Protein AF-0000000076750033 (afdb_homodimer)

Sequence (552 aa):
MTEQTPTTQAAKARHFLELHRAERPLLFPNPWDVGSAVLFTSLGFKALATTSSGHAATLGRLDGEVTRDEALAHAAALSAATELPVAADFENGFADAPDAVADAVTAALVTGLAGLSVEDATGRDDAPIYDLGLAGERIAAAANAAHAGPVRLVLTARAENYLYGRTDLADTIARLQAYQEAGADVLYAPGLTTAEDIRAVVTSVDRPVNVLARPSGPTVAELAELGVSRVSVGGSFAFAALKAAVDAATEFRDQGTFGFLAAARDGSAAAKKAFGMTEQTPTTQAAKARHFLELHRAERPLLFPNPWDVGSAVLFTSLGFKALATTSSGHAATLGRLDGEVTRDEALAHAAALSAATELPVAADFENGFADAPDAVADAVTAALVTGLAGLSVEDATGRDDAPIYDLGLAGERIAAAANAAHAGPVRLVLTARAENYLYGRTDLADTIARLQAYQEAGADVLYAPGLTTAEDIRAVVTSVDRPVNVLARPSGPTVAELAELGVSRVSVGGSFAFAALKAAVDAATEFRDQGTFGFLAAARDGSAAAKKAFG

Organism: NCBI:txid927661

Nearest PDB structures (foldseek):
  4lsb-assembly1_B  TM=9.676E-01  e=4.234E-32  Burkholderia cenocepacia J2315
  4lsb-assembly1_A  TM=9.721E-01  e=1.943E-31  Burkholderia cenocepacia J2315
  2ze3-assembly1_A-2  TM=9.345E-01  e=7.604E-25  Deinococcus ficus
  4iqd-assembly1_A  TM=8.911E-01  e=1.332E-19  Bacillus anthracis
  4iqe-assembly1_B  TM=8.942E-01  e=1.684E-19  Bacillus anthracis

Secondary structure (DSSP, 8-state):
-------SHHHHHHHHHHHTTSSSPEEE---SSHHHHHHHHHTT-S-EE--HHHHHHHTT--TT-S-HHHHHHHHHHHHHT-SS-EEEE-TTTT-SSHHHHHHHHHHHTTTT-SEEEEE-B-S-TTS-B--HHHHHHHHHHHHHHHHSSSS-PEEEEE--GGGGT---HHHHHHHHHHHHHTT-SEEE-TT---HHHHHHHHHH-SS-EEEE--TTSPPHHHHHHTT--EEE-TTHHHHHHHHHHHHHHHIIIII---TTHHHHHHHHHHHHHHH-/-------SHHHHHHHHHHHTTSSSPEEE---SSHHHHHHHHHTT-S-EE--HHHHHHHTT--TT-S-HHHHHHHHHHHHHT-SS-EEEE-TTTT-SSHHHHHHHHHHHTTTT-SEEEEE-B-S-TTS-B--HHHHHHHHHHHHHHHHSSSS-PEEEEE--GGGGT---HHHHHHHHHHHHHTT-SEEE-TT---HHHHHHHHHH-SS-EEEE--TTSPPHHHHHHTT--EEE-TTHHHHHHHHHHHHHHHIIIII---TTHHHHHHHHHHHHHHH-

InterPro domains:
  IPR015813 Pyruvate/Phosphoenolpyruvate kinase-like domain superfamily [SSF51621] (12-260)
  IPR039556 ICL/PEPM domain [cd00377] (16-236)
  IPR040442 Pyruvate kinase-like domain superfamily [G3DSA:3.20.20.60] (1-234)

Structure (mmCIF, N/CA/C/O backbone):
data_AF-0000000076750033-model_v1
#
loop_
_entity.id
_entity.type
_entity.pdbx_description
1 polymer 'PEP phosphonomutase-like enzyme'
#
loop_
_atom_site.group_PDB
_atom_site.id
_atom_site.type_symbol
_atom_site.label_atom_id
_atom_site.label_alt_id
_atom_site.label_comp_id
_atom_site.label_asym_id
_atom_site.label_entity_id
_atom_site.label_seq_id
_atom_site.pdbx_PDB_ins_code
_atom_site.Cartn_x
_atom_site.Cartn_y
_atom_site.Cartn_z
_atom_site.occupancy
_atom_site.B_iso_or_equiv
_atom_site.auth_seq_id
_atom_site.auth_comp_id
_atom_site.auth_asym_id
_atom_site.auth_atom_id
_atom_site.pdbx_PDB_model_num
ATOM 1 N N . MET A 1 1 ? -28.859 16.312 16.484 1 29.08 1 MET A N 1
ATOM 2 C CA . MET A 1 1 ? -28.828 16.828 15.109 1 29.08 1 MET A CA 1
ATOM 3 C C . MET A 1 1 ? -27.859 16.016 14.258 1 29.08 1 MET A C 1
ATOM 5 O O . MET A 1 1 ? -26.672 15.938 14.562 1 29.08 1 MET A O 1
ATOM 9 N N . THR A 1 2 ? -28.219 15.039 13.445 1 37.88 2 THR A N 1
ATOM 10 C CA . THR A 1 2 ? -27.453 14.109 12.633 1 37.88 2 THR A CA 1
ATOM 11 C C . THR A 1 2 ? -26.5 14.859 11.695 1 37.88 2 THR A C 1
ATOM 13 O O . THR A 1 2 ? -26.953 15.602 10.82 1 37.88 2 THR A O 1
ATOM 16 N N . GLU A 1 3 ? -25.375 15.422 12.172 1 40.44 3 GLU A N 1
ATOM 17 C CA . GLU A 1 3 ? -24.469 16.266 11.383 1 40.44 3 GLU A CA 1
ATOM 18 C C . GLU A 1 3 ? -24.312 15.719 9.961 1 40.44 3 GLU A C 1
ATOM 20 O O . GLU A 1 3 ? -23.938 14.57 9.773 1 40.44 3 GLU A O 1
ATOM 25 N N . GLN A 1 4 ? -25.016 16.141 8.961 1 50.5 4 GLN A N 1
ATOM 26 C CA . GLN A 1 4 ? -25.031 15.742 7.562 1 50.5 4 GLN A CA 1
ATOM 27 C C . GLN A 1 4 ? -23.641 15.859 6.945 1 50.5 4 GLN A C 1
ATOM 29 O O . GLN A 1 4 ? -22.953 16.875 7.113 1 50.5 4 GLN A O 1
ATOM 34 N N . THR A 1 5 ? -22.938 14.727 6.57 1 64.94 5 THR A N 1
ATOM 35 C CA . THR A 1 5 ? -21.641 14.664 5.906 1 64.94 5 THR A CA 1
ATOM 36 C C . THR A 1 5 ? -21.578 15.664 4.758 1 64.94 5 THR A C 1
ATOM 38 O O . THR A 1 5 ? -22.422 15.648 3.863 1 64.94 5 THR A O 1
ATOM 41 N N . PRO A 1 6 ? -20.734 16.719 4.855 1 69.94 6 PRO A N 1
ATOM 42 C CA . PRO A 1 6 ? -20.609 17.719 3.787 1 69.94 6 PRO A CA 1
ATOM 43 C C . PRO A 1 6 ? -20.469 17.078 2.406 1 69.94 6 PRO A C 1
ATOM 45 O O . PRO A 1 6 ? -19.734 16.094 2.248 1 69.94 6 PRO A O 1
ATOM 48 N N . THR A 1 7 ? -21.203 17.594 1.519 1 77.38 7 THR A N 1
ATOM 49 C CA . THR A 1 7 ? -21.25 16.953 0.203 1 77.38 7 THR A CA 1
ATOM 50 C C . THR A 1 7 ? -20.359 17.719 -0.788 1 77.38 7 THR A C 1
ATOM 52 O O . THR A 1 7 ? -19.828 17.125 -1.733 1 77.38 7 THR A O 1
ATOM 55 N N . THR A 1 8 ? -20.203 19.062 -0.527 1 91.44 8 THR A N 1
ATOM 56 C CA . THR A 1 8 ? -19.391 19.812 -1.468 1 91.44 8 THR A CA 1
ATOM 57 C C . THR A 1 8 ? -17.984 20.016 -0.921 1 91.44 8 THR A C 1
ATOM 59 O O . THR A 1 8 ? -17.766 19.922 0.288 1 91.44 8 THR A O 1
ATOM 62 N N . GLN A 1 9 ? -17.062 20.297 -1.783 1 95.81 9 GLN A N 1
ATOM 63 C CA . GLN A 1 9 ? -15.695 20.562 -1.381 1 95.81 9 GLN A CA 1
ATOM 64 C C . GLN A 1 9 ? -15.617 21.75 -0.435 1 95.81 9 GLN A C 1
ATOM 66 O O . GLN A 1 9 ? -14.883 21.734 0.551 1 95.81 9 GLN A O 1
ATOM 71 N N . ALA A 1 10 ? -16.344 22.812 -0.685 1 95.94 10 ALA A N 1
ATOM 72 C CA . ALA A 1 10 ? -16.359 24.016 0.159 1 95.94 10 ALA A CA 1
ATOM 73 C C . ALA A 1 10 ? -16.859 23.672 1.562 1 95.94 10 ALA A C 1
ATOM 75 O O . ALA A 1 10 ? -16.297 24.141 2.555 1 95.94 10 ALA A O 1
ATOM 76 N N . ALA A 1 11 ? -17.891 22.922 1.585 1 96 11 ALA A N 1
ATOM 77 C CA . ALA A 1 11 ? -18.438 22.516 2.879 1 96 11 ALA A CA 1
ATOM 78 C C . ALA A 1 11 ? -17.438 21.641 3.641 1 96 11 ALA A C 1
ATOM 80 O O . ALA A 1 11 ? -17.312 21.766 4.863 1 96 11 ALA A O 1
ATOM 81 N N . LYS A 1 12 ? -16.734 20.75 2.936 1 96.75 12 LYS A N 1
ATOM 82 C CA . LYS A 1 12 ? -15.719 19.922 3.562 1 96.75 12 LYS A CA 1
ATOM 83 C C . LYS A 1 12 ? -14.586 20.766 4.141 1 96.75 12 LYS A C 1
ATOM 85 O O . LYS A 1 12 ? -14.102 20.484 5.242 1 96.75 12 LYS A O 1
ATOM 90 N N . ALA A 1 13 ? -14.164 21.766 3.432 1 97.62 13 ALA A N 1
ATOM 91 C CA . ALA A 1 13 ? -13.094 22.641 3.902 1 97.62 13 ALA A CA 1
ATOM 92 C C . ALA A 1 13 ? -13.508 23.375 5.168 1 97.62 13 ALA A C 1
ATOM 94 O O . ALA A 1 13 ? -12.734 23.469 6.125 1 97.62 13 ALA A O 1
ATOM 95 N N . ARG A 1 14 ? -14.703 23.922 5.168 1 96.31 14 ARG A N 1
ATOM 96 C CA . ARG A 1 14 ? -15.211 24.609 6.344 1 96.31 14 ARG A CA 1
ATOM 97 C C . ARG A 1 14 ? -15.305 23.672 7.543 1 96.31 14 ARG A C 1
ATOM 99 O O . ARG A 1 14 ? -14.883 24.016 8.648 1 96.31 14 ARG A O 1
ATOM 106 N N . HIS A 1 15 ? -15.891 22.562 7.258 1 97 15 HIS A N 1
ATOM 107 C CA . HIS A 1 15 ? -16.016 21.547 8.305 1 97 15 HIS A CA 1
ATOM 108 C C . HIS A 1 15 ? -14.641 21.141 8.836 1 97 15 HIS A C 1
ATOM 110 O O . HIS A 1 15 ? -14.469 20.969 10.047 1 97 15 HIS A O 1
ATOM 116 N N . PHE A 1 16 ? -13.742 21.016 7.977 1 98.12 16 PHE A N 1
ATOM 117 C CA . PHE A 1 16 ? -12.383 20.641 8.336 1 98.12 16 PHE A CA 1
ATOM 118 C C . PHE A 1 16 ? -11.781 21.656 9.305 1 98.12 16 PHE A C 1
ATOM 120 O O . PHE A 1 16 ? -11.195 21.281 10.32 1 98.12 16 PHE A O 1
ATOM 127 N N . LEU A 1 17 ? -11.859 22.859 8.984 1 97.5 17 LEU A N 1
ATOM 128 C CA . LEU A 1 17 ? -11.336 23.891 9.867 1 97.5 17 LEU A CA 1
ATOM 129 C C . LEU A 1 17 ? -12.031 23.859 11.227 1 97.5 17 LEU A C 1
ATOM 131 O O . LEU A 1 17 ? -11.383 24 12.266 1 97.5 17 LEU A O 1
ATOM 135 N N . GLU A 1 18 ? -13.32 23.609 11.242 1 96.81 18 GLU A N 1
ATOM 136 C CA . GLU A 1 18 ? -14.094 23.531 12.477 1 96.81 18 GLU A CA 1
ATOM 137 C C . GLU A 1 18 ? -13.617 22.375 13.359 1 96.81 18 GLU A C 1
ATOM 139 O O . GLU A 1 18 ? -13.633 22.484 14.586 1 96.81 18 GLU A O 1
ATOM 144 N N . LEU A 1 19 ? -13.195 21.312 12.711 1 97.25 19 LEU A N 1
ATOM 145 C CA . LEU A 1 19 ? -12.727 20.141 13.445 1 97.25 19 LEU A CA 1
ATOM 146 C C . LEU A 1 19 ? -11.492 20.469 14.281 1 97.25 19 LEU A C 1
ATOM 148 O O . LEU A 1 19 ? -11.211 19.812 15.281 1 97.25 19 LEU A O 1
ATOM 152 N N . HIS A 1 20 ? -10.68 21.5 13.922 1 97.44 20 HIS A N 1
ATOM 153 C CA . HIS A 1 20 ? -9.477 21.891 14.656 1 97.44 20 HIS A CA 1
ATOM 154 C C . HIS A 1 20 ? -9.828 22.672 15.922 1 97.44 20 HIS A C 1
ATOM 156 O O . HIS A 1 20 ? -8.953 22.938 16.75 1 97.44 20 HIS A O 1
ATOM 162 N N . ARG A 1 21 ? -11.07 23.016 16.094 1 92.56 21 ARG A N 1
ATOM 163 C CA . ARG A 1 21 ? -11.492 23.844 17.234 1 92.56 21 ARG A CA 1
ATOM 164 C C . ARG A 1 21 ? -12.188 22.984 18.281 1 92.56 21 ARG A C 1
ATOM 166 O O . ARG A 1 21 ? -12.68 23.516 19.281 1 92.56 21 ARG A O 1
ATOM 173 N N . ALA A 1 22 ? -12.195 21.781 18.109 1 87.12 22 ALA A N 1
ATOM 174 C CA . ALA A 1 22 ? -12.789 20.875 19.094 1 87.12 22 ALA A CA 1
ATOM 175 C C . ALA A 1 22 ? -11.953 20.812 20.359 1 87.12 22 ALA A C 1
ATOM 177 O O . ALA A 1 22 ? -10.82 21.281 20.391 1 87.12 22 ALA A O 1
ATOM 178 N N . GLU A 1 23 ? -12.562 20.281 21.391 1 86.12 23 GLU A N 1
ATOM 179 C CA . GLU A 1 23 ? -11.906 20.172 22.688 1 86.12 23 GLU A CA 1
ATOM 180 C C . GLU A 1 23 ? -10.773 19.141 22.641 1 86.12 23 GLU A C 1
ATOM 182 O O . GLU A 1 23 ? -9.75 19.312 23.297 1 86.12 23 GLU A O 1
ATOM 187 N N . ARG A 1 24 ? -10.984 18.094 21.906 1 93 24 ARG A N 1
ATOM 188 C CA . ARG A 1 24 ? -9.945 17.094 21.719 1 93 24 ARG A CA 1
ATOM 189 C C . ARG A 1 24 ? -9.234 17.266 20.375 1 93 24 ARG A C 1
ATOM 191 O O . ARG A 1 24 ? -9.852 17.656 19.391 1 93 24 ARG A O 1
ATOM 198 N N . PRO A 1 25 ? -7.945 16.969 20.422 1 97.62 25 PRO A N 1
ATOM 199 C CA . PRO A 1 25 ? -7.207 17.125 19.172 1 97.62 25 PRO A CA 1
ATOM 200 C C . PRO A 1 25 ? -7.77 16.266 18.047 1 97.62 25 PRO A C 1
ATOM 202 O O . PRO A 1 25 ? -8.219 15.141 18.281 1 97.62 25 PRO A O 1
ATOM 205 N N . LEU A 1 26 ? -7.824 16.812 16.875 1 98 26 LEU A N 1
ATOM 206 C CA . LEU A 1 26 ? -8.109 16.047 15.664 1 98 26 LEU A CA 1
ATOM 207 C C . LEU A 1 26 ? -6.992 15.039 15.391 1 98 26 LEU A C 1
ATOM 209 O O . LEU A 1 26 ? -5.824 15.414 15.266 1 98 26 LEU A O 1
ATOM 213 N N . LEU A 1 27 ? -7.27 13.727 15.367 1 98.06 27 LEU A N 1
ATOM 214 C CA . LEU A 1 27 ? -6.301 12.672 15.062 1 98.06 27 LEU A CA 1
ATOM 215 C C . LEU A 1 27 ? -6.227 12.422 13.562 1 98.06 27 LEU A C 1
ATOM 217 O O . LEU A 1 27 ? -7.238 12.102 12.93 1 98.06 27 LEU A O 1
ATOM 221 N N . PHE A 1 28 ? -4.992 12.445 13.055 1 96.5 28 PHE A N 1
ATOM 222 C CA . PHE A 1 28 ? -4.832 12.492 11.609 1 96.5 28 PHE A CA 1
ATOM 223 C C . PHE A 1 28 ? -4.129 11.242 11.102 1 96.5 28 PHE A C 1
ATOM 225 O O . PHE A 1 28 ? -2.896 11.164 11.109 1 96.5 28 PHE A O 1
ATOM 232 N N . PRO A 1 29 ? -4.938 10.25 10.609 1 98 29 PRO A N 1
ATOM 233 C CA . PRO A 1 29 ? -4.289 9.164 9.875 1 98 29 PRO A CA 1
ATOM 234 C C . PRO A 1 29 ? -3.822 9.586 8.484 1 98 29 PRO A C 1
ATOM 236 O O . PRO A 1 29 ? -4.406 10.492 7.883 1 98 29 PRO A O 1
ATOM 239 N N . ASN A 1 30 ? -2.809 9.023 7.984 1 98.69 30 ASN A N 1
ATOM 240 C CA . ASN A 1 30 ? -2.213 9.398 6.707 1 98.69 30 ASN A CA 1
ATOM 241 C C . ASN A 1 30 ? -2.273 8.242 5.707 1 98.69 30 ASN A C 1
ATOM 243 O O . ASN A 1 30 ? -1.344 7.438 5.625 1 98.69 30 ASN A O 1
ATOM 247 N N . PRO A 1 31 ? -3.352 8.203 4.953 1 98.81 31 PRO A N 1
ATOM 248 C CA . PRO A 1 31 ? -3.434 7.156 3.936 1 98.81 31 PRO A CA 1
ATOM 249 C C . PRO A 1 31 ? -2.379 7.312 2.84 1 98.81 31 PRO A C 1
ATOM 251 O O . PRO A 1 31 ? -2.061 8.438 2.441 1 98.81 31 PRO A O 1
ATOM 254 N N . TRP A 1 32 ? -1.896 6.199 2.365 1 98.81 32 TRP A N 1
ATOM 255 C CA . TRP A 1 32 ? -0.864 6.207 1.333 1 98.81 32 TRP A CA 1
ATOM 256 C C . TRP A 1 32 ? -1.42 5.711 0.002 1 98.81 32 TRP A C 1
ATOM 258 O O . TRP A 1 32 ? -0.728 5.746 -1.018 1 98.81 32 TRP A O 1
ATOM 268 N N . ASP A 1 33 ? -2.611 5.238 -0.049 1 98.75 33 ASP A N 1
ATOM 269 C CA . ASP A 1 33 ? -3.342 4.848 -1.252 1 98.75 33 ASP A CA 1
ATOM 270 C C . ASP 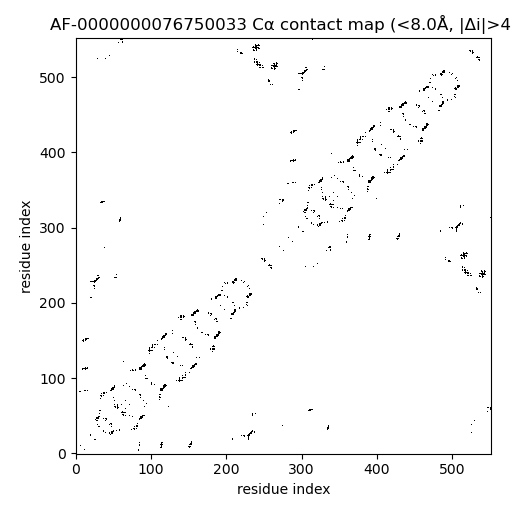A 1 33 ? -4.848 4.828 -0.999 1 98.75 33 ASP A C 1
ATOM 272 O O . ASP A 1 33 ? -5.301 5.125 0.108 1 98.75 33 ASP A O 1
ATOM 276 N N . VAL A 1 34 ? -5.684 4.547 -2.037 1 98.81 34 VAL A N 1
ATOM 277 C CA . VAL A 1 34 ? -7.137 4.578 -1.953 1 98.81 34 VAL A CA 1
ATOM 278 C C . VAL A 1 34 ? -7.621 3.566 -0.918 1 98.81 34 VAL A C 1
ATOM 280 O O . VAL A 1 34 ? -8.508 3.865 -0.112 1 98.81 34 VAL A O 1
ATOM 283 N N . GLY A 1 35 ? -7.008 2.385 -0.884 1 98.81 35 GLY A N 1
ATOM 284 C CA . GLY A 1 35 ? -7.398 1.359 0.07 1 98.81 35 GLY A CA 1
ATOM 285 C C . GLY A 1 35 ? -7.23 1.792 1.515 1 98.81 35 GLY A C 1
ATOM 286 O O . GLY A 1 35 ? -8.125 1.584 2.338 1 98.81 35 GLY A O 1
ATOM 287 N N . SER A 1 36 ? -6.09 2.361 1.842 1 98.88 36 SER A N 1
ATOM 288 C CA . SER A 1 36 ? -5.863 2.811 3.211 1 98.88 36 SER A CA 1
ATOM 289 C C . SER A 1 36 ? -6.777 3.979 3.568 1 98.88 36 SER A C 1
ATOM 291 O O . SER A 1 36 ? -7.168 4.137 4.727 1 98.88 36 SER A O 1
ATOM 293 N N . ALA A 1 37 ? -7.168 4.855 2.572 1 98.81 37 ALA A N 1
ATOM 294 C CA . ALA A 1 37 ? -8.133 5.922 2.828 1 98.81 37 ALA A CA 1
ATOM 295 C C . ALA A 1 37 ? -9.492 5.344 3.236 1 98.81 37 ALA A C 1
ATOM 297 O O . ALA A 1 37 ? -10.086 5.785 4.223 1 98.81 37 ALA A O 1
ATOM 298 N N . VAL A 1 38 ? -9.898 4.363 2.475 1 98.81 38 VAL A N 1
ATOM 299 C CA . VAL A 1 38 ? -11.172 3.713 2.768 1 98.81 38 VAL A CA 1
ATOM 300 C C . VAL A 1 38 ? -11.102 3.02 4.125 1 98.81 38 VAL A C 1
ATOM 302 O O . VAL A 1 38 ? -12.031 3.119 4.93 1 98.81 38 VAL A O 1
ATOM 305 N N . LEU A 1 39 ? -10.016 2.359 4.383 1 98.75 39 LEU A N 1
ATOM 306 C CA . LEU A 1 39 ? -9.812 1.651 5.645 1 98.75 39 LEU A CA 1
ATOM 307 C C . LEU A 1 39 ? -9.883 2.611 6.824 1 98.75 39 LEU A C 1
ATOM 309 O O . LEU A 1 39 ? -10.633 2.371 7.781 1 98.75 39 LEU A O 1
ATOM 313 N N . PHE A 1 40 ? -9.172 3.754 6.801 1 98.75 40 PHE A N 1
ATOM 314 C CA . PHE A 1 40 ? -9.133 4.688 7.918 1 98.75 40 PHE A CA 1
ATOM 315 C C . PHE A 1 40 ? -10.484 5.387 8.086 1 98.75 40 PHE A C 1
ATOM 317 O O . PHE A 1 40 ? -10.891 5.699 9.203 1 98.75 40 PHE A O 1
ATOM 324 N N . THR A 1 41 ? -11.164 5.633 6.93 1 98.56 41 THR A N 1
ATOM 325 C CA . THR A 1 41 ? -12.531 6.133 7.008 1 98.56 41 THR A CA 1
ATOM 326 C C . THR A 1 41 ? -13.422 5.16 7.777 1 98.56 41 THR A C 1
ATOM 328 O O . THR A 1 41 ? -14.148 5.562 8.688 1 98.56 41 THR A O 1
ATOM 331 N N . SER A 1 42 ? -13.281 3.879 7.477 1 98.25 42 SER A N 1
ATOM 332 C CA . SER A 1 42 ? -14.117 2.846 8.086 1 98.25 42 SER A CA 1
ATOM 333 C C . SER A 1 42 ? -13.805 2.686 9.57 1 98.25 42 SER A C 1
ATOM 335 O O . SER A 1 42 ? -14.641 2.195 10.328 1 98.25 42 SER A O 1
ATOM 337 N N . LEU A 1 43 ? -12.648 3.084 9.977 1 98.25 43 LEU A N 1
ATOM 338 C CA . LEU A 1 43 ? -12.227 2.943 11.367 1 98.25 43 LEU A CA 1
ATOM 339 C C . LEU A 1 43 ? -12.719 4.117 12.211 1 98.25 43 LEU A C 1
ATOM 341 O O . LEU A 1 43 ? -12.477 4.168 13.414 1 98.25 43 LEU A O 1
ATOM 345 N N . GLY A 1 44 ? -13.312 5.168 11.594 1 97.88 44 GLY A N 1
ATOM 346 C CA . GLY A 1 44 ? -14.039 6.18 12.344 1 97.88 44 GLY A CA 1
ATOM 347 C C . GLY A 1 44 ? -13.273 7.48 12.5 1 97.88 44 GLY A C 1
ATOM 348 O O . GLY A 1 44 ? -13.656 8.344 13.281 1 97.88 44 GLY A O 1
ATOM 349 N N . PHE A 1 45 ? -12.195 7.633 11.805 1 98.25 45 PHE A N 1
ATOM 350 C CA . PHE A 1 45 ? -11.508 8.914 11.82 1 98.25 45 PHE A CA 1
ATOM 351 C C . PHE A 1 45 ? -12.367 10.008 11.203 1 98.25 45 PHE A C 1
ATOM 353 O O . PHE A 1 45 ? -13.289 9.719 10.43 1 98.25 45 PHE A O 1
ATOM 360 N N . LYS A 1 46 ? -12.07 11.297 11.516 1 97.75 46 LYS A N 1
ATOM 361 C CA . LYS A 1 46 ? -12.961 12.383 11.117 1 97.75 46 LYS A CA 1
ATOM 362 C C . LYS A 1 46 ? -12.375 13.18 9.961 1 97.75 46 LYS A C 1
ATOM 364 O O . LYS A 1 46 ? -13.07 13.977 9.328 1 97.75 46 LYS A O 1
ATOM 369 N N . ALA A 1 47 ? -11.117 12.953 9.656 1 98.31 47 ALA A N 1
ATOM 370 C CA . ALA A 1 47 ? -10.375 13.562 8.562 1 98.31 47 ALA A CA 1
ATOM 371 C C . ALA A 1 47 ? -9.141 12.742 8.211 1 98.31 47 ALA A C 1
ATOM 373 O O . ALA A 1 47 ? -8.719 11.883 8.984 1 98.31 47 ALA A O 1
ATOM 374 N N . LEU A 1 48 ? -8.633 12.914 7.016 1 98.56 48 LEU A N 1
ATOM 375 C CA . LEU A 1 48 ? -7.426 12.234 6.547 1 98.56 48 LEU A CA 1
ATOM 376 C C . LEU A 1 48 ? -6.398 13.242 6.035 1 98.56 48 LEU A C 1
ATOM 378 O O . LEU A 1 48 ? -6.754 14.367 5.684 1 98.56 48 LEU A O 1
ATOM 382 N N . ALA A 1 49 ? -5.191 12.828 6.016 1 98.31 49 ALA A N 1
ATOM 383 C CA . ALA A 1 49 ? -4.137 13.594 5.359 1 98.31 49 ALA A CA 1
ATOM 384 C C . ALA A 1 49 ? -3.238 12.695 4.523 1 98.31 49 ALA A C 1
ATOM 386 O O . ALA A 1 49 ? -2.891 11.586 4.949 1 98.31 49 ALA A O 1
ATOM 387 N N . THR A 1 50 ? -2.896 13.156 3.357 1 98.56 50 THR A N 1
ATOM 388 C CA . THR A 1 50 ? -1.94 12.383 2.578 1 98.56 50 THR A CA 1
ATOM 389 C C . THR A 1 50 ? -0.588 12.32 3.283 1 98.56 50 THR A C 1
ATOM 391 O O . THR A 1 50 ? -0.316 13.117 4.184 1 98.56 50 THR A O 1
ATOM 394 N N . THR A 1 51 ? 0.189 11.375 3.006 1 98.5 51 THR A N 1
ATOM 395 C CA . THR A 1 51 ? 1.585 11.25 3.412 1 98.5 51 THR A CA 1
ATOM 396 C C . THR A 1 51 ? 2.504 11.234 2.195 1 98.5 51 THR A C 1
ATOM 398 O O . THR A 1 51 ? 2.395 10.359 1.336 1 98.5 51 THR A O 1
ATOM 401 N N . SER A 1 52 ? 3.395 12.25 2.131 1 97.94 52 SER A N 1
ATOM 402 C CA . SER A 1 52 ? 4.34 12.289 1.018 1 97.94 52 SER A CA 1
ATOM 403 C C . SER A 1 52 ? 5.258 11.07 1.033 1 97.94 52 SER A C 1
ATOM 405 O O . SER A 1 52 ? 5.469 10.43 0 1 97.94 52 SER A O 1
ATOM 407 N N . SER A 1 53 ? 5.777 10.711 2.209 1 98.12 53 SER A N 1
ATOM 408 C CA . SER A 1 53 ? 6.703 9.586 2.316 1 98.12 53 SER A CA 1
ATOM 409 C C . SER A 1 53 ? 5.996 8.266 2.057 1 98.12 53 SER A C 1
ATOM 411 O O . SER A 1 53 ? 6.539 7.387 1.382 1 98.12 53 SER A O 1
ATOM 413 N N . GLY A 1 54 ? 4.801 8.07 2.613 1 98.62 54 GLY A N 1
ATOM 414 C CA . GLY A 1 54 ? 4.039 6.852 2.377 1 98.62 54 GLY A CA 1
ATOM 415 C C . GLY A 1 54 ? 3.676 6.648 0.918 1 98.62 54 GLY A C 1
ATOM 416 O O . GLY A 1 54 ? 3.771 5.535 0.398 1 98.62 54 GLY A O 1
ATOM 417 N N . HIS A 1 55 ? 3.23 7.766 0.289 1 98.75 55 HIS A N 1
ATOM 418 C CA . HIS A 1 55 ? 2.916 7.688 -1.134 1 98.75 55 HIS A CA 1
ATOM 419 C C . HIS A 1 55 ? 4.16 7.367 -1.956 1 98.75 55 HIS A C 1
ATOM 421 O O . HIS A 1 55 ? 4.117 6.504 -2.836 1 98.75 55 HIS A O 1
ATOM 427 N N . ALA A 1 56 ? 5.277 8.055 -1.646 1 98.69 56 ALA A N 1
ATOM 428 C CA . ALA A 1 56 ? 6.531 7.758 -2.334 1 98.69 56 ALA A CA 1
ATOM 429 C C . ALA A 1 56 ? 6.891 6.277 -2.211 1 98.69 56 ALA A C 1
ATOM 431 O O . ALA A 1 56 ? 7.328 5.656 -3.182 1 98.69 56 ALA A O 1
ATOM 432 N N . ALA A 1 57 ? 6.656 5.742 -1.026 1 98.81 57 ALA A N 1
ATOM 433 C CA . ALA A 1 57 ? 7.012 4.352 -0.767 1 98.81 57 ALA A CA 1
ATOM 434 C C . ALA A 1 57 ? 6.207 3.404 -1.649 1 98.81 57 ALA A C 1
ATOM 436 O O . ALA A 1 57 ? 6.715 2.371 -2.09 1 98.81 57 ALA A O 1
ATOM 437 N N . THR A 1 58 ? 4.926 3.734 -1.981 1 98.75 58 THR A N 1
ATOM 438 C CA . THR A 1 58 ? 4.121 2.881 -2.85 1 98.75 58 THR A CA 1
ATOM 439 C C . THR A 1 58 ? 4.707 2.842 -4.262 1 98.75 58 THR A C 1
ATOM 441 O O . THR A 1 58 ? 4.422 1.92 -5.027 1 98.75 58 THR A O 1
ATOM 444 N N . LEU A 1 59 ? 5.508 3.828 -4.578 1 98.56 59 LEU A N 1
ATOM 445 C CA . LEU A 1 59 ? 6.105 3.963 -5.902 1 98.56 59 LEU A CA 1
ATOM 446 C C . LEU A 1 59 ? 7.543 3.463 -5.906 1 98.56 59 LEU A C 1
ATOM 448 O O . LEU A 1 59 ? 8.242 3.564 -6.922 1 98.56 59 LEU A O 1
ATOM 452 N N . GLY A 1 60 ? 8 3.012 -4.77 1 98.5 60 GLY A N 1
ATOM 453 C CA . GLY A 1 60 ? 9.375 2.551 -4.664 1 98.5 60 GLY A CA 1
ATOM 454 C C . GLY A 1 60 ? 10.383 3.684 -4.652 1 98.5 60 GLY A C 1
ATOM 455 O O . GLY A 1 60 ? 11.5 3.535 -5.156 1 98.5 60 GLY A O 1
ATOM 456 N N . ARG A 1 61 ? 9.977 4.812 -4.164 1 98.38 61 ARG A N 1
ATOM 457 C CA . ARG A 1 61 ? 10.812 6.008 -4.152 1 98.38 61 ARG A CA 1
ATOM 458 C C . ARG A 1 61 ? 10.953 6.562 -2.738 1 98.38 61 ARG A C 1
ATOM 460 O O . ARG A 1 61 ? 10.211 6.172 -1.835 1 98.38 61 ARG A O 1
ATOM 467 N N . LEU A 1 62 ? 11.945 7.402 -2.557 1 97.44 62 LEU A N 1
ATOM 468 C CA . LEU A 1 62 ? 12.164 8.078 -1.281 1 97.44 62 LEU A CA 1
ATOM 469 C C . LEU A 1 62 ? 11.289 9.32 -1.169 1 97.44 62 LEU A C 1
ATOM 471 O O . LEU A 1 62 ? 10.828 9.859 -2.18 1 97.44 62 LEU A O 1
ATOM 475 N N . ASP A 1 63 ? 11.008 9.727 0.079 1 96.38 63 ASP A N 1
ATOM 476 C CA . ASP A 1 63 ? 10.289 10.969 0.324 1 96.38 63 ASP A CA 1
ATOM 477 C C . ASP A 1 63 ? 10.914 12.133 -0.437 1 96.38 63 ASP A C 1
ATOM 479 O O . ASP A 1 63 ? 12.141 12.227 -0.533 1 96.38 63 ASP A O 1
ATOM 483 N N . GLY A 1 64 ? 10.117 12.961 -0.977 1 95.56 64 GLY A N 1
ATOM 484 C CA . GLY A 1 64 ? 10.609 14.109 -1.723 1 95.56 64 GLY A CA 1
ATOM 485 C C . GLY A 1 64 ? 10.766 13.836 -3.207 1 95.56 64 GLY A C 1
ATOM 486 O O . GLY A 1 64 ? 11.047 14.75 -3.986 1 95.56 64 GLY A O 1
ATOM 487 N N . GLU A 1 65 ? 10.523 12.578 -3.637 1 96.69 65 GLU A N 1
ATOM 488 C CA . GLU A 1 65 ? 10.773 12.211 -5.027 1 96.69 65 GLU A CA 1
ATOM 489 C C . GLU A 1 65 ? 9.477 12.141 -5.824 1 96.69 65 GLU A C 1
ATOM 491 O O . GLU A 1 65 ? 9.484 11.797 -7.008 1 96.69 65 GLU A O 1
ATOM 496 N N . VAL A 1 66 ? 8.359 12.422 -5.195 1 97.5 66 VAL A N 1
ATOM 497 C CA . VAL A 1 66 ? 7.078 12.469 -5.887 1 97.5 66 VAL A CA 1
ATOM 498 C C . VAL A 1 66 ? 6.891 13.836 -6.539 1 97.5 66 VAL A C 1
ATOM 500 O O . VAL A 1 66 ? 7.137 14.875 -5.91 1 97.5 66 VAL A O 1
ATOM 503 N N . THR A 1 67 ? 6.461 13.898 -7.797 1 97.81 67 THR A N 1
ATOM 504 C CA . THR A 1 67 ? 6.277 15.156 -8.523 1 97.81 67 THR A CA 1
ATOM 505 C C . THR A 1 67 ? 4.977 15.836 -8.102 1 97.81 67 THR A C 1
ATOM 507 O O . THR A 1 67 ? 4.098 15.195 -7.52 1 97.81 67 THR A O 1
ATOM 510 N N . ARG A 1 68 ? 4.938 17.109 -8.383 1 98 68 ARG A N 1
ATOM 511 C CA . ARG A 1 68 ? 3.725 17.875 -8.125 1 98 68 ARG A CA 1
ATOM 512 C C . ARG A 1 68 ? 2.508 17.203 -8.742 1 98 68 ARG A C 1
ATOM 514 O O . ARG A 1 68 ? 1.482 17.031 -8.086 1 98 68 ARG A O 1
ATOM 521 N N . ASP A 1 69 ? 2.613 16.797 -10.055 1 98.25 69 ASP A N 1
ATOM 522 C CA . ASP A 1 69 ? 1.488 16.203 -10.758 1 98.25 69 ASP A CA 1
ATOM 523 C C . ASP A 1 69 ? 1.079 14.875 -10.117 1 98.25 69 ASP A C 1
ATOM 525 O O . ASP A 1 69 ? -0.111 14.578 -10 1 98.25 69 ASP A O 1
ATOM 529 N N . GLU A 1 70 ? 2.057 14.086 -9.711 1 98.25 70 GLU A N 1
ATOM 530 C CA . GLU A 1 70 ? 1.775 12.836 -9.023 1 98.25 70 GLU A CA 1
ATOM 531 C C . GLU A 1 70 ? 1.063 13.078 -7.695 1 98.25 70 GLU A C 1
ATOM 533 O O . GLU A 1 70 ? 0.119 12.359 -7.352 1 98.25 70 GLU A O 1
ATOM 538 N N . ALA A 1 71 ? 1.552 14.047 -6.98 1 98.62 71 ALA A N 1
ATOM 539 C CA . ALA A 1 71 ? 0.941 14.383 -5.695 1 98.62 71 ALA A CA 1
ATOM 540 C C . ALA A 1 71 ? -0.501 14.844 -5.879 1 98.62 71 ALA A C 1
ATOM 542 O O . ALA A 1 71 ? -1.383 14.477 -5.102 1 98.62 71 ALA A O 1
ATOM 543 N N . LEU A 1 72 ? -0.75 15.664 -6.914 1 98.62 72 LEU A N 1
ATOM 544 C CA . LEU A 1 72 ? -2.09 16.172 -7.188 1 98.62 72 LEU A CA 1
ATOM 545 C C . LEU A 1 72 ? -3.023 15.039 -7.605 1 98.62 72 LEU A C 1
ATOM 547 O O . LEU A 1 72 ? -4.168 14.977 -7.156 1 98.62 72 LEU A O 1
ATOM 551 N N . ALA A 1 73 ? -2.557 14.148 -8.445 1 98.62 73 ALA A N 1
ATOM 552 C CA . ALA A 1 73 ? -3.355 13 -8.867 1 98.62 73 ALA A CA 1
ATOM 553 C C . ALA A 1 73 ? -3.691 12.102 -7.68 1 98.62 73 ALA A C 1
ATOM 555 O O . ALA A 1 73 ? -4.82 11.617 -7.555 1 98.62 73 ALA A O 1
ATOM 556 N N . HIS A 1 74 ? -2.715 11.906 -6.844 1 98.69 74 HIS A N 1
ATOM 557 C CA . HIS A 1 74 ? -2.885 11.125 -5.625 1 98.69 74 HIS A CA 1
ATOM 558 C C . HIS A 1 74 ? -3.926 11.75 -4.707 1 98.69 74 HIS A C 1
ATOM 560 O O . HIS A 1 74 ? -4.816 11.062 -4.203 1 98.69 74 HIS A O 1
ATOM 566 N N . ALA A 1 75 ? -3.83 13.008 -4.496 1 98.56 75 ALA A N 1
ATOM 567 C CA . ALA A 1 75 ? -4.77 13.75 -3.658 1 98.56 75 ALA A CA 1
ATOM 568 C C . ALA A 1 75 ? -6.191 13.641 -4.195 1 98.56 75 ALA A C 1
ATOM 570 O O . ALA A 1 75 ? -7.137 13.43 -3.43 1 98.56 75 ALA A O 1
ATOM 571 N N . ALA A 1 76 ? -6.328 13.789 -5.523 1 98.62 76 ALA A N 1
ATOM 572 C CA . ALA A 1 76 ? -7.645 13.68 -6.145 1 98.62 76 ALA A CA 1
ATOM 573 C C . ALA A 1 76 ? -8.25 12.297 -5.93 1 98.62 76 ALA A C 1
ATOM 575 O O . ALA A 1 76 ? -9.43 12.172 -5.602 1 98.62 76 ALA A O 1
ATOM 576 N N . ALA A 1 77 ? -7.43 11.297 -6.078 1 98.62 77 ALA A N 1
ATOM 577 C CA . ALA A 1 77 ? -7.887 9.922 -5.91 1 98.62 77 ALA A CA 1
ATOM 578 C C . ALA A 1 77 ? -8.352 9.664 -4.48 1 98.62 77 ALA A C 1
ATOM 580 O O . ALA A 1 77 ? -9.398 9.047 -4.258 1 98.62 77 ALA A O 1
ATOM 581 N N . LEU A 1 78 ? -7.578 10.117 -3.516 1 98.69 78 LEU A N 1
ATOM 582 C CA . LEU A 1 78 ? -7.938 9.914 -2.117 1 98.69 78 LEU A CA 1
ATOM 583 C C . LEU A 1 78 ? -9.203 10.688 -1.766 1 98.69 78 LEU A C 1
ATOM 585 O O . LEU A 1 78 ? -10.078 10.164 -1.07 1 98.69 78 LEU A O 1
ATOM 589 N N . SER A 1 79 ? -9.281 11.93 -2.232 1 98.44 79 SER A N 1
ATOM 590 C CA . SER A 1 79 ? -10.453 12.758 -1.936 1 98.44 79 SER A CA 1
ATOM 591 C C . SER A 1 79 ? -11.727 12.133 -2.494 1 98.44 79 SER A C 1
ATOM 593 O O . SER A 1 79 ? -12.789 12.234 -1.882 1 98.44 79 SER A O 1
ATOM 595 N N . ALA A 1 80 ? -11.617 11.477 -3.604 1 97.94 80 ALA A N 1
ATOM 596 C CA . ALA A 1 80 ? -12.773 10.852 -4.242 1 97.94 80 ALA A CA 1
ATOM 597 C C . ALA A 1 80 ? -13.18 9.578 -3.51 1 97.94 80 ALA A C 1
ATOM 599 O O . ALA A 1 80 ? -14.305 9.094 -3.662 1 97.94 80 ALA A O 1
ATOM 600 N N . ALA A 1 81 ? -12.312 9.039 -2.672 1 97.75 81 ALA A N 1
ATOM 601 C CA . ALA A 1 81 ? -12.5 7.715 -2.086 1 97.75 81 ALA A CA 1
ATOM 602 C C . ALA A 1 81 ? -13.164 7.809 -0.715 1 97.75 81 ALA A C 1
ATOM 604 O O . ALA A 1 81 ? -13.453 6.789 -0.086 1 97.75 81 ALA A O 1
ATOM 605 N N . THR A 1 82 ? -13.422 8.984 -0.224 1 97.69 82 THR A N 1
ATOM 606 C CA . THR A 1 82 ? -13.961 9.156 1.119 1 97.69 82 THR A CA 1
ATOM 607 C C . THR A 1 82 ? -14.859 10.391 1.188 1 97.69 82 THR A C 1
ATOM 609 O O . THR A 1 82 ? -14.688 11.336 0.418 1 97.69 82 THR A O 1
ATOM 612 N N . GLU A 1 83 ? -15.742 10.406 2.082 1 96.94 83 GLU A N 1
ATOM 613 C CA . GLU A 1 83 ? -16.594 11.562 2.344 1 96.94 83 GLU A CA 1
ATOM 614 C C . GLU A 1 83 ? -15.945 12.508 3.344 1 96.94 83 GLU A C 1
ATOM 616 O O . GLU A 1 83 ? -16.406 13.641 3.529 1 96.94 83 GLU A O 1
ATOM 621 N N . LEU A 1 84 ? -14.883 12.109 3.943 1 98.19 84 LEU A N 1
ATOM 622 C CA . LEU A 1 84 ? -14.195 12.906 4.953 1 98.19 84 LEU A CA 1
ATOM 623 C C . LEU A 1 84 ? -13.367 14.008 4.301 1 98.19 84 LEU A C 1
ATOM 625 O O . LEU A 1 84 ? -12.945 13.875 3.15 1 98.19 84 LEU A O 1
ATOM 629 N N . PRO A 1 85 ? -13.133 15.102 5.031 1 98.44 85 PRO A N 1
ATOM 630 C CA . PRO A 1 85 ? -12.125 16.047 4.555 1 98.44 85 PRO A CA 1
ATOM 631 C C . PRO A 1 85 ? -10.734 15.422 4.438 1 98.44 85 PRO A C 1
ATOM 633 O O . PRO A 1 85 ? -10.336 14.641 5.305 1 98.44 85 PRO A O 1
ATOM 636 N N . VAL A 1 86 ? -10.055 15.711 3.326 1 98.75 86 VAL A N 1
ATOM 637 C CA . VAL A 1 86 ? -8.68 15.258 3.102 1 98.75 86 VAL A CA 1
ATOM 638 C C . VAL A 1 86 ? -7.758 16.469 2.957 1 98.75 86 VAL A C 1
ATOM 640 O O . VAL A 1 86 ? -8.062 17.406 2.221 1 98.75 86 VAL A O 1
ATOM 643 N N . ALA A 1 87 ? -6.699 16.484 3.725 1 98.75 87 ALA A N 1
ATOM 644 C CA . ALA A 1 87 ? -5.641 17.469 3.561 1 98.75 87 ALA A CA 1
ATOM 645 C C . ALA A 1 87 ? -4.402 16.859 2.91 1 98.75 87 ALA A C 1
ATOM 647 O O . ALA A 1 87 ? -4.062 15.711 3.186 1 98.75 87 ALA A O 1
ATOM 648 N N . ALA A 1 88 ? -3.717 17.609 2.107 1 98.69 88 ALA A N 1
ATOM 649 C CA . ALA A 1 88 ? -2.545 17.062 1.428 1 98.69 88 ALA A CA 1
ATOM 650 C C . ALA A 1 88 ? -1.256 17.609 2.041 1 98.69 88 ALA A C 1
ATOM 652 O O . ALA A 1 88 ? -1.191 18.781 2.436 1 98.69 88 ALA A O 1
ATOM 653 N N . ASP A 1 89 ? -0.293 16.812 2.109 1 98.44 89 ASP A N 1
ATOM 654 C CA . ASP A 1 89 ? 1.082 17.234 2.35 1 98.44 89 ASP A CA 1
ATOM 655 C C . ASP A 1 89 ? 1.737 17.719 1.06 1 98.44 89 ASP A C 1
ATOM 657 O O . ASP A 1 89 ? 2.062 16.922 0.18 1 98.44 89 ASP A O 1
ATOM 661 N N . PHE A 1 90 ? 2.031 18.969 0.964 1 98.06 90 PHE A N 1
ATOM 662 C CA . PHE A 1 90 ? 2.598 19.562 -0.242 1 98.06 90 PHE A CA 1
ATOM 663 C C . PHE A 1 90 ? 4.098 19.781 -0.083 1 98.06 90 PHE A C 1
ATOM 665 O O . PHE A 1 90 ? 4.707 20.531 -0.859 1 98.06 90 PHE A O 1
ATOM 672 N N . GLU A 1 91 ? 4.641 19.234 0.947 1 97.81 91 GLU A N 1
ATOM 673 C CA . GLU A 1 91 ? 6.066 19.438 1.198 1 97.81 91 GLU A CA 1
ATOM 674 C C . GLU A 1 91 ? 6.449 20.906 1.071 1 97.81 91 GLU A C 1
ATOM 676 O O . GLU A 1 91 ? 5.859 21.766 1.733 1 97.81 91 GLU A O 1
ATOM 681 N N . ASN A 1 92 ? 7.371 21.281 0.3 1 97.81 92 ASN A N 1
ATOM 682 C CA . ASN A 1 92 ? 7.758 22.688 0.196 1 97.81 92 ASN A CA 1
ATOM 683 C C . ASN A 1 92 ? 6.934 23.422 -0.855 1 97.81 92 ASN A C 1
ATOM 685 O O . ASN A 1 92 ? 7.348 24.469 -1.358 1 97.81 92 ASN A O 1
ATOM 689 N N . GLY A 1 93 ? 5.781 22.812 -1.236 1 98.06 93 GLY A N 1
ATOM 690 C CA . GLY A 1 93 ? 4.949 23.406 -2.27 1 98.06 93 GLY A CA 1
ATOM 691 C C . GLY A 1 93 ? 5.457 23.141 -3.674 1 98.06 93 GLY A C 1
ATOM 692 O O . GLY A 1 93 ? 5.02 23.781 -4.633 1 98.06 93 GLY A O 1
ATOM 693 N N . PHE A 1 94 ? 6.48 22.297 -3.82 1 97.75 94 PHE A N 1
ATOM 694 C CA . PHE A 1 94 ? 7.059 21.812 -5.066 1 97.75 94 PHE A CA 1
ATOM 695 C C . PHE A 1 94 ? 7.758 22.938 -5.816 1 97.75 94 PHE A C 1
ATOM 697 O O . PHE A 1 94 ? 7.883 22.906 -7.043 1 97.75 94 PHE A O 1
ATOM 704 N N . ALA A 1 95 ? 8.078 24.062 -5.074 1 97.75 95 ALA A N 1
ATOM 705 C CA . ALA A 1 95 ? 8.773 25.188 -5.699 1 97.75 95 ALA A CA 1
ATOM 706 C C . ALA A 1 95 ? 9.43 26.078 -4.648 1 97.75 95 ALA A C 1
ATOM 708 O O . ALA A 1 95 ? 9.031 26.062 -3.482 1 97.75 95 ALA A O 1
ATOM 709 N N . ASP A 1 96 ? 10.43 26.891 -5.109 1 97.81 96 ASP A N 1
ATOM 710 C CA . ASP A 1 96 ? 11.031 27.891 -4.25 1 97.81 96 ASP A CA 1
ATOM 711 C C . ASP A 1 96 ? 10.281 29.219 -4.34 1 97.81 96 ASP A C 1
ATOM 713 O O . ASP A 1 96 ? 10.023 29.859 -3.318 1 97.81 96 ASP A O 1
ATOM 717 N N . ALA A 1 97 ? 9.883 29.578 -5.516 1 98.56 97 ALA A N 1
ATOM 718 C CA . ALA A 1 97 ? 9.297 30.891 -5.762 1 98.56 97 ALA A CA 1
ATOM 719 C C . ALA A 1 97 ? 7.863 30.953 -5.25 1 98.56 97 ALA A C 1
ATOM 721 O O . ALA A 1 97 ? 7.059 30.062 -5.527 1 98.56 97 ALA A O 1
ATOM 722 N N . PRO A 1 98 ? 7.527 32.031 -4.555 1 98.75 98 PRO A N 1
ATOM 723 C CA . PRO A 1 98 ? 6.172 32.156 -4.012 1 98.75 98 PRO A CA 1
ATOM 724 C C . PRO A 1 98 ? 5.09 32 -5.074 1 98.75 98 PRO A C 1
ATOM 726 O O . PRO A 1 98 ? 4.098 31.297 -4.848 1 98.75 98 PRO A O 1
ATOM 729 N N . ASP A 1 99 ? 5.277 32.5 -6.266 1 98.56 99 ASP A N 1
ATOM 730 C CA . ASP A 1 99 ? 4.27 32.438 -7.316 1 98.56 99 ASP A CA 1
ATOM 731 C C . ASP A 1 99 ? 4.055 30.984 -7.758 1 98.56 99 ASP A C 1
ATOM 733 O O . ASP A 1 99 ? 2.93 30.594 -8.078 1 98.56 99 ASP A O 1
ATOM 737 N N . ALA A 1 100 ? 5.105 30.25 -7.812 1 98.5 100 ALA A N 1
ATOM 738 C CA . ALA A 1 100 ? 5.008 28.844 -8.203 1 98.5 100 ALA A CA 1
ATOM 739 C C . ALA A 1 100 ? 4.328 28.016 -7.113 1 98.5 100 ALA A C 1
ATOM 741 O O . ALA A 1 100 ? 3.611 27.062 -7.41 1 98.5 100 ALA A O 1
ATOM 742 N N . VAL A 1 101 ? 4.582 28.359 -5.891 1 98.69 101 VAL A N 1
ATOM 743 C CA . VAL A 1 101 ? 3.854 27.734 -4.789 1 98.69 101 VAL A CA 1
ATOM 744 C C . VAL A 1 101 ? 2.361 28.016 -4.93 1 98.69 101 VAL A C 1
ATOM 746 O O . VAL A 1 101 ? 1.532 27.109 -4.793 1 98.69 101 VAL A O 1
ATOM 749 N N . ALA A 1 102 ? 2.037 29.266 -5.223 1 98.69 102 ALA A N 1
ATOM 750 C CA . ALA A 1 102 ? 0.644 29.656 -5.434 1 98.69 102 ALA A CA 1
ATOM 751 C C . ALA A 1 102 ? 0.02 28.844 -6.566 1 98.69 102 ALA A C 1
ATOM 753 O O . ALA A 1 102 ? -1.139 28.422 -6.477 1 98.69 102 ALA A O 1
ATOM 754 N N . ASP A 1 103 ? 0.775 28.609 -7.633 1 98.31 103 ASP A N 1
ATOM 755 C CA . ASP A 1 103 ? 0.298 27.812 -8.758 1 98.31 103 ASP A CA 1
ATOM 756 C C . ASP A 1 103 ? -0.039 26.391 -8.328 1 98.31 103 ASP A C 1
ATOM 758 O O . ASP A 1 103 ? -1.056 25.828 -8.742 1 98.31 103 ASP A O 1
ATOM 762 N N . ALA A 1 104 ? 0.85 25.812 -7.516 1 98.19 104 ALA A N 1
ATOM 763 C CA . ALA A 1 104 ? 0.61 24.469 -7.004 1 98.19 104 ALA A CA 1
ATOM 764 C C . ALA A 1 104 ? -0.66 24.422 -6.16 1 98.19 104 ALA A C 1
ATOM 766 O O . ALA A 1 104 ? -1.468 23.5 -6.297 1 98.19 104 ALA A O 1
ATOM 767 N N . VAL A 1 105 ? -0.86 25.406 -5.336 1 98.5 105 VAL A N 1
ATOM 768 C CA . VAL A 1 105 ? -2.031 25.453 -4.465 1 98.5 105 VAL A CA 1
ATOM 769 C C . VAL A 1 105 ? -3.291 25.656 -5.309 1 98.5 105 VAL A C 1
ATOM 771 O O . VAL A 1 105 ? -4.324 25.031 -5.047 1 98.5 105 VAL A O 1
ATOM 774 N N . THR A 1 106 ? -3.199 26.484 -6.293 1 98 106 THR A N 1
ATOM 775 C CA . THR A 1 106 ? -4.328 26.688 -7.195 1 98 106 THR A CA 1
ATOM 776 C C . THR A 1 106 ? -4.73 25.375 -7.867 1 98 106 THR A C 1
ATOM 778 O O . THR A 1 106 ? -5.918 25.078 -7.98 1 98 106 THR A O 1
ATOM 781 N N . ALA A 1 107 ? -3.705 24.625 -8.258 1 97.31 107 ALA A N 1
ATOM 782 C CA . ALA A 1 107 ? -3.965 23.344 -8.898 1 97.31 107 ALA A CA 1
ATOM 783 C C . ALA A 1 107 ? -4.656 22.375 -7.941 1 97.31 107 ALA A C 1
ATOM 785 O O . ALA A 1 107 ? -5.336 21.438 -8.375 1 97.31 107 ALA A O 1
ATOM 786 N N . ALA A 1 108 ? -4.492 22.516 -6.664 1 97.12 108 ALA A N 1
ATOM 787 C CA . ALA A 1 108 ? -5.078 21.656 -5.648 1 97.12 108 ALA A CA 1
ATOM 788 C C . ALA A 1 108 ? -6.57 21.906 -5.496 1 97.12 108 ALA A C 1
ATOM 790 O O . ALA A 1 108 ? -7.305 21.078 -4.965 1 97.12 108 ALA A O 1
ATOM 791 N N . LEU A 1 109 ? -7.062 23.062 -5.93 1 96.25 109 LEU A N 1
ATOM 792 C CA . LEU A 1 109 ? -8.438 23.484 -5.715 1 96.25 109 LEU A CA 1
ATOM 793 C C . LEU A 1 109 ? -9.414 22.578 -6.453 1 96.25 109 LEU A C 1
ATOM 795 O O . LEU A 1 109 ? -10.602 22.531 -6.121 1 96.25 109 LEU A O 1
ATOM 799 N N . VAL A 1 110 ? -8.945 21.828 -7.445 1 94.62 110 VAL A N 1
ATOM 800 C CA . VAL A 1 110 ? -9.852 21.016 -8.242 1 94.62 110 VAL A CA 1
ATOM 801 C C . VAL A 1 110 ? -9.695 19.531 -7.867 1 94.62 110 VAL A C 1
ATOM 803 O O . VAL A 1 110 ? -10.211 18.656 -8.555 1 94.62 110 VAL A O 1
ATOM 806 N N . THR A 1 111 ? -8.977 19.219 -6.801 1 96.88 111 THR A N 1
ATOM 807 C CA . THR A 1 111 ? -8.672 17.828 -6.441 1 96.88 111 THR A CA 1
ATOM 808 C C . THR A 1 111 ? -9.695 17.297 -5.434 1 96.88 111 THR A C 1
ATOM 810 O O . THR A 1 111 ? -9.695 16.109 -5.121 1 96.88 111 THR A O 1
ATOM 813 N N . GLY A 1 112 ? -10.523 18.141 -4.836 1 97.56 112 GLY A N 1
ATOM 814 C CA . GLY A 1 112 ? -11.461 17.719 -3.799 1 97.56 112 GLY A CA 1
ATOM 815 C C . GLY A 1 112 ? -10.891 17.859 -2.398 1 97.56 112 GLY A C 1
ATOM 816 O O . GLY A 1 112 ? -11.57 17.547 -1.417 1 97.56 112 GLY A O 1
ATOM 817 N N . LEU A 1 113 ? -9.734 18.406 -2.258 1 98.31 113 LEU A N 1
ATOM 818 C CA . LEU A 1 113 ? -9.07 18.578 -0.972 1 98.31 113 LEU A CA 1
ATOM 819 C C . LEU A 1 113 ? -9.805 19.594 -0.105 1 98.31 113 LEU A C 1
ATOM 821 O O . LEU A 1 113 ? -10.391 20.547 -0.622 1 98.31 113 LEU A O 1
ATOM 825 N N . ALA A 1 114 ? -9.68 19.359 1.192 1 98.44 114 ALA A N 1
ATOM 826 C CA . ALA A 1 114 ? -10.211 20.312 2.164 1 98.44 114 ALA A CA 1
ATOM 827 C C . ALA A 1 114 ? -9.109 21.234 2.699 1 98.44 114 ALA A C 1
ATOM 829 O O . ALA A 1 114 ? -9.391 22.266 3.295 1 98.44 114 ALA A O 1
ATOM 830 N N . GLY A 1 115 ? -7.926 20.859 2.49 1 98.56 115 GLY A N 1
ATOM 831 C CA . GLY A 1 115 ? -6.777 21.609 2.957 1 98.56 115 GLY A CA 1
ATOM 832 C C . GLY A 1 115 ? -5.453 21.047 2.479 1 98.56 115 GLY A C 1
ATOM 833 O O . GLY A 1 115 ? -5.422 20.062 1.749 1 98.56 115 GLY A O 1
ATOM 834 N N . LEU A 1 116 ? -4.363 21.703 2.811 1 98.75 116 LEU A N 1
ATOM 835 C CA . LEU A 1 116 ? -3.012 21.266 2.494 1 98.75 116 LEU A CA 1
ATOM 836 C C . LEU A 1 116 ? -1.989 21.938 3.402 1 98.75 116 LEU A C 1
ATOM 838 O O . LEU A 1 116 ? -2.314 22.891 4.109 1 98.75 116 LEU A O 1
ATOM 842 N N . SER A 1 117 ? -0.824 21.375 3.422 1 98.75 117 SER A N 1
ATOM 843 C CA . SER A 1 117 ? 0.265 21.969 4.195 1 98.75 117 SER A CA 1
ATOM 844 C C . SER A 1 117 ? 1.431 22.359 3.299 1 98.75 117 SER A C 1
ATOM 846 O O . SER A 1 117 ? 1.669 21.734 2.266 1 98.75 117 SER A O 1
ATOM 848 N N . VAL A 1 118 ? 2.109 23.422 3.668 1 98.81 118 VAL A N 1
ATOM 849 C CA . VAL A 1 118 ? 3.326 23.891 3.01 1 98.81 118 VAL A CA 1
ATOM 850 C C . VAL A 1 118 ? 4.434 24.078 4.043 1 98.81 118 VAL A C 1
ATOM 852 O O . VAL A 1 118 ? 4.242 24.734 5.066 1 98.81 118 VAL A O 1
ATOM 855 N N . GLU A 1 119 ? 5.508 23.469 3.822 1 98.62 119 GLU A N 1
ATOM 856 C CA . GLU A 1 119 ? 6.598 23.547 4.793 1 98.62 119 GLU A CA 1
ATOM 857 C C . GLU A 1 119 ? 7.633 24.594 4.379 1 98.62 119 GLU A C 1
ATOM 859 O O . GLU A 1 119 ? 7.641 25.047 3.234 1 98.62 119 GLU A O 1
ATOM 864 N N . ASP A 1 120 ? 8.5 24.953 5.297 1 98.75 120 ASP A N 1
ATOM 865 C CA . ASP A 1 120 ? 9.539 25.938 5.02 1 98.75 120 ASP A CA 1
ATOM 866 C C . ASP A 1 120 ? 10.906 25.281 4.906 1 98.75 120 ASP A C 1
ATOM 868 O O . ASP A 1 120 ? 11.938 25.922 5.133 1 98.75 120 ASP A O 1
ATOM 872 N N . ALA A 1 121 ? 10.914 23.953 4.633 1 98.19 121 ALA A N 1
ATOM 873 C CA . ALA A 1 121 ? 12.148 23.25 4.297 1 98.19 121 ALA A CA 1
ATOM 874 C C . ALA A 1 121 ? 12.43 23.328 2.799 1 98.19 121 ALA A C 1
ATOM 876 O O . ALA A 1 121 ? 11.516 23.203 1.981 1 98.19 121 ALA A O 1
ATOM 877 N N . THR A 1 122 ? 13.703 23.406 2.365 1 97 122 THR A N 1
ATOM 878 C CA . THR A 1 122 ? 14.078 23.656 0.98 1 97 122 THR A CA 1
ATOM 879 C C . THR A 1 122 ? 14.273 22.359 0.217 1 97 122 THR A C 1
ATOM 881 O O . THR A 1 122 ? 14.234 22.328 -1.015 1 97 122 THR A O 1
ATOM 884 N N . GLY A 1 123 ? 14.617 21.266 0.94 1 93.38 123 GLY A N 1
ATOM 885 C CA . GLY A 1 123 ? 15.023 20.031 0.314 1 93.38 123 GLY A CA 1
ATOM 886 C C . GLY A 1 123 ? 16.516 19.969 0.028 1 93.38 123 GLY A C 1
ATOM 887 O O . GLY A 1 123 ? 17.016 18.953 -0.472 1 93.38 123 GLY A O 1
ATOM 888 N N . ARG A 1 124 ? 17.312 21.109 0.351 1 94.69 124 ARG A N 1
ATOM 889 C CA . ARG A 1 124 ? 18.75 21.156 0.157 1 94.69 124 ARG A CA 1
ATOM 890 C C . ARG A 1 124 ? 19.5 21 1.482 1 94.69 124 ARG A C 1
ATOM 892 O O . ARG A 1 124 ? 19.219 21.719 2.447 1 94.69 124 ARG A O 1
ATOM 899 N N . ASP A 1 125 ? 20.391 20.125 1.524 1 91.38 125 ASP A N 1
ATOM 900 C CA . ASP A 1 125 ? 21.109 19.797 2.754 1 91.38 125 ASP A CA 1
ATOM 901 C C . ASP A 1 125 ? 21.906 20.984 3.27 1 91.38 125 ASP A C 1
ATOM 903 O O . ASP A 1 125 ? 22 21.203 4.48 1 91.38 125 ASP A O 1
ATOM 907 N N . ASP A 1 126 ? 22.469 21.719 2.361 1 93.44 126 ASP A N 1
ATOM 908 C CA . ASP A 1 126 ? 23.375 22.797 2.744 1 93.44 126 ASP A CA 1
ATOM 909 C C . ASP A 1 126 ? 22.594 24.031 3.193 1 93.44 126 ASP A C 1
ATOM 911 O O . ASP A 1 126 ? 23.141 24.922 3.838 1 93.44 126 ASP A O 1
ATOM 915 N N . ALA A 1 127 ? 21.328 24.125 2.926 1 94.88 127 ALA A N 1
ATOM 916 C CA . ALA A 1 127 ? 20.406 25.188 3.332 1 94.88 127 ALA A CA 1
ATOM 917 C C . ALA A 1 127 ? 19 24.625 3.539 1 94.88 127 ALA A C 1
ATOM 919 O O . ALA A 1 127 ? 18.078 24.953 2.779 1 94.88 127 ALA A O 1
ATOM 920 N N . PRO A 1 128 ? 18.859 23.984 4.562 1 96.75 128 PRO A N 1
ATOM 921 C CA . PRO A 1 128 ? 17.688 23.109 4.68 1 96.75 128 PRO A CA 1
ATOM 922 C C . PRO A 1 128 ? 16.406 23.891 4.984 1 96.75 128 PRO A C 1
ATOM 924 O O . PRO A 1 128 ? 15.305 23.375 4.809 1 96.75 128 PRO A O 1
ATOM 927 N N . ILE A 1 129 ? 16.5 25.188 5.453 1 98.25 129 ILE A N 1
ATOM 928 C CA . ILE A 1 129 ? 15.328 25.984 5.824 1 98.25 129 ILE A CA 1
ATOM 929 C C . ILE A 1 129 ? 15.367 27.312 5.094 1 98.25 129 ILE A C 1
ATOM 931 O O . ILE A 1 129 ? 16.406 27.984 5.055 1 98.25 129 ILE A O 1
ATOM 935 N N . TYR A 1 130 ? 14.289 27.734 4.496 1 98.5 130 TYR A N 1
ATOM 936 C CA . TYR A 1 130 ? 14.227 29.047 3.844 1 98.5 130 TYR A CA 1
ATOM 937 C C . TYR A 1 130 ? 14.484 30.172 4.84 1 98.5 130 TYR A C 1
ATOM 939 O O . TYR A 1 130 ? 14.133 30.047 6.016 1 98.5 130 TYR A O 1
ATOM 947 N N . ASP A 1 131 ? 15 31.234 4.305 1 97.38 131 ASP A N 1
ATOM 948 C CA . ASP A 1 131 ? 15.016 32.469 5.078 1 97.38 131 ASP A CA 1
ATOM 949 C C . ASP A 1 131 ? 13.602 32.875 5.488 1 97.38 131 ASP A C 1
ATOM 951 O O . ASP A 1 131 ? 12.656 32.719 4.715 1 97.38 131 ASP A O 1
ATOM 955 N N . LEU A 1 132 ? 13.5 33.5 6.727 1 98.25 132 LEU A N 1
ATOM 956 C CA . LEU A 1 132 ? 12.195 33.812 7.297 1 98.25 132 LEU A CA 1
ATOM 957 C C . LEU A 1 132 ? 11.391 34.688 6.352 1 98.25 132 LEU A C 1
ATOM 959 O O . LEU A 1 132 ? 10.188 34.469 6.176 1 98.25 132 LEU A O 1
ATOM 963 N N . GLY A 1 133 ? 12.047 35.688 5.797 1 98.38 133 GLY A N 1
ATOM 964 C CA . GLY A 1 133 ? 11.352 36.562 4.859 1 98.38 133 GLY A CA 1
ATOM 965 C C . GLY A 1 133 ? 10.75 35.812 3.684 1 98.38 133 GLY A C 1
ATOM 966 O O . GLY A 1 133 ? 9.555 35.938 3.414 1 98.38 133 GLY A O 1
ATOM 967 N N . LEU A 1 134 ? 11.562 35.031 2.986 1 98.56 134 LEU A N 1
ATOM 968 C CA . LEU A 1 134 ? 11.102 34.25 1.839 1 98.56 134 LEU A CA 1
ATOM 969 C C . LEU A 1 134 ? 10.047 33.219 2.258 1 98.56 134 LEU A C 1
ATOM 971 O O . LEU A 1 134 ? 9.055 33.031 1.554 1 98.56 134 LEU A O 1
ATOM 975 N N . ALA A 1 135 ? 10.305 32.594 3.377 1 98.75 135 ALA A N 1
ATOM 976 C CA . ALA A 1 135 ? 9.32 31.625 3.889 1 98.75 135 ALA A CA 1
ATOM 977 C C . ALA A 1 135 ? 7.957 32.281 4.078 1 98.75 135 ALA A C 1
ATOM 979 O O . ALA A 1 135 ? 6.93 31.719 3.699 1 98.75 135 ALA A O 1
ATOM 980 N N . GLY A 1 136 ? 7.953 33.438 4.688 1 98.81 136 GLY A N 1
ATOM 981 C CA . GLY A 1 136 ? 6.723 34.188 4.863 1 98.81 136 GLY A CA 1
ATOM 982 C C . GLY A 1 136 ? 6.035 34.531 3.553 1 98.81 136 GLY A C 1
ATOM 983 O O . GLY A 1 136 ? 4.812 34.438 3.439 1 98.81 136 GLY A O 1
ATOM 984 N N . GLU A 1 137 ? 6.805 34.969 2.566 1 98.88 137 GLU A N 1
ATOM 985 C CA . GLU A 1 137 ? 6.266 35.281 1.246 1 98.88 137 GLU A CA 1
ATOM 986 C C . GLU A 1 137 ? 5.641 34.062 0.597 1 98.88 137 GLU A C 1
ATOM 988 O O . GLU A 1 137 ? 4.594 34.156 -0.049 1 98.88 137 GLU A O 1
ATOM 993 N N . ARG A 1 138 ? 6.305 32.938 0.746 1 98.88 138 ARG A N 1
ATOM 994 C CA . ARG A 1 138 ? 5.801 31.672 0.205 1 98.88 138 ARG A CA 1
ATOM 995 C C . ARG A 1 138 ? 4.473 31.297 0.851 1 98.88 138 ARG A C 1
ATOM 997 O O . ARG A 1 138 ? 3.523 30.922 0.158 1 98.88 138 ARG A O 1
ATOM 1004 N N . ILE A 1 139 ? 4.379 31.406 2.154 1 98.94 139 ILE A N 1
ATOM 1005 C CA . ILE A 1 139 ? 3.152 31.094 2.877 1 98.94 139 ILE A CA 1
ATOM 1006 C C . ILE A 1 139 ? 2.051 32.062 2.492 1 98.94 139 ILE A C 1
ATOM 1008 O O . ILE A 1 139 ? 0.894 31.688 2.318 1 98.94 139 ILE A O 1
ATOM 1012 N N . ALA A 1 140 ? 2.414 33.375 2.381 1 98.94 140 ALA A N 1
ATOM 1013 C CA . ALA A 1 140 ? 1.432 34.375 1.968 1 98.94 140 ALA A CA 1
ATOM 1014 C C . ALA A 1 140 ? 0.865 34.031 0.588 1 98.94 140 ALA A C 1
ATOM 1016 O O . ALA A 1 140 ? -0.344 34.125 0.367 1 98.94 140 ALA A O 1
ATOM 1017 N N . ALA A 1 141 ? 1.747 33.656 -0.354 1 98.88 141 ALA A N 1
ATOM 1018 C CA . ALA A 1 141 ? 1.313 33.281 -1.694 1 98.88 141 ALA A CA 1
ATOM 1019 C C . ALA A 1 141 ? 0.388 32.062 -1.643 1 98.88 141 ALA A C 1
ATOM 1021 O O . ALA A 1 141 ? -0.64 32.031 -2.322 1 98.88 141 ALA A O 1
ATOM 1022 N N . ALA A 1 142 ? 0.757 31.094 -0.854 1 98.88 142 ALA A N 1
ATOM 1023 C CA . ALA A 1 142 ? -0.067 29.891 -0.675 1 98.88 142 ALA A CA 1
ATOM 1024 C C . ALA A 1 142 ? -1.432 30.25 -0.092 1 98.88 142 ALA A C 1
ATOM 1026 O O . ALA A 1 142 ? -2.463 29.766 -0.565 1 98.88 142 ALA A O 1
ATOM 1027 N N . ALA A 1 143 ? -1.449 31.109 0.906 1 98.88 143 ALA A N 1
ATOM 1028 C CA . ALA A 1 143 ? -2.686 31.5 1.574 1 98.88 143 ALA A CA 1
ATOM 1029 C C . ALA A 1 143 ? -3.617 32.25 0.612 1 98.88 143 ALA A C 1
ATOM 1031 O O . ALA A 1 143 ? -4.812 31.953 0.556 1 98.88 143 ALA A O 1
ATOM 1032 N N . ASN A 1 144 ? -3.029 33.156 -0.092 1 98.69 144 ASN A N 1
ATOM 1033 C CA . ASN A 1 144 ? -3.828 33.906 -1.064 1 98.69 144 ASN A CA 1
ATOM 1034 C C . ASN A 1 144 ? -4.469 32.969 -2.088 1 98.69 144 ASN A C 1
ATOM 1036 O O . ASN A 1 144 ? -5.645 33.125 -2.426 1 98.69 144 ASN A O 1
ATOM 1040 N N . ALA A 1 145 ? -3.705 32 -2.572 1 98.56 145 ALA A N 1
ATOM 1041 C CA . ALA A 1 145 ? -4.223 31.047 -3.545 1 98.56 145 ALA A CA 1
ATOM 1042 C C . ALA A 1 145 ? -5.285 30.156 -2.918 1 98.56 145 ALA A C 1
ATOM 1044 O O . ALA A 1 145 ? -6.336 29.922 -3.518 1 98.56 145 ALA A O 1
ATOM 1045 N N . ALA A 1 146 ? -5.066 29.688 -1.711 1 98.5 146 ALA A N 1
ATOM 1046 C CA . ALA A 1 146 ? -5.949 28.75 -1.018 1 98.5 146 ALA A CA 1
ATOM 1047 C C . ALA A 1 146 ? -7.289 29.406 -0.689 1 98.5 146 ALA A C 1
ATOM 1049 O O . ALA A 1 146 ? -8.32 28.734 -0.635 1 98.5 146 ALA A O 1
ATOM 1050 N N . HIS A 1 147 ? -7.246 30.766 -0.547 1 97.94 147 HIS A N 1
ATOM 1051 C CA . HIS A 1 147 ? -8.414 31.484 -0.042 1 97.94 147 HIS A CA 1
ATOM 1052 C C . HIS A 1 147 ? -9.109 32.25 -1.153 1 97.94 147 HIS A C 1
ATOM 1054 O O . HIS A 1 147 ? -10.094 32.969 -0.907 1 97.94 147 HIS A O 1
ATOM 1060 N N . ALA A 1 148 ? -8.633 32.219 -2.344 1 93.44 148 ALA A N 1
ATOM 1061 C CA . ALA A 1 148 ? -9.055 33.094 -3.426 1 93.44 148 ALA A CA 1
ATOM 1062 C C . ALA A 1 148 ? -10.422 32.688 -3.975 1 93.44 148 ALA A C 1
ATOM 1064 O O . ALA A 1 148 ? -11.18 33.531 -4.473 1 93.44 148 ALA A O 1
ATOM 1065 N N . GLY A 1 149 ? -10.758 31.406 -3.922 1 86.44 149 GLY A N 1
ATOM 1066 C CA . GLY A 1 149 ? -11.969 30.922 -4.582 1 86.44 149 GLY A CA 1
ATOM 1067 C C . GLY A 1 149 ? -13.078 30.578 -3.615 1 86.44 149 GLY A C 1
ATOM 1068 O O . GLY A 1 149 ? -13.031 30.953 -2.439 1 86.44 149 GLY A O 1
ATOM 1069 N N . PRO A 1 150 ? -14.164 30.156 -4.191 1 89 150 PRO A N 1
ATOM 1070 C CA . PRO A 1 150 ? -15.305 29.734 -3.377 1 89 150 PRO A CA 1
ATOM 1071 C C . PRO A 1 150 ? -14.953 28.594 -2.42 1 89 150 PRO A C 1
ATOM 1073 O O . PRO A 1 150 ? -15.562 28.469 -1.356 1 89 150 PRO A O 1
ATOM 1076 N N . VAL A 1 151 ? -14.086 27.828 -2.91 1 92.88 151 VAL A N 1
ATOM 1077 C CA . VAL A 1 151 ? -13.531 26.828 -2.02 1 92.88 151 VAL A CA 1
ATOM 1078 C C . VAL A 1 151 ? -12.32 27.391 -1.276 1 92.88 151 VAL A C 1
ATOM 1080 O O . VAL A 1 151 ? -11.312 27.734 -1.896 1 92.88 151 VAL A O 1
ATOM 1083 N N . ARG A 1 152 ? -12.438 27.625 -0.047 1 96.81 152 ARG A N 1
ATOM 1084 C CA . ARG A 1 152 ? -11.336 28.078 0.791 1 96.81 152 ARG A CA 1
ATOM 1085 C C . ARG A 1 152 ? -10.633 26.906 1.464 1 96.81 152 ARG A C 1
ATOM 1087 O O . ARG A 1 152 ? -11.133 26.359 2.457 1 96.81 152 ARG A O 1
ATOM 1094 N N . LEU A 1 153 ? -9.539 26.531 0.908 1 98.44 153 LEU A N 1
ATOM 1095 C CA . LEU A 1 153 ? -8.781 25.422 1.484 1 98.44 153 LEU A CA 1
ATOM 1096 C C . LEU A 1 153 ? -8.133 25.828 2.801 1 98.44 153 LEU A C 1
ATOM 1098 O O . LEU A 1 153 ? -7.637 26.953 2.928 1 98.44 153 LEU A O 1
ATOM 1102 N N . VAL A 1 154 ? -8.141 24.938 3.742 1 98.69 154 VAL A N 1
ATOM 1103 C CA . VAL A 1 154 ? -7.43 25.172 4.996 1 98.69 154 VAL A CA 1
ATOM 1104 C C . VAL A 1 154 ? -5.926 25.031 4.773 1 98.69 154 VAL A C 1
ATOM 1106 O O . VAL A 1 154 ? -5.445 23.969 4.363 1 98.69 154 VAL A O 1
ATOM 1109 N N . LEU A 1 155 ? -5.188 26.078 5.031 1 98.88 155 LEU A N 1
ATOM 1110 C CA . LEU A 1 155 ? -3.744 26.062 4.836 1 98.88 155 LEU A CA 1
ATOM 1111 C C . LEU A 1 155 ? -3.021 25.859 6.164 1 98.88 155 LEU A C 1
ATOM 1113 O O . LEU A 1 155 ? -3.195 26.641 7.102 1 98.88 155 LEU A O 1
ATOM 1117 N N . THR A 1 156 ? -2.264 24.812 6.234 1 98.88 156 THR A N 1
ATOM 1118 C CA . THR A 1 156 ? -1.349 24.578 7.344 1 98.88 156 THR A CA 1
ATOM 1119 C C . THR A 1 156 ? 0.075 24.969 6.965 1 98.88 156 THR A C 1
ATOM 1121 O O . THR A 1 156 ? 0.612 24.5 5.961 1 98.88 156 THR A O 1
ATOM 1124 N N . ALA A 1 157 ? 0.649 25.844 7.707 1 98.94 157 ALA A N 1
ATOM 1125 C CA . ALA A 1 157 ? 2.037 26.25 7.48 1 98.94 157 ALA A CA 1
ATOM 1126 C C . ALA A 1 157 ? 2.973 25.562 8.477 1 98.94 157 ALA A C 1
ATOM 1128 O O . ALA A 1 157 ? 2.693 25.531 9.672 1 98.94 157 ALA A O 1
ATOM 1129 N N . ARG A 1 158 ? 4.051 25.031 7.977 1 98.88 158 ARG A N 1
ATOM 1130 C CA . ARG A 1 158 ? 4.957 24.234 8.805 1 98.88 158 ARG A CA 1
ATOM 1131 C C . ARG A 1 158 ? 6.301 24.938 8.977 1 98.88 158 ARG A C 1
ATOM 1133 O O . ARG A 1 158 ? 6.914 25.359 7.996 1 98.88 158 ARG A O 1
ATOM 1140 N N . ALA A 1 159 ? 6.688 25.078 10.211 1 98.75 159 ALA A N 1
ATOM 1141 C CA . ALA A 1 159 ? 8.055 25.453 10.555 1 98.75 159 ALA A CA 1
ATOM 1142 C C . ALA A 1 159 ? 8.906 24.234 10.859 1 98.75 159 ALA A C 1
ATOM 1144 O O . ALA A 1 159 ? 8.773 23.625 11.93 1 98.75 159 ALA A O 1
ATOM 1145 N N . GLU A 1 160 ? 9.883 23.922 10.016 1 98.31 160 GLU A N 1
ATOM 1146 C CA . GLU A 1 160 ? 10.531 22.609 9.984 1 98.31 160 GLU A CA 1
ATOM 1147 C C . GLU A 1 160 ? 11.805 22.609 10.828 1 98.31 160 GLU A C 1
ATOM 1149 O O . GLU A 1 160 ? 12.547 21.625 10.828 1 98.31 160 GLU A O 1
ATOM 1154 N N . ASN A 1 161 ? 12.07 23.656 11.602 1 97.69 161 ASN A N 1
ATOM 1155 C CA . ASN A 1 161 ? 13.32 23.859 12.328 1 97.69 161 ASN A CA 1
ATOM 1156 C C . ASN A 1 161 ? 13.758 22.578 13.047 1 97.69 161 ASN A C 1
ATOM 1158 O O . ASN A 1 161 ? 14.852 22.062 12.805 1 97.69 161 ASN A O 1
ATOM 1162 N N . TYR A 1 162 ? 12.93 22.016 13.844 1 96.31 162 TYR A N 1
ATOM 1163 C CA . TYR A 1 162 ? 13.328 20.938 14.734 1 96.31 162 TYR A CA 1
ATOM 1164 C C . TYR A 1 162 ? 13.641 19.672 13.961 1 96.31 162 TYR A C 1
ATOM 1166 O O . TYR A 1 162 ? 14.5 18.875 14.359 1 96.31 162 TYR A O 1
ATOM 1174 N N . LEU A 1 163 ? 12.992 19.422 12.805 1 95.5 163 LEU A N 1
ATOM 1175 C CA . LEU A 1 163 ? 13.25 18.234 11.992 1 95.5 163 LEU A CA 1
ATOM 1176 C C . LEU A 1 163 ? 14.609 18.328 11.312 1 95.5 163 LEU A C 1
ATOM 1178 O O . LEU A 1 163 ? 15.164 17.312 10.875 1 95.5 163 LEU A O 1
ATOM 1182 N N . TYR A 1 164 ? 15.094 19.531 11.25 1 96 164 TYR A N 1
ATOM 1183 C CA . TYR A 1 164 ? 16.375 19.734 10.586 1 96 164 TYR A CA 1
ATOM 1184 C C . TYR A 1 164 ? 17.453 20.172 11.578 1 96 164 TYR A C 1
ATOM 1186 O O . TYR A 1 164 ? 18.391 20.891 11.211 1 96 164 TYR A O 1
ATOM 1194 N N . GLY A 1 165 ? 17.266 19.891 12.82 1 93.56 165 GLY A N 1
ATOM 1195 C CA . GLY A 1 165 ? 18.281 20.016 13.836 1 93.56 165 GLY A CA 1
ATOM 1196 C C . GLY A 1 165 ? 18.438 21.438 14.359 1 93.56 165 GLY A C 1
ATOM 1197 O O . GLY A 1 165 ? 19.391 21.75 15.062 1 93.56 165 GLY A O 1
ATOM 1198 N N . ARG A 1 166 ? 17.578 22.312 13.992 1 94.44 166 ARG A N 1
ATOM 1199 C CA . ARG A 1 166 ? 17.562 23.688 14.516 1 94.44 166 ARG A CA 1
ATOM 1200 C C . ARG A 1 166 ? 16.609 23.797 15.703 1 94.44 166 ARG A C 1
ATOM 1202 O O . ARG A 1 166 ? 15.477 24.266 15.555 1 94.44 166 ARG A O 1
ATOM 1209 N N . THR A 1 167 ? 17.188 23.516 16.875 1 94.81 167 THR A N 1
ATOM 1210 C CA . THR A 1 167 ? 16.375 23.5 18.094 1 94.81 167 THR A CA 1
ATOM 1211 C C . THR A 1 167 ? 16.312 24.891 18.719 1 94.81 167 THR A C 1
ATOM 1213 O O . THR A 1 167 ? 16.703 25.062 19.891 1 94.81 167 THR A O 1
ATOM 1216 N N . ASP A 1 168 ? 15.906 25.875 17.984 1 96.56 168 ASP A N 1
ATOM 1217 C CA . ASP A 1 168 ? 15.719 27.25 18.391 1 96.56 168 ASP A CA 1
ATOM 1218 C C . ASP A 1 168 ? 14.234 27.594 18.531 1 96.56 168 ASP A C 1
ATOM 1220 O O . ASP A 1 168 ? 13.578 27.953 17.547 1 96.56 168 ASP A O 1
ATOM 1224 N N . LEU A 1 169 ? 13.727 27.516 19.797 1 98.06 169 LEU A N 1
ATOM 1225 C CA . LEU A 1 169 ? 12.305 27.703 20.062 1 98.06 169 LEU A CA 1
ATOM 1226 C C . LEU A 1 169 ? 11.859 29.109 19.703 1 98.06 169 LEU A C 1
ATOM 1228 O O . LEU A 1 169 ? 10.781 29.312 19.141 1 98.06 169 LEU A O 1
ATOM 1232 N N . ALA A 1 170 ? 12.695 30.062 20.016 1 98.19 170 ALA A N 1
ATOM 1233 C CA . ALA A 1 170 ? 12.344 31.453 19.734 1 98.19 170 ALA A CA 1
ATOM 1234 C C . ALA A 1 170 ? 12.172 31.672 18.234 1 98.19 170 ALA A C 1
ATOM 1236 O O . ALA A 1 170 ? 11.219 32.312 17.797 1 98.19 170 ALA A O 1
ATOM 1237 N N . ASP A 1 171 ? 13.102 31.141 17.469 1 98.25 171 ASP A N 1
ATOM 1238 C CA . ASP A 1 171 ? 13 31.266 16.016 1 98.25 171 ASP A CA 1
ATOM 1239 C C . ASP A 1 171 ? 11.773 30.531 15.492 1 98.25 171 ASP A C 1
ATOM 1241 O O . ASP A 1 171 ? 11.094 31.016 14.594 1 98.25 171 ASP A O 1
ATOM 1245 N N . THR A 1 172 ? 11.539 29.344 15.984 1 98.56 172 THR A N 1
ATOM 1246 C CA . THR A 1 172 ? 10.375 28.562 15.57 1 98.56 172 THR A CA 1
ATOM 1247 C C . THR A 1 172 ? 9.086 29.344 15.828 1 98.56 172 THR A C 1
ATOM 1249 O O . THR A 1 172 ? 8.219 29.422 14.961 1 98.56 172 THR A O 1
ATOM 1252 N N . ILE A 1 173 ? 8.945 29.938 17.016 1 98.81 173 ILE A N 1
ATOM 1253 C CA . ILE A 1 173 ? 7.766 30.719 17.375 1 98.81 173 ILE A CA 1
ATOM 1254 C C . ILE A 1 173 ? 7.645 31.922 16.453 1 98.81 173 ILE A C 1
ATOM 1256 O O . ILE A 1 173 ? 6.559 32.219 15.961 1 98.81 173 ILE A O 1
ATOM 1260 N N . ALA A 1 174 ? 8.781 32.625 16.203 1 98.75 174 ALA A N 1
ATOM 1261 C CA . ALA A 1 174 ? 8.766 33.781 15.305 1 98.75 174 ALA A CA 1
ATOM 1262 C C . ALA A 1 174 ? 8.273 33.406 13.914 1 98.75 174 ALA A C 1
ATOM 1264 O O . ALA A 1 174 ? 7.5 34.125 13.297 1 98.75 174 ALA A O 1
ATOM 1265 N N . ARG A 1 175 ? 8.688 32.312 13.414 1 98.88 175 ARG A N 1
ATOM 1266 C CA . ARG A 1 175 ? 8.258 31.812 12.109 1 98.88 175 ARG A CA 1
ATOM 1267 C C . ARG A 1 175 ? 6.766 31.516 12.102 1 98.88 175 ARG A C 1
ATOM 1269 O O . ARG A 1 175 ? 6.047 31.953 11.203 1 98.88 175 ARG A O 1
ATOM 1276 N N . LEU A 1 176 ? 6.316 30.797 13.094 1 98.88 176 LEU A N 1
ATOM 1277 C CA . LEU A 1 176 ? 4.902 30.453 13.164 1 98.88 176 LEU A CA 1
ATOM 1278 C C . LEU A 1 176 ? 4.039 31.703 13.242 1 98.88 176 LEU A C 1
ATOM 1280 O O . LEU A 1 176 ? 2.969 31.766 12.633 1 98.88 176 LEU A O 1
ATOM 1284 N N . GLN A 1 177 ? 4.477 32.719 13.992 1 98.94 177 GLN A N 1
ATOM 1285 C CA . GLN A 1 177 ? 3.756 33.969 14.07 1 98.94 177 GLN A CA 1
ATOM 1286 C C . GLN A 1 177 ? 3.736 34.688 12.711 1 98.94 177 GLN A C 1
ATOM 1288 O O . GLN A 1 177 ? 2.709 35.219 12.305 1 98.94 177 GLN A O 1
ATOM 1293 N N . ALA A 1 178 ? 4.883 34.656 12.023 1 98.88 178 ALA A N 1
ATOM 1294 C CA . ALA A 1 178 ? 4.945 35.219 10.68 1 98.88 178 ALA A CA 1
ATOM 1295 C C . ALA A 1 178 ? 3.998 34.5 9.727 1 98.88 178 ALA A C 1
ATOM 1297 O O . ALA A 1 178 ? 3.346 35.125 8.891 1 98.88 178 ALA A O 1
ATOM 1298 N N . TYR A 1 179 ? 3.91 33.188 9.828 1 98.88 179 TYR A N 1
ATOM 1299 C CA . TYR A 1 179 ? 3.051 32.375 8.961 1 98.88 179 TYR A CA 1
ATOM 1300 C C . TYR A 1 179 ? 1.58 32.656 9.258 1 98.88 179 TYR A C 1
ATOM 1302 O O . TYR A 1 179 ? 0.753 32.688 8.344 1 98.88 179 TYR A O 1
ATOM 1310 N N . GLN A 1 180 ? 1.307 32.812 10.562 1 98.62 180 GLN A N 1
ATOM 1311 C CA . GLN A 1 180 ? -0.039 33.219 10.953 1 98.62 180 GLN A CA 1
ATOM 1312 C C . GLN A 1 180 ? -0.426 34.531 10.312 1 98.62 180 GLN A C 1
ATOM 1314 O O . GLN A 1 180 ? -1.512 34.656 9.75 1 98.62 180 GLN A O 1
ATOM 1319 N N . GLU A 1 181 ? 0.42 35.5 10.375 1 98.69 181 GLU A N 1
ATOM 1320 C CA . GLU A 1 181 ? 0.181 36.812 9.805 1 98.69 181 GLU A CA 1
ATOM 1321 C C . GLU A 1 181 ? 0.069 36.75 8.281 1 98.69 181 GLU A C 1
ATOM 1323 O O . GLU A 1 181 ? -0.683 37.5 7.676 1 98.69 181 GLU A O 1
ATOM 1328 N N . ALA A 1 182 ? 0.779 35.781 7.742 1 98.81 182 ALA A N 1
ATOM 1329 C CA . ALA A 1 182 ? 0.789 35.594 6.293 1 98.81 182 ALA A CA 1
ATOM 1330 C C . ALA A 1 182 ? -0.501 34.938 5.812 1 98.81 182 ALA A C 1
ATOM 1332 O O . ALA A 1 182 ? -0.751 34.844 4.609 1 98.81 182 ALA A O 1
ATOM 1333 N N . GLY A 1 183 ? -1.299 34.406 6.723 1 98.69 183 GLY A N 1
ATOM 1334 C CA . GLY A 1 183 ? -2.619 33.938 6.332 1 98.69 183 GLY A CA 1
ATOM 1335 C C . GLY A 1 183 ? -2.832 32.469 6.598 1 98.69 183 GLY A C 1
ATOM 1336 O O . GLY A 1 183 ? -3.887 31.922 6.273 1 98.69 183 GLY A O 1
ATOM 1337 N N . ALA A 1 184 ? -1.871 31.75 7.199 1 98.88 184 ALA A N 1
ATOM 1338 C CA . ALA A 1 184 ? -2.051 30.344 7.516 1 98.88 184 ALA A CA 1
ATOM 1339 C C . ALA A 1 184 ? -3.203 30.141 8.5 1 98.88 184 ALA A C 1
ATOM 1341 O O . ALA A 1 184 ? -3.371 30.922 9.438 1 98.88 184 ALA A O 1
ATOM 1342 N N . ASP A 1 185 ? -3.99 29.047 8.312 1 98.81 185 ASP A N 1
ATOM 1343 C CA . ASP A 1 185 ? -5.133 28.75 9.164 1 98.81 185 ASP A CA 1
ATOM 1344 C C . ASP A 1 185 ? -4.719 27.859 10.344 1 98.81 185 ASP A C 1
ATOM 1346 O O . ASP A 1 185 ? -5.34 27.922 11.406 1 98.81 185 ASP A O 1
ATOM 1350 N N . VAL A 1 186 ? -3.828 26.984 10.164 1 98.81 186 VAL A N 1
ATOM 1351 C CA . VAL A 1 186 ? -3.27 26.062 11.133 1 98.81 186 VAL A CA 1
ATOM 1352 C C . VAL A 1 186 ? -1.745 26.141 11.117 1 98.81 186 VAL A C 1
ATOM 1354 O O . VAL A 1 186 ? -1.144 26.391 10.07 1 98.81 186 VAL A O 1
ATOM 1357 N N . LEU A 1 187 ? -1.139 25.984 12.273 1 98.94 187 LEU A N 1
ATOM 1358 C CA . LEU A 1 187 ? 0.312 26.078 12.398 1 98.94 187 LEU A CA 1
ATOM 1359 C C . LEU A 1 187 ? 0.9 24.766 12.898 1 98.94 187 LEU A C 1
ATOM 1361 O O . LEU A 1 187 ? 0.281 24.062 13.711 1 98.94 187 LEU A O 1
ATOM 1365 N N . TYR A 1 188 ? 2.082 24.438 12.367 1 98.75 188 TYR A N 1
ATOM 1366 C CA . TYR A 1 188 ? 2.689 23.125 12.594 1 98.75 188 TYR A CA 1
ATOM 1367 C C . TYR A 1 188 ? 4.199 23.25 12.75 1 98.75 188 TYR A C 1
ATOM 1369 O O . TYR A 1 188 ? 4.887 23.719 11.844 1 98.75 188 TYR A O 1
ATOM 1377 N N . ALA A 1 189 ? 4.734 22.875 13.859 1 97.88 189 ALA A N 1
ATOM 1378 C CA . ALA A 1 189 ? 6.172 22.734 14.078 1 97.88 189 ALA A CA 1
ATOM 1379 C C . ALA A 1 189 ? 6.547 21.297 14.398 1 97.88 189 ALA A C 1
ATOM 1381 O O . ALA A 1 189 ? 6.703 20.922 15.57 1 97.88 189 ALA A O 1
ATOM 1382 N N . PRO A 1 190 ? 6.734 20.469 13.367 1 97.06 190 PRO A N 1
ATOM 1383 C CA . PRO A 1 190 ? 7.059 19.078 13.656 1 97.06 190 PRO A CA 1
ATOM 1384 C C . PRO A 1 190 ? 8.414 18.906 14.344 1 97.06 190 PRO A C 1
ATOM 1386 O O . PRO A 1 190 ? 9.352 19.656 14.047 1 97.06 190 PRO A O 1
ATOM 1389 N N . GLY A 1 191 ? 8.477 18.016 15.289 1 95 191 GLY A N 1
ATOM 1390 C CA . GLY A 1 191 ? 9.734 17.703 15.961 1 95 191 GLY A CA 1
ATOM 1391 C C . GLY A 1 191 ? 9.766 18.156 17.406 1 95 191 GLY A C 1
ATOM 1392 O O . GLY A 1 191 ? 10.68 17.797 18.156 1 95 191 GLY A O 1
ATOM 1393 N N . LEU A 1 192 ? 8.766 18.969 17.812 1 94.31 192 LEU A N 1
ATOM 1394 C CA . LEU A 1 192 ? 8.656 19.312 19.219 1 94.31 192 LEU A CA 1
ATOM 1395 C C . LEU A 1 192 ? 8.422 18.062 20.062 1 94.31 192 LEU A C 1
ATOM 1397 O O . LEU A 1 192 ? 7.609 17.219 19.719 1 94.31 192 LEU A O 1
ATOM 1401 N N . THR A 1 193 ? 9.141 17.922 21.234 1 88.5 193 THR A N 1
ATOM 1402 C CA . THR A 1 193 ? 8.969 16.688 22 1 88.5 193 THR A CA 1
ATOM 1403 C C . THR A 1 193 ? 8.633 16.984 23.453 1 88.5 193 THR A C 1
ATOM 1405 O O . THR A 1 193 ? 8.109 16.141 24.172 1 88.5 193 THR A O 1
ATOM 1408 N N . THR A 1 194 ? 8.891 18.234 23.906 1 94.62 194 THR A N 1
ATOM 1409 C CA . THR A 1 194 ? 8.641 18.5 25.328 1 94.62 194 THR A CA 1
ATOM 1410 C C . THR A 1 194 ? 7.324 19.234 25.516 1 94.62 194 THR A C 1
ATOM 1412 O O . THR A 1 194 ? 6.957 20.094 24.703 1 94.62 194 THR A O 1
ATOM 1415 N N . ALA A 1 195 ? 6.711 18.938 26.641 1 97.06 195 ALA A N 1
ATOM 1416 C CA . ALA A 1 195 ? 5.469 19.625 26.984 1 97.06 195 ALA A CA 1
ATOM 1417 C C . ALA A 1 195 ? 5.688 21.141 27.094 1 97.06 195 ALA A C 1
ATOM 1419 O O . ALA A 1 195 ? 4.824 21.922 26.703 1 97.06 195 ALA A O 1
ATOM 1420 N N . GLU A 1 196 ? 6.793 21.516 27.594 1 97.19 196 GLU A N 1
ATOM 1421 C CA . GLU A 1 196 ? 7.113 22.922 27.781 1 97.19 196 GLU A CA 1
ATOM 1422 C C . GLU A 1 196 ? 7.195 23.656 26.453 1 97.19 196 GLU A C 1
ATOM 1424 O O . GLU A 1 196 ? 6.598 24.719 26.281 1 97.19 196 GLU A O 1
ATOM 1429 N N . ASP A 1 197 ? 7.938 23.062 25.531 1 97.5 197 ASP A N 1
ATOM 1430 C CA . ASP A 1 197 ? 8.07 23.688 24.203 1 97.5 197 ASP A CA 1
ATOM 1431 C C . ASP A 1 197 ? 6.723 23.734 23.484 1 97.5 197 ASP A C 1
ATOM 1433 O O . ASP A 1 197 ? 6.395 24.75 22.859 1 97.5 197 ASP A O 1
ATOM 1437 N N . ILE A 1 198 ? 5.945 22.672 23.578 1 98.25 198 ILE A N 1
ATOM 1438 C CA . ILE A 1 198 ? 4.645 22.609 22.906 1 98.25 198 ILE A CA 1
ATOM 1439 C C . ILE A 1 198 ? 3.715 23.672 23.5 1 98.25 198 ILE A C 1
ATOM 1441 O O . ILE A 1 198 ? 3.049 24.391 22.766 1 98.25 198 ILE A O 1
ATOM 1445 N N . ARG A 1 199 ? 3.707 23.797 24.828 1 98.25 199 ARG A N 1
ATOM 1446 C CA . ARG A 1 199 ? 2.893 24.812 25.484 1 98.25 199 ARG A CA 1
ATOM 1447 C C . ARG A 1 199 ? 3.301 26.203 25.047 1 98.25 199 ARG A C 1
ATOM 1449 O O . ARG A 1 199 ? 2.445 27.062 24.797 1 98.25 199 ARG A O 1
ATOM 1456 N N . ALA A 1 200 ? 4.609 26.422 25 1 98.62 200 ALA A N 1
ATOM 1457 C CA . ALA A 1 200 ? 5.113 27.734 24.562 1 98.62 200 ALA A CA 1
ATOM 1458 C C . ALA A 1 200 ? 4.613 28.078 23.172 1 98.62 200 ALA A C 1
ATOM 1460 O O . ALA A 1 200 ? 4.195 29.219 22.922 1 98.62 200 ALA A O 1
ATOM 1461 N N . VAL A 1 201 ? 4.652 27.109 22.266 1 98.69 201 VAL A N 1
ATOM 1462 C CA . VAL A 1 201 ? 4.191 27.344 20.891 1 98.69 201 VAL A CA 1
ATOM 1463 C C . VAL A 1 201 ? 2.689 27.625 20.891 1 98.69 201 VAL A C 1
ATOM 1465 O O . VAL A 1 201 ? 2.23 28.609 20.328 1 98.69 201 VAL A O 1
ATOM 1468 N N . VAL A 1 202 ? 1.902 26.812 21.594 1 98.44 202 VAL A N 1
ATOM 1469 C CA . VAL A 1 202 ? 0.446 26.906 21.609 1 98.44 202 VAL A CA 1
ATOM 1470 C C . VAL A 1 202 ? 0.02 28.266 22.156 1 98.44 202 VAL A C 1
ATOM 1472 O O . VAL A 1 202 ? -0.929 28.875 21.656 1 98.44 202 VAL A O 1
ATOM 1475 N N . THR A 1 203 ? 0.743 28.812 23.062 1 98.38 203 THR A N 1
ATOM 1476 C CA . THR A 1 203 ? 0.337 30.047 23.734 1 98.38 203 THR A CA 1
ATOM 1477 C C . THR A 1 203 ? 0.873 31.25 22.984 1 98.38 203 THR A C 1
ATOM 1479 O O . THR A 1 203 ? 0.493 32.406 23.281 1 98.38 203 THR A O 1
ATOM 1482 N N . SER A 1 204 ? 1.751 31.047 22.062 1 98.69 204 SER A N 1
ATOM 1483 C CA . SER A 1 204 ? 2.41 32.156 21.375 1 98.69 204 SER A CA 1
ATOM 1484 C C . SER A 1 204 ? 1.676 32.531 20.094 1 98.69 204 SER A C 1
ATOM 1486 O O . SER A 1 204 ? 2.029 33.5 19.438 1 98.69 204 SER A O 1
ATOM 1488 N N . VAL A 1 205 ? 0.654 31.75 19.703 1 98.62 205 VAL A N 1
ATOM 1489 C CA . VAL A 1 205 ? -0.067 31.984 18.453 1 98.62 205 VAL A CA 1
ATOM 1490 C C . VAL A 1 205 ? -1.572 31.938 18.703 1 98.62 205 VAL A C 1
ATOM 1492 O O . VAL A 1 205 ? -2.016 31.516 19.781 1 98.62 205 VAL A O 1
ATOM 1495 N N . ASP A 1 206 ? -2.383 32.438 17.734 1 97.81 206 ASP A N 1
ATOM 1496 C CA . ASP A 1 206 ? -3.834 32.5 17.891 1 97.81 206 ASP A CA 1
ATOM 1497 C C . ASP A 1 206 ? -4.527 31.469 17 1 97.81 206 ASP A C 1
ATOM 1499 O O . ASP A 1 206 ? -5.758 31.391 16.969 1 97.81 206 ASP A O 1
ATOM 1503 N N . ARG A 1 207 ? -3.736 30.672 16.266 1 98.31 207 ARG A N 1
ATOM 1504 C CA . ARG A 1 207 ? -4.25 29.641 15.359 1 98.31 207 ARG A CA 1
ATOM 1505 C C . ARG A 1 207 ? -4.102 28.25 15.969 1 98.31 207 ARG A C 1
ATOM 1507 O O . ARG A 1 207 ? -3.26 28.047 16.844 1 98.31 207 ARG A O 1
ATOM 1514 N N . PRO A 1 208 ? -5.008 27.281 15.531 1 98.56 208 PRO A N 1
ATOM 1515 C CA . PRO A 1 208 ? -4.793 25.906 15.953 1 98.56 208 PRO A CA 1
ATOM 1516 C C . PRO A 1 208 ? -3.371 25.422 15.68 1 98.56 208 PRO A C 1
ATOM 1518 O O . PRO A 1 208 ? -2.781 25.766 14.656 1 98.56 208 PRO A O 1
ATOM 1521 N N . VAL A 1 209 ? -2.832 24.578 16.609 1 98.69 209 VAL A N 1
ATOM 1522 C CA . VAL A 1 209 ? -1.47 24.062 16.484 1 98.69 209 VAL A CA 1
ATOM 1523 C C . VAL A 1 209 ? -1.499 22.547 16.297 1 98.69 209 VAL A C 1
ATOM 1525 O O . VAL A 1 209 ? -2.178 21.844 17.031 1 98.69 209 VAL A O 1
ATOM 1528 N N . ASN A 1 210 ? -0.818 22.094 15.234 1 98.5 210 ASN A N 1
ATOM 1529 C CA . ASN A 1 210 ? -0.576 20.688 14.953 1 98.5 210 ASN A CA 1
ATOM 1530 C C . ASN A 1 210 ? 0.739 20.219 15.57 1 98.5 210 ASN A C 1
ATOM 1532 O O . ASN A 1 210 ? 1.745 20.922 15.516 1 98.5 210 ASN A O 1
ATOM 1536 N N . VAL A 1 211 ? 0.738 19.047 16.172 1 97.69 211 VAL A N 1
ATOM 1537 C CA . VAL A 1 211 ? 1.945 18.422 16.703 1 97.69 211 VAL A CA 1
ATOM 1538 C C . VAL A 1 211 ? 2.125 17.031 16.078 1 97.69 211 VAL A C 1
ATOM 1540 O O . VAL A 1 211 ? 1.15 16.312 15.867 1 97.69 211 VAL A O 1
ATOM 1543 N N . LEU A 1 212 ? 3.357 16.719 15.727 1 97.81 212 LEU A N 1
ATOM 1544 C CA . LEU A 1 212 ? 3.713 15.391 15.234 1 97.81 212 LEU A CA 1
ATOM 1545 C C . LEU A 1 212 ? 3.941 14.43 16.391 1 97.81 212 LEU A C 1
ATOM 1547 O O . LEU A 1 212 ? 4.703 14.727 17.312 1 97.81 212 LEU A O 1
ATOM 1551 N N . ALA A 1 213 ? 3.291 13.281 16.312 1 96.88 213 ALA A N 1
ATOM 1552 C CA . ALA A 1 213 ? 3.529 12.234 17.312 1 96.88 213 ALA A CA 1
ATOM 1553 C C . ALA A 1 213 ? 4.992 11.797 17.297 1 96.88 213 ALA A C 1
ATOM 1555 O O . ALA A 1 213 ? 5.594 11.625 16.234 1 96.88 213 ALA A O 1
ATOM 1556 N N . ARG A 1 214 ? 5.488 11.617 18.453 1 94.81 214 ARG A N 1
ATOM 1557 C CA . ARG A 1 214 ? 6.859 11.156 18.641 1 94.81 214 ARG A CA 1
ATOM 1558 C C . ARG A 1 214 ? 6.93 10.07 19.703 1 94.81 214 ARG A C 1
ATOM 1560 O O . ARG A 1 214 ? 6.129 10.055 20.641 1 94.81 214 ARG A O 1
ATOM 1567 N N . PRO A 1 215 ? 7.871 9.062 19.531 1 90.12 215 PRO A N 1
ATOM 1568 C CA . PRO A 1 215 ? 7.98 7.969 20.516 1 90.12 215 PRO A CA 1
ATOM 1569 C C . PRO A 1 215 ? 8.094 8.469 21.953 1 90.12 215 PRO A C 1
ATOM 1571 O O . PRO A 1 215 ? 7.465 7.91 22.844 1 90.12 215 PRO A O 1
ATOM 1574 N N . SER A 1 216 ? 8.812 9.477 22.312 1 86.5 216 SER A N 1
ATOM 1575 C CA . SER A 1 216 ? 9.016 9.961 23.672 1 86.5 216 SER A CA 1
ATOM 1576 C C . SER A 1 216 ? 8.258 11.258 23.922 1 86.5 216 SER A C 1
ATOM 1578 O O . SER A 1 216 ? 8.5 11.953 24.906 1 86.5 216 SER A O 1
ATOM 1580 N N . GLY A 1 217 ? 7.273 11.477 23.141 1 92.19 217 GLY A N 1
ATOM 1581 C CA . GLY A 1 217 ? 6.492 12.695 23.297 1 92.19 217 GLY A CA 1
ATOM 1582 C C . GLY A 1 217 ? 5.227 12.484 24.109 1 92.19 217 GLY A C 1
ATOM 1583 O O . GLY A 1 217 ? 4.922 11.359 24.516 1 92.19 217 GLY A O 1
ATOM 1584 N N . PRO A 1 218 ? 4.551 13.57 24.391 1 96.81 218 PRO A N 1
ATOM 1585 C CA . PRO A 1 218 ? 3.293 13.492 25.141 1 96.81 218 PRO A CA 1
ATOM 1586 C C . PRO A 1 218 ? 2.219 12.695 24.391 1 96.81 218 PRO A C 1
ATOM 1588 O O . PRO A 1 218 ? 2.168 12.719 23.172 1 96.81 218 PRO A O 1
ATOM 1591 N N . THR A 1 219 ? 1.374 11.969 25.156 1 97.19 219 THR A N 1
ATOM 1592 C CA . THR A 1 219 ? 0.226 11.25 24.609 1 97.19 219 THR A CA 1
ATOM 1593 C C . THR A 1 219 ? -0.815 12.227 24.062 1 97.19 219 THR A C 1
ATOM 1595 O O . THR A 1 219 ? -0.7 13.438 24.266 1 97.19 219 THR A O 1
ATOM 1598 N N . VAL A 1 220 ? -1.834 11.695 23.391 1 97.81 220 VAL A N 1
ATOM 1599 C CA . VAL A 1 220 ? -2.91 12.531 22.859 1 97.81 220 VAL A CA 1
ATOM 1600 C C . VAL A 1 220 ? -3.6 13.273 23.984 1 97.81 220 VAL A C 1
ATOM 1602 O O . VAL A 1 220 ? -3.904 14.461 23.875 1 97.81 220 VAL A O 1
ATOM 1605 N N . ALA A 1 221 ? -3.855 12.586 25.125 1 97.38 221 ALA A N 1
ATOM 1606 C CA . ALA A 1 221 ? -4.496 13.219 26.266 1 97.38 221 ALA A CA 1
ATOM 1607 C C . ALA A 1 221 ? -3.652 14.367 26.812 1 97.38 221 ALA A C 1
ATOM 1609 O O . ALA A 1 221 ? -4.176 15.438 27.125 1 97.38 221 ALA A O 1
ATOM 1610 N N . GLU A 1 222 ? -2.383 14.141 26.906 1 97.56 222 GLU A N 1
ATOM 1611 C CA . GLU A 1 222 ? -1.476 15.188 27.375 1 97.56 222 GLU A CA 1
ATOM 1612 C C . GLU A 1 222 ? -1.428 16.359 26.391 1 97.56 222 GLU A C 1
ATOM 1614 O O . GLU A 1 222 ? -1.396 17.516 26.812 1 97.56 222 GLU A O 1
ATOM 1619 N N . LEU A 1 223 ? -1.403 16.031 25.125 1 97.94 223 LEU A N 1
ATOM 1620 C CA . LEU A 1 223 ? 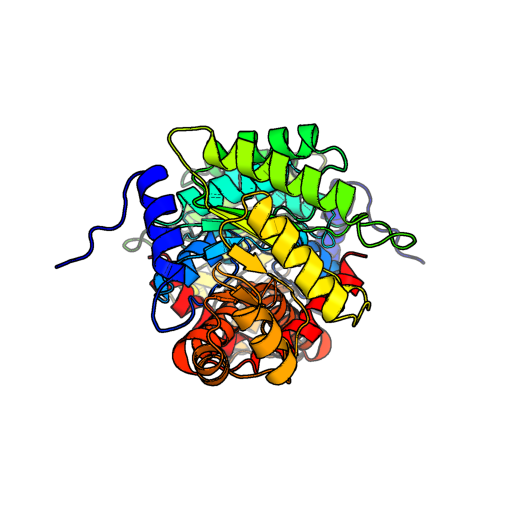-1.396 17.078 24.094 1 97.94 223 LEU A CA 1
ATOM 1621 C C . LEU A 1 223 ? -2.67 17.906 24.172 1 97.94 223 LEU A C 1
ATOM 1623 O O . LEU A 1 223 ? -2.627 19.125 23.984 1 97.94 223 LEU A O 1
ATOM 1627 N N . ALA A 1 224 ? -3.775 17.266 24.438 1 97.69 224 ALA A N 1
ATOM 1628 C CA . ALA A 1 224 ? -5.039 17.969 24.609 1 97.69 224 ALA A CA 1
ATOM 1629 C C . ALA A 1 224 ? -4.953 18.969 25.766 1 97.69 224 ALA A C 1
ATOM 1631 O O . ALA A 1 224 ? -5.402 20.109 25.641 1 97.69 224 ALA A O 1
ATOM 1632 N N . GLU A 1 225 ? -4.324 18.578 26.812 1 97.5 225 GLU A N 1
ATOM 1633 C CA . GLU A 1 225 ? -4.168 19.453 27.984 1 97.5 225 GLU A CA 1
ATOM 1634 C C . GLU A 1 225 ? -3.293 20.656 27.656 1 97.5 225 GLU A C 1
ATOM 1636 O O . GLU A 1 225 ? -3.465 21.734 28.25 1 97.5 225 GLU A O 1
ATOM 1641 N N . LEU A 1 226 ? -2.408 20.438 26.75 1 97.81 226 LEU A N 1
ATOM 1642 C CA . LEU A 1 226 ? -1.487 21.5 26.359 1 97.81 226 LEU A CA 1
ATOM 1643 C C . LEU A 1 226 ? -2.139 22.453 25.359 1 97.81 226 LEU A C 1
ATOM 1645 O O . LEU A 1 226 ? -1.557 23.469 25 1 97.81 226 LEU A O 1
ATOM 1649 N N . GLY A 1 227 ? -3.312 22.078 24.859 1 97.69 227 GLY A N 1
ATOM 1650 C CA . GLY A 1 227 ? -4.047 22.953 23.953 1 97.69 227 GLY A CA 1
ATOM 1651 C C . GLY A 1 227 ? -3.793 22.625 22.5 1 97.69 227 GLY A C 1
ATOM 1652 O O . GLY A 1 227 ? -4.145 23.422 21.609 1 97.69 227 GLY A O 1
ATOM 1653 N N . VAL A 1 228 ? -3.188 21.5 22.203 1 98.31 228 VAL A N 1
ATOM 1654 C CA . VAL A 1 228 ? -2.926 21.078 20.844 1 98.31 228 VAL A CA 1
ATOM 1655 C C . VAL A 1 228 ? -4.242 20.75 20.141 1 98.31 228 VAL A C 1
ATOM 1657 O O . VAL A 1 228 ? -5.133 20.141 20.719 1 98.31 228 VAL A O 1
ATOM 1660 N N . SER A 1 229 ? -4.344 21.141 18.859 1 98.44 229 SER A N 1
ATOM 1661 C CA . SER A 1 229 ? -5.602 21.016 18.125 1 98.44 229 SER A CA 1
ATOM 1662 C C . SER A 1 229 ? -5.578 19.797 17.203 1 98.44 229 SER A C 1
ATOM 1664 O O . SER A 1 229 ? -6.629 19.297 16.812 1 98.44 229 SER A O 1
ATOM 1666 N N . ARG A 1 230 ? -4.445 19.328 16.812 1 98.12 230 ARG A N 1
ATOM 1667 C CA . ARG A 1 230 ? -4.277 18.281 15.82 1 98.12 230 ARG A CA 1
ATOM 1668 C C . ARG A 1 230 ? -3.012 17.469 16.094 1 98.12 230 ARG A C 1
ATOM 1670 O O . ARG A 1 230 ? -1.979 18.031 16.469 1 98.12 230 ARG A O 1
ATOM 1677 N N . VAL A 1 231 ? -3.084 16.188 16 1 98.25 231 VAL A N 1
ATOM 1678 C CA . VAL A 1 231 ? -1.941 15.289 16.141 1 98.25 231 VAL A CA 1
ATOM 1679 C C . VAL A 1 231 ? -1.731 14.516 14.844 1 98.25 231 VAL A C 1
ATOM 1681 O O . VAL A 1 231 ? -2.619 13.789 14.398 1 98.25 231 VAL A O 1
ATOM 1684 N N . SER A 1 232 ? -0.627 14.695 14.227 1 97.94 232 SER A N 1
ATOM 1685 C CA . SER A 1 232 ? -0.26 14.008 12.992 1 97.94 232 SER A CA 1
ATOM 1686 C C . SER A 1 232 ? 0.7 12.859 13.266 1 97.94 232 SER A C 1
ATOM 1688 O O . SER A 1 232 ? 1.406 12.852 14.281 1 97.94 232 SER A O 1
ATOM 1690 N N . VAL A 1 233 ? 0.725 11.875 12.305 1 98.12 233 VAL A N 1
ATOM 1691 C CA . VAL A 1 233 ? 1.604 10.727 12.492 1 98.12 233 VAL A CA 1
ATOM 1692 C C . VAL A 1 233 ? 2.449 10.516 11.234 1 98.12 233 VAL A C 1
ATOM 1694 O O . VAL A 1 233 ? 3.203 9.547 11.141 1 98.12 233 VAL A O 1
ATOM 1697 N N . GLY A 1 234 ? 2.375 11.344 10.289 1 97.19 234 GLY A N 1
ATOM 1698 C CA . GLY A 1 234 ? 3.146 11.219 9.062 1 97.19 234 GLY A CA 1
ATOM 1699 C C . GLY A 1 234 ? 3.008 9.859 8.406 1 97.19 234 GLY A C 1
ATOM 1700 O O . GLY A 1 234 ? 1.913 9.297 8.359 1 97.19 234 GLY A O 1
ATOM 1701 N N . GLY A 1 235 ? 4.051 9.398 7.859 1 98.19 235 GLY A N 1
ATOM 1702 C CA . GLY A 1 235 ? 4.035 8.133 7.141 1 98.19 235 GLY A CA 1
ATOM 1703 C C . GLY A 1 235 ? 4.086 6.926 8.055 1 98.19 235 GLY A C 1
ATOM 1704 O O . GLY A 1 235 ? 4.305 5.805 7.598 1 98.19 235 GLY A O 1
ATOM 1705 N N . SER A 1 236 ? 3.832 7.074 9.367 1 98.56 236 SER A N 1
ATOM 1706 C CA . SER A 1 236 ? 4.156 6.031 10.336 1 98.56 236 SER A CA 1
ATOM 1707 C C . SER A 1 236 ? 3.293 4.793 10.125 1 98.56 236 SER A C 1
ATOM 1709 O O . SER A 1 236 ? 3.76 3.668 10.297 1 98.56 236 SER A O 1
ATOM 1711 N N . PHE A 1 237 ? 1.988 4.98 9.789 1 98.88 237 PHE A N 1
ATOM 1712 C CA . PHE A 1 237 ? 1.147 3.812 9.547 1 98.88 237 PHE A CA 1
ATOM 1713 C C . PHE A 1 237 ? 1.64 3.031 8.336 1 98.88 237 PHE A C 1
ATOM 1715 O O . PHE A 1 237 ? 1.684 1.8 8.359 1 98.88 237 PHE A O 1
ATOM 1722 N N . ALA A 1 238 ? 2.006 3.762 7.254 1 98.88 238 ALA A N 1
ATOM 1723 C CA . ALA A 1 238 ? 2.539 3.117 6.055 1 98.88 238 ALA A CA 1
ATOM 1724 C C . ALA A 1 238 ? 3.805 2.326 6.375 1 98.88 238 ALA A C 1
ATOM 1726 O O . ALA A 1 238 ? 3.965 1.189 5.922 1 98.88 238 ALA A O 1
ATOM 1727 N N . PHE A 1 239 ? 4.641 2.908 7.191 1 98.88 239 PHE A N 1
ATOM 1728 C CA . PHE A 1 239 ? 5.926 2.271 7.457 1 98.88 239 PHE A CA 1
ATOM 1729 C C . PHE A 1 239 ? 5.777 1.152 8.477 1 98.88 239 PHE A C 1
ATOM 1731 O O . PHE A 1 239 ? 6.508 0.16 8.43 1 98.88 239 PHE A O 1
ATOM 1738 N N . ALA A 1 240 ? 4.82 1.304 9.406 1 98.88 240 ALA A N 1
ATOM 1739 C CA . ALA A 1 240 ? 4.484 0.153 10.242 1 98.88 240 ALA A CA 1
ATOM 1740 C C . ALA A 1 240 ? 3.998 -1.018 9.391 1 98.88 240 ALA A C 1
ATOM 1742 O O . ALA A 1 240 ? 4.355 -2.17 9.648 1 98.88 240 ALA A O 1
ATOM 1743 N N . ALA A 1 241 ? 3.209 -0.752 8.438 1 98.94 241 ALA A N 1
ATOM 1744 C CA . ALA A 1 241 ? 2.738 -1.77 7.496 1 98.94 241 ALA A CA 1
ATOM 1745 C C . ALA A 1 241 ? 3.904 -2.406 6.746 1 98.94 241 ALA A C 1
ATOM 1747 O O . ALA A 1 241 ? 3.971 -3.629 6.609 1 98.94 241 ALA A O 1
ATOM 1748 N N . LEU A 1 242 ? 4.805 -1.552 6.242 1 98.81 242 LEU A N 1
ATOM 1749 C CA . LEU A 1 242 ? 5.957 -2.057 5.504 1 98.81 242 LEU A CA 1
ATOM 1750 C C . LEU A 1 242 ? 6.824 -2.945 6.395 1 98.81 242 LEU A C 1
ATOM 1752 O O . LEU A 1 242 ? 7.348 -3.965 5.938 1 98.81 242 LEU A O 1
ATOM 1756 N N . LYS A 1 243 ? 6.984 -2.531 7.648 1 98.94 243 LYS A N 1
ATOM 1757 C CA . LYS A 1 243 ? 7.73 -3.354 8.594 1 98.94 243 LYS A CA 1
ATOM 1758 C C . LYS A 1 243 ? 7.109 -4.742 8.727 1 98.94 243 LYS A C 1
ATOM 1760 O O . LYS A 1 243 ? 7.824 -5.742 8.805 1 98.94 243 LYS A O 1
ATOM 1765 N N . ALA A 1 244 ? 5.805 -4.82 8.781 1 98.94 244 ALA A N 1
ATOM 1766 C CA . ALA A 1 244 ? 5.109 -6.102 8.883 1 98.94 244 ALA A CA 1
ATOM 1767 C C . ALA A 1 244 ? 5.352 -6.953 7.637 1 98.94 244 ALA A C 1
ATOM 1769 O O . ALA A 1 244 ? 5.539 -8.172 7.738 1 98.94 244 ALA A O 1
ATOM 1770 N N . ALA A 1 245 ? 5.344 -6.348 6.5 1 98.88 245 ALA A N 1
ATOM 1771 C CA . ALA A 1 245 ? 5.629 -7.059 5.254 1 98.88 245 ALA A CA 1
ATOM 1772 C C . ALA A 1 245 ? 7.055 -7.605 5.25 1 98.88 245 ALA A C 1
ATOM 1774 O O . ALA A 1 245 ? 7.289 -8.742 4.836 1 98.88 245 ALA A O 1
ATOM 1775 N N . VAL A 1 246 ? 7.984 -6.777 5.699 1 98.88 246 VAL A N 1
ATOM 1776 C CA . VAL A 1 246 ? 9.383 -7.191 5.766 1 98.88 246 VAL A CA 1
ATOM 1777 C C . VAL A 1 246 ? 9.523 -8.391 6.695 1 98.88 246 VAL A C 1
ATOM 1779 O O . VAL A 1 246 ? 10.203 -9.367 6.367 1 98.88 246 VAL A O 1
ATOM 1782 N N . ASP A 1 247 ? 8.867 -8.305 7.859 1 98.88 247 ASP A N 1
ATOM 1783 C CA . ASP A 1 247 ? 8.922 -9.406 8.812 1 98.88 247 ASP A CA 1
ATOM 1784 C C . ASP A 1 247 ? 8.359 -10.688 8.203 1 98.88 247 ASP A C 1
ATOM 1786 O O . ASP A 1 247 ? 8.953 -11.766 8.336 1 98.88 247 ASP A O 1
ATOM 1790 N N . ALA A 1 248 ? 7.254 -10.594 7.566 1 98.81 248 ALA A N 1
ATOM 1791 C CA . ALA A 1 248 ? 6.617 -11.75 6.934 1 98.81 248 ALA A CA 1
ATOM 1792 C C . ALA A 1 248 ? 7.52 -12.352 5.859 1 98.81 248 ALA A C 1
ATOM 1794 O O . ALA A 1 248 ? 7.727 -13.562 5.824 1 98.81 248 ALA A O 1
ATOM 1795 N N . ALA A 1 249 ? 8.047 -11.477 5.016 1 98.81 249 ALA A N 1
ATOM 1796 C CA . ALA A 1 249 ? 8.906 -11.914 3.92 1 98.81 249 ALA A CA 1
ATOM 1797 C C . ALA A 1 249 ? 10.172 -12.586 4.445 1 98.81 249 ALA A C 1
ATOM 1799 O O . ALA A 1 249 ? 10.617 -13.594 3.902 1 98.81 249 ALA A O 1
ATOM 1800 N N . THR A 1 250 ? 10.727 -12.008 5.473 1 98.62 250 THR A N 1
ATOM 1801 C CA . THR A 1 250 ? 11.953 -12.539 6.051 1 98.62 250 THR A CA 1
ATOM 1802 C C . THR A 1 250 ? 11.703 -13.906 6.691 1 98.62 250 THR A C 1
ATOM 1804 O O . THR A 1 250 ? 12.492 -14.836 6.516 1 98.62 250 THR A O 1
ATOM 1807 N N . GLU A 1 251 ? 10.602 -14.047 7.43 1 98.56 251 GLU A N 1
ATOM 1808 C CA . GLU A 1 251 ? 10.227 -15.352 7.98 1 98.56 251 GLU A CA 1
ATOM 1809 C C . GLU A 1 251 ? 10.086 -16.391 6.875 1 98.56 251 GLU A C 1
ATOM 1811 O O . GLU A 1 251 ? 10.648 -17.484 6.965 1 98.56 251 GLU A O 1
ATOM 1816 N N . PHE A 1 252 ? 9.352 -16.047 5.871 1 98.56 252 PHE A N 1
ATOM 1817 C CA . PHE A 1 252 ? 9.07 -16.922 4.742 1 98.56 252 PHE A CA 1
ATOM 1818 C C . PHE A 1 252 ? 10.367 -17.359 4.066 1 98.56 252 PHE A C 1
ATOM 1820 O O . PHE A 1 252 ? 10.609 -18.547 3.877 1 98.56 252 PHE A O 1
ATOM 1827 N N . ARG A 1 253 ? 11.242 -16.391 3.775 1 97.88 253 ARG A N 1
ATOM 1828 C CA . ARG A 1 253 ? 12.477 -16.625 3.029 1 97.88 253 ARG A CA 1
ATOM 1829 C C . ARG A 1 253 ? 13.5 -17.375 3.877 1 97.88 253 ARG A C 1
ATOM 1831 O O . ARG A 1 253 ? 14.109 -18.344 3.412 1 97.88 253 ARG A O 1
ATOM 1838 N N . ASP A 1 254 ? 13.68 -16.984 5.152 1 98.12 254 ASP A N 1
ATOM 1839 C CA . ASP A 1 254 ? 14.797 -17.453 5.961 1 98.12 254 ASP A CA 1
ATOM 1840 C C . ASP A 1 254 ? 14.414 -18.688 6.77 1 98.12 254 ASP A C 1
ATOM 1842 O O . ASP A 1 254 ? 15.219 -19.594 6.945 1 98.12 254 ASP A O 1
ATOM 1846 N N . GLN A 1 255 ? 13.172 -18.688 7.285 1 97.19 255 GLN A N 1
ATOM 1847 C CA . GLN A 1 255 ? 12.766 -19.766 8.18 1 97.19 255 GLN A CA 1
ATOM 1848 C C . GLN A 1 255 ? 11.898 -20.781 7.457 1 97.19 255 GLN A C 1
ATOM 1850 O O . GLN A 1 255 ? 11.789 -21.938 7.887 1 97.19 255 GLN A O 1
ATOM 1855 N N . GLY A 1 256 ? 11.234 -20.344 6.41 1 97.81 256 GLY A N 1
ATOM 1856 C CA . GLY A 1 256 ? 10.352 -21.234 5.676 1 97.81 256 GLY A CA 1
ATOM 1857 C C . GLY A 1 256 ? 9.102 -21.625 6.453 1 97.81 256 GLY A C 1
ATOM 1858 O O . GLY A 1 256 ? 8.562 -22.719 6.27 1 97.81 256 GLY A O 1
ATOM 1859 N N . THR A 1 257 ? 8.75 -20.797 7.398 1 97.56 257 THR A N 1
ATOM 1860 C CA . THR A 1 257 ? 7.535 -20.984 8.18 1 97.56 257 THR A CA 1
ATOM 1861 C C . THR A 1 257 ? 6.512 -19.891 7.863 1 97.56 257 THR A C 1
ATOM 1863 O O . THR A 1 257 ? 6.785 -19 7.066 1 97.56 257 THR A O 1
ATOM 1866 N N . PHE A 1 258 ? 5.309 -20.094 8.438 1 97.94 258 PHE A N 1
ATOM 1867 C CA . PHE A 1 258 ? 4.195 -19.297 7.949 1 97.94 258 PHE A CA 1
ATOM 1868 C C . PHE A 1 258 ? 3.459 -18.625 9.102 1 97.94 258 PHE A C 1
ATOM 1870 O O . PHE A 1 258 ? 2.234 -18.484 9.07 1 97.94 258 PHE A O 1
ATOM 1877 N N . GLY A 1 259 ? 4.16 -18.219 10.125 1 97.62 259 GLY A N 1
ATOM 1878 C CA . GLY A 1 259 ? 3.559 -17.531 11.258 1 97.62 259 GLY A CA 1
ATOM 1879 C C . GLY A 1 259 ? 2.83 -16.266 10.867 1 97.62 259 GLY A C 1
ATOM 1880 O O . GLY A 1 259 ? 1.812 -15.914 11.469 1 97.62 259 GLY A O 1
ATOM 1881 N N . PHE A 1 260 ? 3.24 -15.562 9.812 1 98.06 260 PHE A N 1
ATOM 1882 C CA . PHE A 1 260 ? 2.691 -14.297 9.352 1 98.06 260 PHE A CA 1
ATOM 1883 C C . PHE A 1 260 ? 1.262 -14.469 8.859 1 98.06 260 PHE A C 1
ATOM 1885 O O . PHE A 1 260 ? 0.533 -13.492 8.688 1 98.06 260 PHE A O 1
ATOM 1892 N N . LEU A 1 261 ? 0.825 -15.711 8.625 1 98.38 261 LEU A N 1
ATOM 1893 C CA . LEU A 1 261 ? -0.506 -15.953 8.078 1 98.38 261 LEU A CA 1
ATOM 1894 C C . LEU A 1 261 ? -1.584 -15.586 9.094 1 98.38 261 LEU A C 1
ATOM 1896 O O . LEU A 1 261 ? -2.713 -15.258 8.719 1 98.38 261 LEU A O 1
ATOM 1900 N N . ALA A 1 262 ? -1.261 -15.688 10.375 1 98.19 262 ALA A N 1
ATOM 1901 C CA . ALA A 1 262 ? -2.225 -15.273 11.391 1 98.19 262 ALA A CA 1
ATOM 1902 C C . ALA A 1 262 ? -2.564 -13.789 11.25 1 98.19 262 ALA A C 1
ATOM 1904 O O . ALA A 1 262 ? -3.74 -13.414 11.234 1 98.19 262 ALA A O 1
ATOM 1905 N N . ALA A 1 263 ? -1.558 -12.938 11.125 1 98.38 263 ALA A N 1
ATOM 1906 C CA . ALA A 1 263 ? -1.767 -11.508 10.906 1 98.38 263 ALA A CA 1
ATOM 1907 C C . ALA A 1 263 ? -2.482 -11.25 9.578 1 98.38 263 ALA A C 1
ATOM 1909 O O . ALA A 1 263 ? -3.354 -10.383 9.5 1 98.38 263 ALA A O 1
ATOM 1910 N N . ALA A 1 264 ? -2.088 -12 8.594 1 98.69 264 ALA A N 1
ATOM 1911 C CA . ALA A 1 264 ? -2.713 -11.859 7.277 1 98.69 264 ALA A CA 1
ATOM 1912 C C . ALA A 1 264 ? -4.215 -12.117 7.355 1 98.69 264 ALA A C 1
ATOM 1914 O O . ALA A 1 264 ? -5.004 -11.422 6.719 1 98.69 264 ALA A O 1
ATOM 1915 N N . ARG A 1 265 ? -4.578 -13.125 8.086 1 98.19 265 ARG A N 1
ATOM 1916 C CA . ARG A 1 265 ? -5.988 -13.445 8.266 1 98.19 265 ARG A CA 1
ATOM 1917 C C . ARG A 1 265 ? -6.742 -12.266 8.883 1 98.19 265 ARG A C 1
ATOM 1919 O O . ARG A 1 265 ? -7.816 -11.898 8.406 1 98.19 265 ARG A O 1
ATOM 1926 N N . ASP A 1 266 ? -6.191 -11.68 9.906 1 98.56 266 ASP A N 1
ATOM 1927 C CA . ASP A 1 266 ? -6.816 -10.539 10.578 1 98.56 266 ASP A CA 1
ATOM 1928 C C . ASP A 1 266 ? -6.887 -9.328 9.648 1 98.56 266 ASP A C 1
ATOM 1930 O O . ASP A 1 266 ? -7.887 -8.609 9.633 1 98.56 266 ASP A O 1
ATOM 1934 N N . GLY A 1 267 ? -5.801 -9.086 8.898 1 98.69 267 GLY A N 1
ATOM 1935 C CA . GLY A 1 267 ? -5.801 -8 7.93 1 98.69 267 GLY A CA 1
ATOM 1936 C C . GLY A 1 267 ? -6.848 -8.172 6.844 1 98.69 267 GLY A C 1
ATOM 1937 O O . GLY A 1 267 ? -7.5 -7.207 6.445 1 98.69 267 GLY A O 1
ATOM 1938 N N . SER A 1 268 ? -6.957 -9.398 6.367 1 98.38 268 SER A N 1
ATOM 1939 C CA . SER A 1 268 ? -7.969 -9.703 5.363 1 98.38 268 SER A CA 1
ATOM 1940 C C . SER A 1 268 ? -9.375 -9.453 5.898 1 98.38 268 SER A C 1
ATOM 1942 O O . SER A 1 268 ? -10.227 -8.922 5.188 1 98.38 268 SER A O 1
ATOM 1944 N N . ALA A 1 269 ? -9.641 -9.828 7.121 1 98.38 269 ALA A N 1
ATOM 1945 C CA . ALA A 1 269 ? -10.938 -9.586 7.75 1 98.38 269 ALA A CA 1
ATOM 1946 C C . ALA A 1 269 ? -11.227 -8.086 7.848 1 98.38 269 ALA A C 1
ATOM 1948 O O . ALA A 1 269 ? -12.344 -7.648 7.582 1 98.38 269 ALA A O 1
ATOM 1949 N N . ALA A 1 270 ? -10.273 -7.332 8.211 1 98.31 270 ALA A N 1
ATOM 1950 C CA . ALA A 1 270 ? -10.422 -5.883 8.297 1 98.31 270 ALA A CA 1
ATOM 1951 C C . ALA A 1 270 ? -10.734 -5.281 6.93 1 98.31 270 ALA A C 1
ATOM 1953 O O . ALA A 1 270 ? -11.586 -4.398 6.812 1 98.31 270 ALA A O 1
ATOM 1954 N N . ALA A 1 271 ? -10.031 -5.777 5.938 1 98.19 271 ALA A N 1
ATOM 1955 C CA . ALA A 1 271 ? -10.266 -5.309 4.574 1 98.19 271 ALA A CA 1
ATOM 1956 C C . ALA A 1 271 ? -11.688 -5.613 4.129 1 98.19 271 ALA A C 1
ATOM 1958 O O . ALA A 1 271 ? -12.359 -4.754 3.549 1 98.19 271 ALA A O 1
ATOM 1959 N N . LYS A 1 272 ? -12.125 -6.816 4.391 1 97.75 272 LYS A N 1
ATOM 1960 C CA . LYS A 1 272 ? -13.477 -7.215 4.008 1 97.75 272 LYS A CA 1
ATOM 1961 C C . LYS A 1 272 ? -14.516 -6.32 4.668 1 97.75 272 LYS A C 1
ATOM 1963 O O . LYS A 1 272 ? -15.5 -5.934 4.035 1 97.75 272 LYS A O 1
ATOM 1968 N N . LYS A 1 273 ? -14.297 -5.973 5.898 1 97.69 273 LYS A N 1
ATOM 1969 C CA . LYS A 1 273 ? -15.211 -5.09 6.621 1 97.69 273 LYS A CA 1
ATOM 1970 C C . LYS A 1 273 ? -15.203 -3.684 6.027 1 97.69 273 LYS A C 1
ATOM 1972 O O . LYS A 1 273 ? -16.25 -3.049 5.91 1 97.69 273 LYS A O 1
ATOM 1977 N N . ALA A 1 274 ? -14.07 -3.225 5.613 1 98.19 274 ALA A N 1
ATOM 1978 C CA . ALA A 1 274 ? -13.898 -1.849 5.156 1 98.19 274 ALA A CA 1
ATOM 1979 C C . ALA A 1 274 ? -14.375 -1.687 3.715 1 98.19 274 ALA A C 1
ATOM 1981 O O . ALA A 1 274 ? -14.984 -0.67 3.365 1 98.19 274 ALA A O 1
ATOM 1982 N N . PHE A 1 275 ? -14.141 -2.674 2.871 1 97.19 275 PHE A N 1
ATOM 1983 C CA . PHE A 1 275 ? -14.312 -2.523 1.431 1 97.19 275 PHE A CA 1
ATOM 1984 C C . PHE A 1 275 ? -15.656 -3.088 0.982 1 97.19 275 PHE A C 1
ATOM 1986 O O . PHE A 1 275 ? -16.109 -2.809 -0.129 1 97.19 275 PHE A O 1
ATOM 1993 N N . GLY A 1 276 ? -16.188 -4.051 1.713 1 87.25 276 GLY A N 1
ATOM 1994 C CA . GLY A 1 276 ? -17.422 -4.738 1.348 1 87.25 276 GLY A CA 1
ATOM 1995 C C . GLY A 1 276 ? -18.672 -4.035 1.849 1 87.25 276 GLY A C 1
ATOM 1996 O O . GLY A 1 276 ? -18.594 -3.127 2.676 1 87.25 276 GLY A O 1
ATOM 1997 N N . MET B 1 1 ? 30.172 -18.781 -12.234 1 29.3 1 MET B N 1
ATOM 1998 C CA . MET B 1 1 ? 29.609 -18.125 -13.406 1 29.3 1 MET B CA 1
ATOM 1999 C C . MET B 1 1 ? 28.547 -17.109 -13 1 29.3 1 MET B C 1
ATOM 2001 O O . MET B 1 1 ? 27.547 -17.453 -12.359 1 29.3 1 MET B O 1
ATOM 2005 N N . THR B 1 2 ? 28.75 -15.797 -12.883 1 38.09 2 THR B N 1
ATOM 2006 C CA . THR B 1 2 ? 27.891 -14.703 -12.422 1 38.09 2 THR B CA 1
ATOM 2007 C C . THR B 1 2 ? 26.594 -14.664 -13.219 1 38.09 2 THR B C 1
ATOM 2009 O O . THR B 1 2 ? 26.609 -14.438 -14.43 1 38.09 2 THR B O 1
ATOM 2012 N N . GLU B 1 3 ? 25.641 -15.57 -12.945 1 40.94 3 GLU B N 1
ATOM 2013 C CA . GLU B 1 3 ? 24.406 -15.68 -13.734 1 40.94 3 GLU B CA 1
ATOM 2014 C C . GLU B 1 3 ? 23.891 -14.305 -14.133 1 40.94 3 GLU B C 1
ATOM 2016 O O . GLU B 1 3 ? 23.641 -13.461 -13.266 1 40.94 3 GLU B O 1
ATOM 2021 N N . GLN B 1 4 ? 24.156 -13.758 -15.281 1 50.78 4 GLN B N 1
ATOM 2022 C CA . GLN B 1 4 ? 23.766 -12.461 -15.82 1 50.78 4 GLN B CA 1
ATOM 2023 C C . GLN B 1 4 ? 22.25 -12.305 -15.805 1 50.78 4 GLN B C 1
ATOM 2025 O O . GLN B 1 4 ? 21.516 -13.203 -16.219 1 50.78 4 GLN B O 1
ATOM 2030 N N . THR B 1 5 ? 21.656 -11.375 -14.984 1 65.19 5 THR B N 1
ATOM 2031 C CA . THR B 1 5 ? 20.234 -11.039 -14.898 1 65.19 5 THR B CA 1
ATOM 2032 C C . THR B 1 5 ? 19.641 -10.875 -16.297 1 65.19 5 THR B C 1
ATOM 2034 O O . THR B 1 5 ? 20.141 -10.094 -17.109 1 65.19 5 THR B O 1
ATOM 2037 N N . PRO B 1 6 ? 18.719 -11.781 -16.719 1 69.62 6 PRO B N 1
ATOM 2038 C CA . PRO B 1 6 ? 18.109 -11.68 -18.031 1 69.62 6 PRO B CA 1
ATOM 2039 C C . PRO B 1 6 ? 17.609 -10.273 -18.359 1 69.62 6 PRO B C 1
ATOM 2041 O O . PRO B 1 6 ? 17.031 -9.609 -17.484 1 69.62 6 PRO B O 1
ATOM 2044 N N . THR B 1 7 ? 17.891 -9.844 -19.5 1 76.94 7 THR B N 1
ATOM 2045 C CA . THR B 1 7 ? 17.609 -8.453 -19.844 1 76.94 7 THR B CA 1
ATOM 2046 C C . THR B 1 7 ? 16.328 -8.367 -20.688 1 76.94 7 THR B C 1
ATOM 2048 O O . THR B 1 7 ? 15.625 -7.352 -20.641 1 76.94 7 THR B O 1
ATOM 2051 N N . THR B 1 8 ? 16.062 -9.492 -21.453 1 91.19 8 THR B N 1
ATOM 2052 C CA . THR B 1 8 ? 14.867 -9.43 -22.281 1 91.19 8 THR B CA 1
ATOM 2053 C C . THR B 1 8 ? 13.711 -10.18 -21.625 1 91.19 8 THR B C 1
ATOM 2055 O O . THR B 1 8 ? 13.93 -11.031 -20.766 1 91.19 8 THR B O 1
ATOM 2058 N N . GLN B 1 9 ? 12.531 -9.867 -22.031 1 95.75 9 GLN B N 1
ATOM 2059 C CA . GLN B 1 9 ? 11.352 -10.555 -21.516 1 95.75 9 GLN B CA 1
ATOM 2060 C C . GLN B 1 9 ? 11.414 -12.047 -21.812 1 95.75 9 GLN B C 1
ATOM 2062 O O . GLN B 1 9 ? 11.062 -12.867 -20.953 1 95.75 9 GLN B O 1
ATOM 2067 N N . ALA B 1 10 ? 11.836 -12.461 -22.969 1 95.81 10 ALA B N 1
ATOM 2068 C CA . ALA B 1 10 ? 11.961 -13.867 -23.344 1 95.81 10 ALA B CA 1
ATOM 2069 C C . ALA B 1 10 ? 12.945 -14.594 -22.453 1 95.81 10 ALA B C 1
ATOM 2071 O O . ALA B 1 10 ? 12.688 -15.719 -22.016 1 95.81 10 ALA B O 1
ATOM 2072 N N . ALA B 1 11 ? 14.023 -13.945 -22.234 1 95.88 11 ALA B N 1
ATOM 2073 C CA . ALA B 1 11 ? 15.031 -14.531 -21.359 1 95.88 11 ALA B CA 1
ATOM 2074 C C . ALA B 1 11 ? 14.508 -14.672 -19.938 1 95.88 11 ALA B C 1
ATOM 2076 O O . ALA B 1 11 ? 14.789 -15.664 -19.25 1 95.88 11 ALA B O 1
ATOM 2077 N N . LYS B 1 12 ? 13.75 -13.68 -19.469 1 96.69 12 LYS B N 1
ATOM 2078 C CA . LYS B 1 12 ? 13.156 -13.742 -18.141 1 96.69 12 LYS B CA 1
ATOM 2079 C C . LYS B 1 12 ? 12.172 -14.906 -18.031 1 96.69 12 LYS B C 1
ATOM 2081 O O . LYS B 1 12 ? 12.141 -15.609 -17.016 1 96.69 12 LYS B O 1
ATOM 2086 N N . ALA B 1 13 ? 11.391 -15.109 -19.031 1 97.56 13 ALA B N 1
ATOM 2087 C CA . ALA B 1 13 ? 10.414 -16.203 -19.031 1 97.56 13 ALA B CA 1
ATOM 2088 C C . ALA B 1 13 ? 11.117 -17.562 -18.969 1 97.56 13 ALA B C 1
ATOM 2090 O O . ALA B 1 13 ? 10.711 -18.438 -18.203 1 97.56 13 ALA B O 1
ATOM 2091 N N . ARG B 1 14 ? 12.133 -17.734 -19.766 1 96.25 14 ARG B N 1
ATOM 2092 C CA . ARG B 1 14 ? 12.898 -18.984 -19.766 1 96.25 14 ARG B CA 1
ATOM 2093 C C . ARG B 1 14 ? 13.539 -19.219 -18.391 1 96.25 14 ARG B C 1
ATOM 2095 O O . ARG B 1 14 ? 13.461 -20.312 -17.859 1 96.25 14 ARG B O 1
ATOM 2102 N N . HIS B 1 15 ? 14.164 -18.172 -17.953 1 96.88 15 HIS B N 1
ATOM 2103 C CA . HIS B 1 15 ? 14.789 -18.25 -16.641 1 96.88 15 HIS B CA 1
ATOM 2104 C C . HIS B 1 15 ? 13.766 -18.594 -15.562 1 96.88 15 HIS B C 1
ATOM 2106 O O . HIS B 1 15 ? 14.047 -19.391 -14.672 1 96.88 15 HIS B O 1
ATOM 2112 N N . PHE B 1 16 ? 12.656 -18.016 -15.672 1 98.06 16 PHE B N 1
ATOM 2113 C CA . PHE B 1 16 ? 11.57 -18.234 -14.719 1 98.06 16 PHE B CA 1
ATOM 2114 C C . PHE B 1 16 ? 11.188 -19.719 -14.68 1 98.06 16 PHE B C 1
ATOM 2116 O O . PHE B 1 16 ? 11.055 -20.297 -13.602 1 98.06 16 PHE B O 1
ATOM 2123 N N . LEU B 1 17 ? 10.961 -20.266 -15.773 1 97.5 17 LEU B N 1
ATOM 2124 C CA . LEU B 1 17 ? 10.617 -21.688 -15.844 1 97.5 17 LEU B CA 1
ATOM 2125 C C . LEU B 1 17 ? 11.734 -22.547 -15.25 1 97.5 17 LEU B C 1
ATOM 2127 O O . LEU B 1 17 ? 11.461 -23.5 -14.523 1 97.5 17 LEU B O 1
ATOM 2131 N N . GLU B 1 18 ? 12.969 -22.188 -15.492 1 96.81 18 GLU B N 1
ATOM 2132 C CA . GLU B 1 18 ? 14.117 -22.906 -14.969 1 96.81 18 GLU B CA 1
ATOM 2133 C C . GLU B 1 18 ? 14.156 -22.875 -13.445 1 96.81 18 GLU B C 1
ATOM 2135 O O . GLU B 1 18 ? 14.578 -23.844 -12.805 1 96.81 18 GLU B O 1
ATOM 2140 N N . LEU B 1 19 ? 13.711 -21.766 -12.898 1 97.19 19 LEU B N 1
ATOM 2141 C CA . LEU B 1 19 ? 13.711 -21.609 -11.453 1 97.19 19 LEU B CA 1
ATOM 2142 C C . LEU B 1 19 ? 12.805 -22.641 -10.789 1 97.19 19 LEU B C 1
ATOM 2144 O O . LEU B 1 19 ? 12.984 -22.969 -9.617 1 97.19 19 LEU B O 1
ATOM 2148 N N . HIS B 1 20 ? 11.766 -23.172 -11.477 1 97.44 20 HIS B N 1
ATOM 2149 C CA . HIS B 1 20 ? 10.844 -24.156 -10.922 1 97.44 20 HIS B CA 1
ATOM 2150 C C . HIS B 1 20 ? 11.477 -25.531 -10.867 1 97.44 20 HIS B C 1
ATOM 2152 O O . HIS B 1 20 ? 10.914 -26.453 -10.266 1 97.44 20 HIS B O 1
ATOM 2158 N N . ARG B 1 21 ? 12.633 -25.719 -11.438 1 92.56 21 ARG B N 1
ATOM 2159 C CA . ARG B 1 21 ? 13.281 -27.016 -11.516 1 92.56 21 ARG B CA 1
ATOM 2160 C C . ARG B 1 21 ? 14.422 -27.125 -10.5 1 92.56 21 ARG B C 1
ATOM 2162 O O . ARG B 1 21 ? 15.133 -28.125 -10.461 1 92.56 21 ARG B O 1
ATOM 2169 N N . ALA B 1 22 ? 14.555 -26.188 -9.742 1 87 22 ALA B N 1
ATOM 2170 C CA . ALA B 1 22 ? 15.578 -26.203 -8.703 1 87 22 ALA B CA 1
ATOM 2171 C C . ALA B 1 22 ? 15.25 -27.234 -7.617 1 87 22 ALA B C 1
ATOM 2173 O O . ALA B 1 22 ? 14.125 -27.734 -7.555 1 87 22 ALA B O 1
ATOM 2174 N N . GLU B 1 23 ? 16.234 -27.531 -6.836 1 85.94 23 GLU B N 1
ATOM 2175 C CA . GLU B 1 23 ? 16.078 -28.516 -5.754 1 85.94 23 GLU B CA 1
ATOM 2176 C C . GLU B 1 23 ? 15.188 -27.969 -4.645 1 85.94 23 GLU B C 1
ATOM 2178 O O . GLU B 1 23 ? 14.438 -28.719 -4.023 1 85.94 23 GLU B O 1
ATOM 2183 N N . ARG B 1 24 ? 15.305 -26.703 -4.383 1 92.88 24 ARG B N 1
ATOM 2184 C CA . ARG B 1 24 ? 14.445 -26.062 -3.398 1 92.88 24 ARG B CA 1
ATOM 2185 C C . ARG B 1 24 ? 13.297 -25.312 -4.078 1 92.88 24 ARG B C 1
ATOM 2187 O O . ARG B 1 24 ? 13.469 -24.75 -5.156 1 92.88 24 ARG B O 1
ATOM 2194 N N . PRO B 1 25 ? 12.164 -25.359 -3.395 1 97.56 25 PRO B N 1
ATOM 2195 C CA . PRO B 1 25 ? 11.023 -24.656 -3.996 1 97.56 25 PRO B CA 1
ATOM 2196 C C . PRO B 1 25 ? 11.297 -23.172 -4.223 1 97.56 25 PRO B C 1
ATOM 2198 O O . PRO B 1 25 ? 11.977 -22.531 -3.41 1 97.56 25 PRO B O 1
ATOM 2201 N N . LEU B 1 26 ? 10.859 -22.672 -5.332 1 98 26 LEU B N 1
ATOM 2202 C CA . LEU B 1 26 ? 10.828 -21.234 -5.574 1 98 26 LEU B CA 1
ATOM 2203 C C . LEU B 1 26 ? 9.859 -20.547 -4.617 1 98 26 LEU B C 1
ATOM 2205 O O . LEU B 1 26 ? 8.68 -20.875 -4.574 1 98 26 LEU B O 1
ATOM 2209 N N . LEU B 1 27 ? 10.305 -19.609 -3.762 1 98 27 LEU B N 1
ATOM 2210 C CA . LEU B 1 27 ? 9.477 -18.844 -2.844 1 98 27 LEU B CA 1
ATOM 2211 C C . LEU B 1 27 ? 8.93 -17.594 -3.521 1 98 27 LEU B C 1
ATOM 2213 O O . LEU B 1 27 ? 9.703 -16.75 -4.008 1 98 27 LEU B O 1
ATOM 2217 N N . PHE B 1 28 ? 7.617 -17.422 -3.42 1 96.44 28 PHE B N 1
ATOM 2218 C CA . PHE B 1 28 ? 6.969 -16.422 -4.262 1 96.44 28 PHE B CA 1
ATOM 2219 C C . PHE B 1 28 ? 6.332 -15.336 -3.414 1 96.44 28 PHE B C 1
ATOM 2221 O O . PHE B 1 28 ? 5.195 -15.477 -2.959 1 96.44 28 PHE B O 1
ATOM 2228 N N . PRO B 1 29 ? 7.066 -14.195 -3.242 1 98 29 PRO B N 1
ATOM 2229 C CA . PRO B 1 29 ? 6.387 -13.039 -2.654 1 98 29 PRO B CA 1
ATOM 2230 C C . PRO B 1 29 ? 5.414 -12.367 -3.625 1 98 29 PRO B C 1
ATOM 2232 O O . PRO B 1 29 ? 5.621 -12.414 -4.84 1 98 29 PRO B O 1
ATOM 2235 N N . ASN B 1 30 ? 4.395 -11.797 -3.156 1 98.69 30 ASN B N 1
ATOM 2236 C CA . ASN B 1 30 ? 3.354 -11.188 -3.98 1 98.69 30 ASN B CA 1
ATOM 2237 C C . ASN B 1 30 ? 3.256 -9.688 -3.738 1 98.69 30 ASN B C 1
ATOM 2239 O O . ASN B 1 30 ? 2.5 -9.234 -2.871 1 98.69 30 ASN B O 1
ATOM 2243 N N . PRO B 1 31 ? 3.998 -8.93 -4.527 1 98.81 31 PRO B N 1
ATOM 2244 C CA . PRO B 1 31 ? 3.889 -7.477 -4.383 1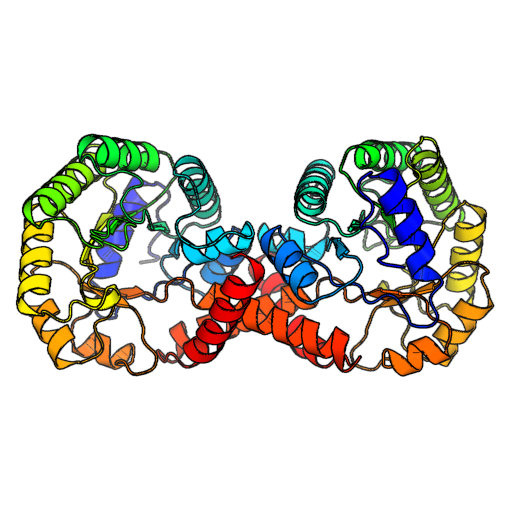 98.81 31 PRO B CA 1
ATOM 2245 C C . PRO B 1 31 ? 2.516 -6.945 -4.781 1 98.81 31 PRO B C 1
ATOM 2247 O O . PRO B 1 31 ? 1.908 -7.449 -5.73 1 98.81 31 PRO B O 1
ATOM 2250 N N . TRP B 1 32 ? 2.08 -5.934 -4.082 1 98.81 32 TRP B N 1
ATOM 2251 C CA . TRP B 1 32 ? 0.771 -5.348 -4.352 1 98.81 32 TRP B CA 1
ATOM 2252 C C . TRP B 1 32 ? 0.912 -3.957 -4.965 1 98.81 32 TRP B C 1
ATOM 2254 O O . TRP B 1 32 ? -0.082 -3.342 -5.359 1 98.81 32 TRP B O 1
ATOM 2264 N N . ASP B 1 33 ? 2.076 -3.416 -5.043 1 98.75 33 ASP B N 1
ATOM 2265 C CA . ASP B 1 33 ? 2.406 -2.164 -5.715 1 98.75 33 ASP B CA 1
ATOM 2266 C C . ASP B 1 33 ? 3.893 -2.102 -6.059 1 98.75 33 ASP B C 1
ATOM 2268 O O . ASP B 1 33 ? 4.641 -3.041 -5.777 1 98.75 33 ASP B O 1
ATOM 2272 N N . VAL B 1 34 ? 4.359 -1.022 -6.746 1 98.81 34 VAL B N 1
ATOM 2273 C CA . VAL B 1 34 ? 5.734 -0.878 -7.219 1 98.81 34 VAL B CA 1
ATOM 2274 C C . VAL B 1 34 ? 6.691 -0.891 -6.031 1 98.81 34 VAL B C 1
ATOM 2276 O O . VAL B 1 34 ? 7.738 -1.543 -6.074 1 98.81 34 VAL B O 1
ATOM 2279 N N . GLY B 1 35 ? 6.324 -0.23 -4.941 1 98.81 35 GLY B N 1
ATOM 2280 C CA . GLY B 1 35 ? 7.172 -0.19 -3.762 1 98.81 35 GLY B CA 1
ATOM 2281 C C . GLY B 1 35 ? 7.438 -1.562 -3.17 1 98.81 35 GLY B C 1
ATOM 2282 O O . GLY B 1 35 ? 8.578 -1.888 -2.836 1 98.81 35 GLY B O 1
ATOM 2283 N N . SER B 1 36 ? 6.406 -2.357 -3.01 1 98.88 36 SER B N 1
ATOM 2284 C CA . SER B 1 36 ? 6.59 -3.693 -2.455 1 98.88 36 SER B CA 1
ATOM 2285 C C . SER B 1 36 ? 7.375 -4.586 -3.412 1 98.88 36 SER B C 1
ATOM 2287 O O . SER B 1 36 ? 8.102 -5.48 -2.98 1 98.88 36 SER B O 1
ATOM 2289 N N . ALA B 1 37 ? 7.27 -4.375 -4.773 1 98.81 37 ALA B N 1
ATOM 2290 C CA . ALA B 1 37 ? 8.086 -5.117 -5.734 1 98.81 37 ALA B CA 1
ATOM 2291 C C . ALA B 1 37 ? 9.57 -4.824 -5.531 1 98.81 37 ALA B C 1
ATOM 2293 O O . ALA B 1 37 ? 10.391 -5.742 -5.48 1 98.81 37 ALA B O 1
ATOM 2294 N N . VAL B 1 38 ? 9.844 -3.551 -5.402 1 98.81 38 VAL B N 1
ATOM 2295 C CA . VAL B 1 38 ? 11.227 -3.133 -5.188 1 98.81 38 VAL B CA 1
ATOM 2296 C C . VAL B 1 38 ? 11.727 -3.682 -3.855 1 98.81 38 VAL B C 1
ATOM 2298 O O . VAL B 1 38 ? 12.844 -4.191 -3.77 1 98.81 38 VAL B O 1
ATOM 2301 N N . LEU B 1 39 ? 10.914 -3.602 -2.848 1 98.75 39 LEU B N 1
ATOM 2302 C CA . LEU B 1 39 ? 11.266 -4.09 -1.519 1 98.75 39 LEU B CA 1
ATOM 2303 C C . LEU B 1 39 ? 11.586 -5.578 -1.552 1 98.75 39 LEU B C 1
ATOM 2305 O O . LEU B 1 39 ? 12.641 -6 -1.07 1 98.75 39 LEU B O 1
ATOM 2309 N N . PHE B 1 40 ? 10.742 -6.426 -2.156 1 98.75 40 PHE B N 1
ATOM 2310 C CA . PHE B 1 40 ? 10.945 -7.871 -2.17 1 98.75 40 PHE B CA 1
ATOM 2311 C C . PHE B 1 40 ? 12.141 -8.242 -3.041 1 98.75 40 PHE B C 1
ATOM 2313 O O . PHE B 1 40 ? 12.852 -9.203 -2.75 1 98.75 40 PHE B O 1
ATOM 2320 N N . THR B 1 41 ? 12.344 -7.461 -4.141 1 98.56 41 THR B N 1
ATOM 2321 C CA . THR B 1 41 ? 13.555 -7.629 -4.93 1 98.56 41 THR B CA 1
ATOM 2322 C C . THR B 1 41 ? 14.797 -7.406 -4.07 1 98.56 41 THR B C 1
ATOM 2324 O O . THR B 1 41 ? 15.719 -8.227 -4.078 1 98.56 41 THR B O 1
ATOM 2327 N N . SER B 1 42 ? 14.758 -6.359 -3.26 1 98.19 42 SER B N 1
ATOM 2328 C CA . SER B 1 42 ? 15.898 -5.984 -2.432 1 98.19 42 SER B CA 1
ATOM 2329 C C . SER B 1 42 ? 16.156 -7.012 -1.334 1 98.19 42 SER B C 1
ATOM 2331 O O . SER B 1 42 ? 17.266 -7.117 -0.812 1 98.19 42 SER B O 1
ATOM 2333 N N . LEU B 1 43 ? 15.148 -7.758 -0.986 1 98.25 43 LEU B N 1
ATOM 2334 C CA . LEU B 1 43 ? 15.258 -8.75 0.081 1 98.25 43 LEU B CA 1
ATOM 2335 C C . LEU B 1 43 ? 15.812 -10.062 -0.453 1 98.25 43 LEU B C 1
ATOM 2337 O O . LEU B 1 43 ? 15.992 -11.023 0.306 1 98.25 43 LEU B O 1
ATOM 2341 N N . GLY B 1 44 ? 15.984 -10.219 -1.794 1 97.81 44 GLY B N 1
ATOM 2342 C CA . GLY B 1 44 ? 16.75 -11.328 -2.338 1 97.81 44 GLY B CA 1
ATOM 2343 C C . GLY B 1 44 ? 15.891 -12.422 -2.938 1 97.81 44 GLY B C 1
ATOM 2344 O O . GLY B 1 44 ? 16.375 -13.508 -3.238 1 97.81 44 GLY B O 1
ATOM 2345 N N . PHE B 1 45 ? 14.625 -12.188 -3.092 1 98.25 45 PHE B N 1
ATOM 2346 C CA . PHE B 1 45 ? 13.789 -13.156 -3.783 1 98.25 45 PHE B CA 1
ATOM 2347 C C . PHE B 1 45 ? 14.203 -13.297 -5.242 1 98.25 45 PHE B C 1
ATOM 2349 O O . PHE B 1 45 ? 14.844 -12.398 -5.797 1 98.25 45 PHE B O 1
ATOM 2356 N N . LYS B 1 46 ? 13.836 -14.414 -5.902 1 97.75 46 LYS B N 1
ATOM 2357 C CA . LYS B 1 46 ? 14.352 -14.711 -7.234 1 97.75 46 LYS B CA 1
ATOM 2358 C C . LYS B 1 46 ? 13.289 -14.484 -8.305 1 97.75 46 LYS B C 1
ATOM 2360 O O . LYS B 1 46 ? 13.594 -14.438 -9.492 1 97.75 46 LYS B O 1
ATOM 2365 N N . ALA B 1 47 ? 12.055 -14.305 -7.883 1 98.25 47 ALA B N 1
ATOM 2366 C CA . ALA B 1 47 ? 10.891 -14.023 -8.727 1 98.25 47 ALA B CA 1
ATOM 2367 C C . ALA B 1 47 ? 9.758 -13.414 -7.906 1 98.25 47 ALA B C 1
ATOM 2369 O O . ALA B 1 47 ? 9.766 -13.477 -6.676 1 98.25 47 ALA B O 1
ATOM 2370 N N . LEU B 1 48 ? 8.859 -12.727 -8.562 1 98.56 48 LEU B N 1
ATOM 2371 C CA . LEU B 1 48 ? 7.691 -12.125 -7.93 1 98.56 48 LEU B CA 1
ATOM 2372 C C . LEU B 1 48 ? 6.406 -12.578 -8.617 1 98.56 48 LEU B C 1
ATOM 2374 O O . LEU B 1 48 ? 6.434 -13.016 -9.766 1 98.56 48 LEU B O 1
ATOM 2378 N N . ALA B 1 49 ? 5.348 -12.477 -7.91 1 98.25 49 ALA B N 1
ATOM 2379 C CA . ALA B 1 49 ? 4.023 -12.672 -8.5 1 98.25 49 ALA B CA 1
ATOM 2380 C C . ALA B 1 49 ? 3.051 -11.594 -8.031 1 98.25 49 ALA B C 1
ATOM 2382 O O . ALA B 1 49 ? 3.049 -11.219 -6.855 1 98.25 49 ALA B O 1
ATOM 2383 N N . THR B 1 50 ? 2.264 -11.109 -8.945 1 98.56 50 THR B N 1
ATOM 2384 C CA . THR B 1 50 ? 1.233 -10.172 -8.516 1 98.56 50 THR B CA 1
ATOM 2385 C C . THR B 1 50 ? 0.23 -10.867 -7.594 1 98.56 50 THR B C 1
ATOM 2387 O O . THR B 1 50 ? 0.161 -12.094 -7.555 1 98.56 50 THR B O 1
ATOM 2390 N N . THR B 1 51 ? -0.439 -10.156 -6.801 1 98.44 51 THR B N 1
ATOM 2391 C CA . THR B 1 51 ? -1.573 -10.594 -5.992 1 98.44 51 THR B CA 1
ATOM 2392 C C . THR B 1 51 ? -2.84 -9.836 -6.387 1 98.44 51 THR B C 1
ATOM 2394 O O . THR B 1 51 ? -2.893 -8.609 -6.277 1 98.44 51 THR B O 1
ATOM 2397 N N . SER B 1 52 ? -3.846 -10.594 -6.859 1 97.88 52 SER B N 1
ATOM 2398 C CA . SER B 1 52 ? -5.105 -9.953 -7.219 1 97.88 52 SER B CA 1
ATOM 2399 C C . SER B 1 52 ? -5.762 -9.305 -6.004 1 97.88 52 SER B C 1
ATOM 2401 O O . SER B 1 52 ? -6.211 -8.164 -6.07 1 97.88 52 SER B O 1
ATOM 2403 N N . SER B 1 53 ? -5.785 -10.016 -4.875 1 98.12 53 SER B N 1
ATOM 2404 C CA . SER B 1 53 ? -6.43 -9.5 -3.67 1 98.12 53 SER B CA 1
ATOM 2405 C C . SER B 1 53 ? -5.656 -8.32 -3.092 1 98.12 53 SER B C 1
ATOM 2407 O O . SER B 1 53 ? -6.254 -7.328 -2.664 1 98.12 53 SER B O 1
ATOM 2409 N N . GLY B 1 54 ? -4.324 -8.414 -3.035 1 98.62 54 GLY B N 1
ATOM 2410 C CA . GLY B 1 54 ? -3.51 -7.312 -2.543 1 98.62 54 GLY B CA 1
ATOM 2411 C C . GLY B 1 54 ? -3.639 -6.055 -3.379 1 98.62 54 GLY B C 1
ATOM 2412 O O . GLY B 1 54 ? -3.73 -4.949 -2.836 1 98.62 54 GLY B O 1
ATOM 2413 N N . HIS B 1 55 ? -3.619 -6.258 -4.715 1 98.69 55 HIS B N 1
ATOM 2414 C CA . HIS B 1 55 ? -3.801 -5.113 -5.602 1 98.69 55 HIS B CA 1
ATOM 2415 C C . HIS B 1 55 ? -5.184 -4.496 -5.426 1 98.69 55 HIS B C 1
ATOM 2417 O O . HIS B 1 55 ? -5.312 -3.271 -5.324 1 98.69 55 HIS B O 1
ATOM 2423 N N . ALA B 1 56 ? -6.219 -5.348 -5.363 1 98.69 56 ALA B N 1
ATOM 2424 C CA . ALA B 1 56 ? -7.57 -4.848 -5.125 1 98.69 56 ALA B CA 1
ATOM 2425 C C . ALA B 1 56 ? -7.633 -4.02 -3.844 1 98.69 56 ALA B C 1
ATOM 2427 O O . ALA B 1 56 ? -8.273 -2.965 -3.809 1 98.69 56 ALA B O 1
ATOM 2428 N N . ALA B 1 57 ? -6.926 -4.492 -2.838 1 98.81 57 ALA B N 1
ATOM 2429 C CA . ALA B 1 57 ? -6.949 -3.82 -1.543 1 98.81 57 ALA B CA 1
ATOM 2430 C C . ALA B 1 57 ? -6.352 -2.418 -1.643 1 98.81 57 ALA B C 1
ATOM 2432 O O . ALA B 1 57 ? -6.812 -1.492 -0.971 1 98.81 57 ALA B O 1
ATOM 2433 N N . THR B 1 58 ? -5.328 -2.195 -2.516 1 98.75 58 THR B N 1
ATOM 2434 C CA . THR B 1 58 ? -4.746 -0.868 -2.678 1 98.75 58 THR B CA 1
ATOM 2435 C C . THR B 1 58 ? -5.762 0.099 -3.281 1 98.75 58 THR B C 1
ATOM 2437 O O . THR B 1 58 ? -5.617 1.317 -3.15 1 98.75 58 THR B O 1
ATOM 2440 N N . LEU B 1 59 ? -6.773 -0.446 -3.908 1 98.56 59 LEU B N 1
ATOM 2441 C CA . LEU B 1 59 ? -7.797 0.343 -4.59 1 98.56 59 LEU B CA 1
ATOM 2442 C C . LEU B 1 59 ? -9.055 0.45 -3.734 1 98.56 59 LEU B C 1
ATOM 2444 O O . LEU B 1 59 ? -10.062 1.018 -4.172 1 98.56 59 LEU B O 1
ATOM 2448 N N . GLY B 1 60 ? -9.016 -0.16 -2.582 1 98.5 60 GLY B N 1
ATOM 2449 C CA . GLY B 1 60 ? -10.18 -0.149 -1.714 1 98.5 60 GLY B CA 1
ATOM 2450 C C . GLY B 1 60 ? -11.289 -1.067 -2.193 1 98.5 60 GLY B C 1
ATOM 2451 O O . GLY B 1 60 ? -12.469 -0.781 -1.99 1 98.5 60 GLY B O 1
ATOM 2452 N N . ARG B 1 61 ? -10.922 -2.098 -2.875 1 98.38 61 ARG B N 1
ATOM 2453 C CA . ARG B 1 61 ? -11.875 -3.031 -3.457 1 98.38 61 ARG B CA 1
ATOM 2454 C C . ARG B 1 61 ? -11.617 -4.457 -2.98 1 98.38 61 ARG B C 1
ATOM 2456 O O . ARG B 1 61 ? -10.555 -4.742 -2.418 1 98.38 61 ARG B O 1
ATOM 2463 N N . LEU B 1 62 ? -12.602 -5.305 -3.146 1 97.44 62 LEU B N 1
ATOM 2464 C CA . LEU B 1 62 ? -12.477 -6.719 -2.814 1 97.44 62 LEU B CA 1
ATOM 2465 C C . LEU B 1 62 ? -11.82 -7.488 -3.957 1 97.44 62 LEU B C 1
ATOM 2467 O O . LEU B 1 62 ? -11.82 -7.031 -5.102 1 97.44 62 LEU B O 1
ATOM 2471 N N . ASP B 1 63 ? -11.195 -8.625 -3.609 1 96.38 63 ASP B N 1
ATOM 2472 C CA . ASP B 1 63 ? -10.641 -9.516 -4.621 1 96.38 63 ASP B CA 1
ATOM 2473 C C . ASP B 1 63 ? -11.664 -9.828 -5.707 1 96.38 63 ASP B C 1
ATOM 2475 O O . ASP B 1 63 ? -12.852 -10.016 -5.414 1 96.38 63 ASP B O 1
ATOM 2479 N N . GLY B 1 64 ? -11.242 -9.852 -6.898 1 95.5 64 GLY B N 1
ATOM 2480 C CA . GLY B 1 64 ? -12.133 -10.148 -8.016 1 95.5 64 GLY B CA 1
ATOM 2481 C C . GLY B 1 64 ? -12.734 -8.906 -8.633 1 95.5 64 GLY B C 1
ATOM 2482 O O . GLY B 1 64 ? -13.414 -8.984 -9.664 1 95.5 64 GLY B O 1
ATOM 2483 N N . GLU B 1 65 ? -12.461 -7.723 -8.055 1 96.62 65 GLU B N 1
ATOM 2484 C CA . GLU B 1 65 ? -13.109 -6.5 -8.516 1 96.62 65 GLU B CA 1
ATOM 2485 C C . GLU B 1 65 ? -12.164 -5.66 -9.367 1 96.62 65 GLU B C 1
ATOM 2487 O O . GLU B 1 65 ? -12.516 -4.559 -9.797 1 96.62 65 GLU B O 1
ATOM 2492 N N . VAL B 1 66 ? -10.969 -6.137 -9.602 1 97.44 66 VAL B N 1
ATOM 2493 C CA . VAL B 1 66 ? -10.023 -5.461 -10.484 1 97.44 66 VAL B CA 1
ATOM 2494 C C . VAL B 1 66 ? -10.289 -5.855 -11.938 1 97.44 66 VAL B C 1
ATOM 2496 O O . VAL B 1 66 ? -10.461 -7.039 -12.242 1 97.44 66 VAL B O 1
ATOM 2499 N N . THR B 1 67 ? -10.328 -4.906 -12.859 1 97.81 67 THR B N 1
ATOM 2500 C CA . THR B 1 67 ? -10.602 -5.176 -14.266 1 97.81 67 THR B CA 1
ATOM 2501 C C . THR B 1 67 ? -9.359 -5.734 -14.961 1 97.81 67 THR B C 1
ATOM 2503 O O . THR B 1 67 ? -8.25 -5.598 -14.453 1 97.81 67 THR B O 1
ATOM 2506 N N . ARG B 1 68 ? -9.625 -6.367 -16.078 1 98 68 ARG B N 1
ATOM 2507 C CA . ARG B 1 68 ? -8.531 -6.879 -16.906 1 98 68 ARG B CA 1
ATOM 2508 C C . ARG B 1 68 ? -7.508 -5.785 -17.188 1 98 68 ARG B C 1
ATOM 2510 O O . ARG B 1 68 ? -6.305 -5.992 -17.031 1 98 68 ARG B O 1
ATOM 2517 N N . ASP B 1 69 ? -7.988 -4.574 -17.625 1 98.25 69 ASP B N 1
ATOM 2518 C CA . ASP B 1 69 ? -7.09 -3.48 -17.984 1 98.25 69 ASP B CA 1
ATOM 2519 C C . ASP B 1 69 ? -6.281 -3.014 -16.781 1 98.25 69 ASP B C 1
ATOM 2521 O O . ASP B 1 69 ? -5.094 -2.711 -16.906 1 98.25 69 ASP B O 1
ATOM 2525 N N . GLU B 1 70 ? -6.93 -2.943 -15.633 1 98.25 70 GLU B N 1
ATOM 2526 C CA . GLU B 1 70 ? -6.234 -2.57 -14.398 1 98.25 70 GLU B CA 1
ATOM 2527 C C . GLU B 1 70 ? -5.16 -3.592 -14.039 1 98.25 70 GLU B C 1
ATOM 2529 O O . GLU B 1 70 ? -4.055 -3.223 -13.641 1 98.25 70 GLU B O 1
ATOM 2534 N N . ALA B 1 71 ? -5.523 -4.836 -14.164 1 98.56 71 ALA B N 1
ATOM 2535 C CA . ALA B 1 71 ? -4.574 -5.902 -13.852 1 98.56 71 ALA B CA 1
ATOM 2536 C C . ALA B 1 71 ? -3.373 -5.852 -14.797 1 98.56 71 ALA B C 1
ATOM 2538 O O . ALA B 1 71 ? -2.232 -6.039 -14.359 1 98.56 71 ALA B O 1
ATOM 253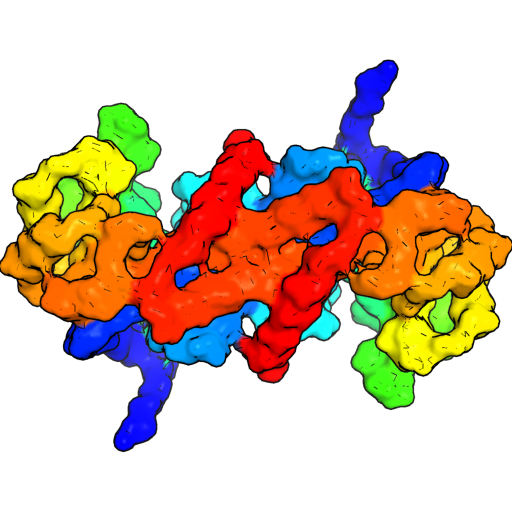9 N N . LEU B 1 72 ? -3.617 -5.594 -16.094 1 98.62 72 LEU B N 1
ATOM 2540 C CA . LEU B 1 72 ? -2.549 -5.52 -17.078 1 98.62 72 LEU B CA 1
ATOM 2541 C C . LEU B 1 72 ? -1.649 -4.316 -16.812 1 98.62 72 LEU B C 1
ATOM 2543 O O . LEU B 1 72 ? -0.423 -4.426 -16.891 1 98.62 72 LEU B O 1
ATOM 2547 N N . ALA B 1 73 ? -2.229 -3.18 -16.5 1 98.56 73 ALA B N 1
ATOM 2548 C CA . ALA B 1 73 ? -1.449 -1.986 -16.188 1 98.56 73 ALA B CA 1
ATOM 2549 C C . ALA B 1 73 ? -0.594 -2.209 -14.938 1 98.56 73 ALA B C 1
ATOM 2551 O O . ALA B 1 73 ? 0.569 -1.803 -14.898 1 98.56 73 ALA B O 1
ATOM 2552 N N . HIS B 1 74 ? -1.184 -2.844 -13.969 1 98.62 74 HIS B N 1
ATOM 2553 C CA . HIS B 1 74 ? -0.487 -3.189 -12.734 1 98.62 74 HIS B CA 1
ATOM 2554 C C . HIS B 1 74 ? 0.691 -4.117 -13.008 1 98.62 74 HIS B C 1
ATOM 2556 O O . HIS B 1 74 ? 1.796 -3.889 -12.516 1 98.62 74 HIS B O 1
ATOM 2562 N N . ALA B 1 75 ? 0.476 -5.117 -13.773 1 98.56 75 ALA B N 1
ATOM 2563 C CA . ALA B 1 75 ? 1.514 -6.074 -14.141 1 98.56 75 ALA B CA 1
ATOM 2564 C C . ALA B 1 75 ? 2.67 -5.383 -14.859 1 98.56 75 ALA B C 1
ATOM 2566 O O . ALA B 1 75 ? 3.838 -5.656 -14.578 1 98.56 75 ALA B O 1
ATOM 2567 N N . ALA B 1 76 ? 2.328 -4.492 -15.797 1 98.62 76 ALA B N 1
ATOM 2568 C CA . ALA B 1 76 ? 3.352 -3.762 -16.547 1 98.62 76 ALA B CA 1
ATOM 2569 C C . ALA B 1 76 ? 4.203 -2.908 -15.602 1 98.62 76 ALA B C 1
ATOM 2571 O O . ALA B 1 76 ? 5.43 -2.881 -15.719 1 98.62 76 ALA B O 1
ATOM 2572 N N . ALA B 1 77 ? 3.547 -2.27 -14.68 1 98.62 77 ALA B N 1
ATOM 2573 C CA . ALA B 1 77 ? 4.246 -1.407 -13.727 1 98.62 77 ALA B CA 1
ATOM 2574 C C . ALA B 1 77 ? 5.203 -2.215 -12.859 1 98.62 77 ALA B C 1
ATOM 2576 O O . ALA B 1 77 ? 6.34 -1.803 -12.625 1 98.62 77 ALA B O 1
ATOM 2577 N N . LEU B 1 78 ? 4.734 -3.338 -12.359 1 98.69 78 LEU B N 1
ATOM 2578 C CA . LEU B 1 78 ? 5.578 -4.172 -11.508 1 98.69 78 LEU B CA 1
ATOM 2579 C C . LEU B 1 78 ? 6.75 -4.742 -12.297 1 98.69 78 LEU B C 1
ATOM 2581 O O . LEU B 1 78 ? 7.883 -4.773 -11.805 1 98.69 78 LEU B O 1
ATOM 2585 N N . SER B 1 79 ? 6.473 -5.215 -13.508 1 98.44 79 SER B N 1
ATOM 2586 C CA . SER B 1 79 ? 7.523 -5.793 -14.336 1 98.44 79 SER B CA 1
ATOM 2587 C C . SER B 1 79 ? 8.617 -4.77 -14.633 1 98.44 79 SER B C 1
ATOM 2589 O O . SER B 1 79 ? 9.797 -5.113 -14.703 1 98.44 79 SER B O 1
ATOM 2591 N N . ALA B 1 80 ? 8.242 -3.551 -14.781 1 97.88 80 ALA B N 1
ATOM 2592 C CA . ALA B 1 80 ? 9.195 -2.484 -15.094 1 97.88 80 ALA B CA 1
ATOM 2593 C C . ALA B 1 80 ? 10.016 -2.109 -13.867 1 97.88 80 ALA B C 1
ATOM 2595 O O . ALA B 1 80 ? 11.078 -1.499 -13.984 1 97.88 80 ALA B O 1
ATOM 2596 N N . ALA B 1 81 ? 9.578 -2.508 -12.688 1 97.75 81 ALA B N 1
ATOM 2597 C CA . ALA B 1 81 ? 10.164 -2.033 -11.438 1 97.75 81 ALA B CA 1
ATOM 2598 C C . ALA B 1 81 ? 11.227 -2.998 -10.922 1 97.75 81 ALA B C 1
ATOM 2600 O O . ALA B 1 81 ? 11.867 -2.744 -9.898 1 97.75 81 ALA B O 1
ATOM 2601 N N . THR B 1 82 ? 11.453 -4.086 -11.594 1 97.62 82 THR B N 1
ATOM 2602 C CA . THR B 1 82 ? 12.383 -5.102 -11.109 1 97.62 82 THR B CA 1
ATOM 2603 C C . THR B 1 82 ? 13.047 -5.824 -12.281 1 97.62 82 THR B C 1
ATOM 2605 O O . THR B 1 82 ? 12.469 -5.914 -13.367 1 97.62 82 THR B O 1
ATOM 2608 N N . GLU B 1 83 ? 14.172 -6.355 -12.062 1 96.88 83 GLU B N 1
ATOM 2609 C CA . GLU B 1 83 ? 14.867 -7.18 -13.047 1 96.88 83 GLU B CA 1
ATOM 2610 C C . GLU B 1 83 ? 14.453 -8.641 -12.93 1 96.88 83 GLU B C 1
ATOM 2612 O O . GLU B 1 83 ? 14.773 -9.453 -13.797 1 96.88 83 GLU B O 1
ATOM 2617 N N . LEU B 1 84 ? 13.734 -8.977 -11.922 1 98.12 84 LEU B N 1
ATOM 2618 C CA . LEU B 1 84 ? 13.32 -10.352 -11.672 1 98.12 84 LEU B CA 1
ATOM 2619 C C . LEU B 1 84 ? 12.156 -10.734 -12.578 1 98.12 84 LEU B C 1
ATOM 2621 O O . LEU B 1 84 ? 11.391 -9.875 -13.016 1 98.12 84 LEU B O 1
ATOM 2625 N N . PRO B 1 85 ? 12.016 -12.031 -12.867 1 98.38 85 PRO B N 1
ATOM 2626 C CA . PRO B 1 85 ? 10.766 -12.469 -13.492 1 98.38 85 PRO B CA 1
ATOM 2627 C C . PRO B 1 85 ? 9.539 -12.18 -12.633 1 98.38 85 PRO B C 1
ATOM 2629 O O . PRO B 1 85 ? 9.578 -12.367 -11.414 1 98.38 85 PRO B O 1
ATOM 2632 N N . VAL B 1 86 ? 8.484 -11.672 -13.266 1 98.75 86 VAL B N 1
ATOM 2633 C CA . VAL B 1 86 ? 7.207 -11.422 -12.602 1 98.75 86 VAL B CA 1
ATOM 2634 C C . VAL B 1 86 ? 6.109 -12.258 -13.258 1 98.75 86 VAL B C 1
ATOM 2636 O O . VAL B 1 86 ? 5.996 -12.297 -14.484 1 98.75 86 VAL B O 1
ATOM 2639 N N . ALA B 1 87 ? 5.383 -12.992 -12.445 1 98.75 87 ALA B N 1
ATOM 2640 C CA . ALA B 1 87 ? 4.191 -13.695 -12.914 1 98.75 87 ALA B CA 1
ATOM 2641 C C . ALA B 1 87 ? 2.92 -13.008 -12.422 1 98.75 87 ALA B C 1
ATOM 2643 O O . ALA B 1 87 ? 2.871 -12.516 -11.297 1 98.75 87 ALA B O 1
ATOM 2644 N N . ALA B 1 88 ? 1.899 -13.023 -13.219 1 98.69 88 ALA B N 1
ATOM 2645 C CA . ALA B 1 88 ? 0.664 -12.352 -12.82 1 98.69 88 ALA B CA 1
ATOM 2646 C C . ALA B 1 88 ? -0.407 -13.359 -12.422 1 98.69 88 ALA B C 1
ATOM 2648 O O . ALA B 1 88 ? -0.518 -14.43 -13.023 1 98.69 88 ALA B O 1
ATOM 2649 N N . ASP B 1 89 ? -1.155 -13.023 -11.461 1 98.38 89 ASP B N 1
ATOM 2650 C CA . ASP B 1 89 ? -2.416 -13.695 -11.164 1 98.38 89 ASP B CA 1
ATOM 2651 C C . ASP B 1 89 ? -3.539 -13.18 -12.062 1 98.38 89 ASP B C 1
ATOM 2653 O O . ASP B 1 89 ? -4.012 -12.055 -11.883 1 98.38 89 ASP B O 1
ATOM 2657 N N . PHE B 1 90 ? -4.039 -13.992 -12.93 1 98.06 90 PHE B N 1
ATOM 2658 C CA . PHE B 1 90 ? -5.066 -13.586 -13.883 1 98.06 90 PHE B CA 1
ATOM 2659 C C . PHE B 1 90 ? -6.438 -14.086 -13.438 1 98.06 90 PHE B C 1
ATOM 2661 O O . PHE B 1 90 ? -7.383 -14.109 -14.234 1 98.06 90 PHE B O 1
ATOM 2668 N N . GLU B 1 91 ? -6.508 -14.562 -12.242 1 97.81 91 GLU B N 1
ATOM 2669 C CA . GLU B 1 91 ? -7.773 -15.102 -11.758 1 97.81 91 GLU B CA 1
ATOM 2670 C C . GLU B 1 91 ? -8.398 -16.047 -12.781 1 97.81 91 GLU B C 1
ATOM 2672 O O . GLU B 1 91 ? -7.762 -17 -13.219 1 97.81 91 GLU B O 1
ATOM 2677 N N . ASN B 1 92 ? -9.578 -15.875 -13.195 1 97.81 92 ASN B N 1
ATOM 2678 C CA . ASN B 1 92 ? -10.188 -16.781 -14.156 1 9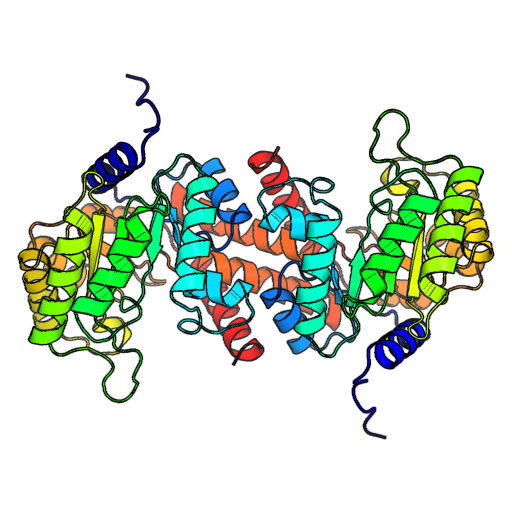7.81 92 ASN B CA 1
ATOM 2679 C C . ASN B 1 92 ? -9.898 -16.359 -15.594 1 97.81 92 ASN B C 1
ATOM 2681 O O . ASN B 1 92 ? -10.625 -16.734 -16.516 1 97.81 92 ASN B O 1
ATOM 2685 N N . GLY B 1 93 ? -8.867 -15.508 -15.766 1 98.06 93 GLY B N 1
ATOM 2686 C CA . GLY B 1 93 ? -8.539 -15.016 -17.094 1 98.06 93 GLY B CA 1
ATOM 2687 C C . GLY B 1 93 ? -9.445 -13.891 -17.547 1 98.06 93 GLY B C 1
ATOM 2688 O O . GLY B 1 93 ? -9.477 -13.547 -18.734 1 98.06 93 GLY B O 1
ATOM 2689 N N . PHE B 1 94 ? -10.312 -13.391 -16.656 1 97.69 94 PHE B N 1
ATOM 2690 C CA . PHE B 1 94 ? -11.203 -12.25 -16.844 1 97.69 94 PHE B CA 1
ATOM 2691 C C . PHE B 1 94 ? -12.281 -12.562 -17.875 1 97.69 94 PHE B C 1
ATOM 2693 O O . PHE B 1 94 ? -12.805 -11.656 -18.531 1 97.69 94 PHE B O 1
ATOM 2700 N N . ALA B 1 95 ? -12.508 -13.891 -18.141 1 97.75 95 ALA B N 1
ATOM 2701 C CA . ALA B 1 95 ? -13.539 -14.289 -19.094 1 97.75 95 ALA B CA 1
ATOM 2702 C C . ALA B 1 95 ? -13.93 -15.758 -18.906 1 97.75 95 ALA B C 1
ATOM 2704 O O . ALA B 1 95 ? -13.164 -16.547 -18.344 1 97.75 95 ALA B O 1
ATOM 2705 N N . ASP B 1 96 ? -15.133 -16.109 -19.438 1 97.81 96 ASP B N 1
ATOM 2706 C CA . ASP B 1 96 ? -15.562 -17.5 -19.469 1 97.81 96 ASP B CA 1
ATOM 2707 C C . ASP B 1 96 ? -15.102 -18.203 -20.75 1 97.81 96 ASP B C 1
ATOM 2709 O O . ASP B 1 96 ? -14.617 -19.328 -20.703 1 97.81 96 ASP B O 1
ATOM 2713 N N . ALA B 1 97 ? -15.188 -17.5 -21.828 1 98.56 97 ALA B N 1
ATOM 2714 C CA . ALA B 1 97 ? -14.938 -18.094 -23.141 1 98.56 97 ALA B CA 1
ATOM 2715 C C . ALA B 1 97 ? -13.438 -18.281 -23.375 1 98.56 97 ALA B C 1
ATOM 2717 O O . ALA B 1 97 ? -12.648 -17.359 -23.172 1 98.56 97 ALA B O 1
ATOM 2718 N N . PRO B 1 98 ? -13.062 -19.469 -23.875 1 98.75 98 PRO B N 1
ATOM 2719 C CA . PRO B 1 98 ? -11.641 -19.75 -24.109 1 98.75 98 PRO B CA 1
ATOM 2720 C C . PRO B 1 98 ? -10.977 -18.688 -24.984 1 98.75 98 PRO B C 1
ATOM 2722 O O . PRO B 1 98 ? -9.867 -18.234 -24.688 1 98.75 98 PRO B O 1
ATOM 2725 N N . ASP B 1 99 ? -11.641 -18.172 -26 1 98.56 99 ASP B N 1
ATOM 2726 C CA . ASP B 1 99 ? -11.047 -17.188 -26.906 1 98.56 99 ASP B CA 1
ATOM 2727 C C . ASP B 1 99 ? -10.766 -15.875 -26.172 1 98.56 99 ASP B C 1
ATOM 2729 O O . ASP B 1 99 ? -9.773 -15.211 -26.453 1 98.56 99 ASP B O 1
ATOM 2733 N N . ALA B 1 100 ? -11.641 -15.516 -25.312 1 98.56 100 ALA B N 1
ATOM 2734 C CA . ALA B 1 100 ? -11.461 -14.281 -24.547 1 98.56 100 ALA B CA 1
ATOM 2735 C C . ALA B 1 100 ? -10.336 -14.43 -23.531 1 98.56 100 ALA B C 1
ATOM 2737 O O . ALA B 1 100 ? -9.617 -13.469 -23.25 1 98.56 100 ALA B O 1
ATOM 2738 N N . VAL B 1 101 ? -10.211 -15.586 -22.969 1 98.69 101 VAL B N 1
ATOM 2739 C CA . VAL B 1 101 ? -9.062 -15.867 -22.109 1 98.69 101 VAL B CA 1
ATOM 2740 C C . VAL B 1 101 ? -7.773 -15.719 -22.906 1 98.69 101 VAL B C 1
ATOM 2742 O O . VAL B 1 101 ? -6.816 -15.094 -22.453 1 98.69 101 VAL B O 1
ATOM 2745 N N . ALA B 1 102 ? -7.766 -16.281 -24.109 1 98.69 102 ALA B N 1
ATOM 2746 C CA . ALA B 1 102 ? -6.605 -16.156 -25 1 98.69 102 ALA B CA 1
ATOM 2747 C C . ALA B 1 102 ? -6.285 -14.695 -25.281 1 98.69 102 ALA B C 1
ATOM 2749 O O . ALA B 1 102 ? -5.117 -14.305 -25.312 1 98.69 102 ALA B O 1
ATOM 2750 N N . ASP B 1 103 ? -7.309 -13.883 -25.484 1 98.31 103 ASP B N 1
ATOM 2751 C CA . ASP B 1 103 ? -7.125 -12.461 -25.719 1 98.31 103 ASP B CA 1
ATOM 2752 C C . ASP B 1 103 ? -6.441 -11.781 -24.547 1 98.31 103 ASP B C 1
ATOM 2754 O O . ASP B 1 103 ? -5.555 -10.945 -24.719 1 98.31 103 ASP B O 1
ATOM 2758 N N . ALA B 1 104 ? -6.906 -12.133 -23.344 1 98.19 104 ALA B N 1
ATOM 2759 C CA . ALA B 1 104 ? -6.301 -11.578 -22.141 1 98.19 104 ALA B CA 1
ATOM 2760 C C . ALA B 1 104 ? -4.828 -11.969 -22.031 1 98.19 104 ALA B C 1
ATOM 2762 O O . ALA B 1 104 ? -3.98 -11.125 -21.719 1 98.19 104 ALA B O 1
ATOM 2763 N N . VAL B 1 105 ? -4.512 -13.188 -22.344 1 98.5 105 VAL B N 1
ATOM 2764 C CA . VAL B 1 105 ? -3.141 -13.68 -22.266 1 98.5 105 VAL B CA 1
ATOM 2765 C C . VAL B 1 105 ? -2.291 -12.992 -23.328 1 98.5 105 VAL B C 1
ATOM 2767 O O . VAL B 1 105 ? -1.146 -12.609 -23.078 1 98.5 105 VAL B O 1
ATOM 2770 N N . THR B 1 106 ? -2.838 -12.828 -24.484 1 98 106 THR B N 1
ATOM 2771 C CA . THR B 1 106 ? -2.131 -12.133 -25.562 1 98 106 THR B CA 1
ATOM 2772 C C . THR B 1 106 ? -1.782 -10.711 -25.125 1 98 106 THR B C 1
ATOM 2774 O O . THR B 1 106 ? -0.67 -10.234 -25.375 1 98 106 THR B O 1
ATOM 2777 N N . ALA B 1 107 ? -2.746 -10.086 -24.453 1 97.25 107 ALA B N 1
ATOM 2778 C CA . ALA B 1 107 ? -2.521 -8.727 -23.984 1 97.25 107 ALA B CA 1
ATOM 2779 C C . ALA B 1 107 ? -1.401 -8.68 -22.953 1 97.25 107 ALA B C 1
ATOM 2781 O O . ALA B 1 107 ? -0.767 -7.641 -22.75 1 97.25 107 ALA B O 1
ATOM 2782 N N . ALA B 1 108 ? -1.145 -9.734 -22.25 1 97.06 108 ALA B N 1
ATOM 2783 C CA . ALA B 1 108 ? -0.117 -9.812 -21.219 1 97.06 108 ALA B CA 1
ATOM 2784 C C . ALA B 1 108 ? 1.278 -9.867 -21.828 1 97.06 108 ALA B C 1
ATOM 2786 O O . ALA B 1 108 ? 2.271 -9.586 -21.156 1 97.06 108 ALA B O 1
ATOM 2787 N N . LEU B 1 109 ? 1.407 -10.234 -23.094 1 96.19 109 LEU B N 1
ATOM 2788 C CA . LEU B 1 109 ? 2.689 -10.453 -23.75 1 96.19 109 LEU B CA 1
ATOM 2789 C C . LEU B 1 109 ? 3.486 -9.156 -23.844 1 96.19 109 LEU B C 1
ATOM 2791 O O . LEU B 1 109 ? 4.707 -9.188 -24.016 1 96.19 109 LEU B O 1
ATOM 2795 N N . VAL B 1 110 ? 2.826 -8 -23.719 1 94.56 110 VAL B N 1
ATOM 2796 C CA . VAL B 1 110 ? 3.529 -6.734 -23.891 1 94.56 110 VAL B CA 1
ATOM 2797 C C . VAL B 1 110 ? 3.736 -6.062 -22.531 1 94.56 110 VAL B C 1
ATOM 2799 O O . VAL B 1 110 ? 4.109 -4.887 -22.469 1 94.56 110 VAL B O 1
ATOM 2802 N N . THR B 1 111 ? 3.486 -6.742 -21.438 1 96.81 111 THR B N 1
ATOM 2803 C CA . THR B 1 111 ? 3.543 -6.137 -20.109 1 96.81 111 THR B CA 1
ATOM 2804 C C . THR B 1 111 ? 4.91 -6.359 -19.469 1 96.81 111 THR B C 1
ATOM 2806 O O . THR B 1 111 ? 5.207 -5.801 -18.406 1 96.81 111 THR B O 1
ATOM 2809 N N . GLY B 1 112 ? 5.766 -7.219 -20.016 1 97.5 112 GLY B N 1
ATOM 2810 C CA . GLY B 1 112 ? 7.051 -7.559 -19.422 1 97.5 112 GLY B CA 1
ATOM 2811 C C . GLY B 1 112 ? 6.984 -8.766 -18.5 1 97.5 112 GLY B C 1
ATOM 2812 O O . GLY B 1 112 ? 7.996 -9.172 -17.922 1 97.5 112 GLY B O 1
ATOM 2813 N N . LEU B 1 113 ? 5.867 -9.414 -18.422 1 98.25 113 LEU B N 1
ATOM 2814 C CA . LEU B 1 113 ? 5.66 -10.57 -17.562 1 98.25 113 LEU B CA 1
ATOM 2815 C C . LEU B 1 113 ? 6.477 -11.766 -18.047 1 98.25 113 LEU B C 1
ATOM 2817 O O . LEU B 1 113 ? 6.699 -11.922 -19.25 1 98.25 113 LEU B O 1
ATOM 2821 N N . ALA B 1 114 ? 6.844 -12.586 -17.078 1 98.44 114 ALA B N 1
ATOM 2822 C CA . ALA B 1 114 ? 7.516 -13.844 -17.375 1 98.44 114 ALA B CA 1
ATOM 2823 C C . ALA B 1 114 ? 6.531 -15.008 -17.359 1 98.44 114 ALA B C 1
ATOM 2825 O O . ALA B 1 114 ? 6.832 -16.094 -17.859 1 98.44 114 ALA B O 1
ATOM 2826 N N . GLY B 1 115 ? 5.422 -14.797 -16.797 1 98.56 115 GLY B N 1
ATOM 2827 C CA . GLY B 1 115 ? 4.395 -15.82 -16.688 1 98.56 115 GLY B CA 1
ATOM 2828 C C . GLY B 1 115 ? 3.092 -15.305 -16.109 1 98.56 115 GLY B C 1
ATOM 2829 O O . GLY B 1 115 ? 2.973 -14.117 -15.797 1 98.56 115 GLY B O 1
ATOM 2830 N N . LEU B 1 116 ? 2.09 -16.156 -16.031 1 98.75 116 LEU B N 1
ATOM 2831 C CA . LEU B 1 116 ? 0.799 -15.844 -15.422 1 98.75 116 LEU B CA 1
ATOM 2832 C C . LEU B 1 116 ? 0.054 -17.109 -15.031 1 98.75 116 LEU B C 1
ATOM 2834 O O . LEU B 1 116 ? 0.447 -18.219 -15.43 1 98.75 116 LEU B O 1
ATOM 2838 N N . SER B 1 117 ? -0.936 -16.938 -14.227 1 98.75 117 SER B N 1
ATOM 2839 C CA . SER B 1 117 ? -1.772 -18.062 -13.82 1 98.75 117 SER B CA 1
ATOM 2840 C C . SER B 1 117 ? -3.223 -17.859 -14.25 1 98.75 117 SER B C 1
ATOM 2842 O O . SER B 1 117 ? -3.697 -16.719 -14.32 1 98.75 117 SER B O 1
ATOM 2844 N N . VAL B 1 118 ? -3.895 -18.938 -14.57 1 98.81 118 VAL B N 1
ATOM 2845 C CA . VAL B 1 118 ? -5.316 -18.953 -14.891 1 98.81 118 VAL B CA 1
ATOM 2846 C C . VAL B 1 118 ? -6.023 -20 -14.031 1 98.81 118 VAL B C 1
ATOM 2848 O O . VAL B 1 118 ? -5.605 -21.156 -13.984 1 98.81 118 VAL B O 1
ATOM 2851 N N . GLU B 1 119 ? -6.996 -19.609 -13.352 1 98.56 119 GLU B N 1
ATOM 2852 C CA . GLU B 1 119 ? -7.691 -20.531 -12.469 1 98.56 119 GLU B CA 1
ATOM 2853 C C . GLU B 1 119 ? -8.953 -21.094 -13.125 1 98.56 119 GLU B C 1
ATOM 2855 O O . GLU B 1 119 ? -9.43 -20.547 -14.125 1 98.56 119 GLU B O 1
ATOM 2860 N N . ASP B 1 120 ? -9.492 -22.141 -12.547 1 98.75 120 ASP B N 1
ATOM 2861 C CA . ASP B 1 120 ? -10.711 -22.75 -13.078 1 98.75 120 ASP B CA 1
ATOM 2862 C C . ASP B 1 120 ? -11.914 -22.453 -12.188 1 98.75 120 ASP B C 1
ATOM 2864 O O . ASP B 1 120 ? -12.891 -23.188 -12.18 1 98.75 120 ASP B O 1
ATOM 2868 N N . ALA B 1 121 ? -11.797 -21.375 -11.383 1 98.19 121 ALA B N 1
ATOM 2869 C CA . ALA B 1 121 ? -12.945 -20.859 -10.648 1 98.19 121 ALA B CA 1
ATOM 2870 C C . ALA B 1 121 ? -13.734 -19.859 -11.492 1 98.19 121 ALA B C 1
ATOM 2872 O O . ALA B 1 121 ? -13.141 -19.031 -12.195 1 98.19 121 ALA B O 1
ATOM 2873 N N . THR B 1 122 ? -15.078 -19.797 -11.359 1 96.94 122 THR B N 1
ATOM 2874 C CA . THR B 1 122 ? -15.938 -19 -12.234 1 96.94 122 THR B CA 1
ATOM 2875 C C . THR B 1 122 ? -16.172 -17.609 -11.664 1 96.94 122 THR B C 1
ATOM 2877 O O . THR B 1 122 ? -16.547 -16.688 -12.383 1 96.94 122 THR B O 1
ATOM 2880 N N . GLY B 1 123 ? -16.062 -17.484 -10.328 1 93.25 123 GLY B N 1
ATOM 2881 C CA . GLY B 1 123 ? -16.469 -16.266 -9.641 1 93.25 123 GLY B CA 1
ATOM 2882 C C . GLY B 1 123 ? -17.938 -16.25 -9.266 1 93.25 123 GLY B C 1
ATOM 2883 O O . GLY B 1 123 ? -18.406 -15.281 -8.656 1 93.25 123 GLY B O 1
ATOM 2884 N N . ARG B 1 124 ? -18.734 -17.359 -9.641 1 94.62 124 ARG B N 1
ATOM 2885 C CA . ARG B 1 124 ? -20.156 -17.484 -9.305 1 94.62 124 ARG B CA 1
ATOM 2886 C C . ARG B 1 124 ? -20.359 -18.453 -8.148 1 94.62 124 ARG B C 1
ATOM 2888 O O . ARG B 1 124 ? -19.891 -19.594 -8.203 1 94.62 124 ARG B O 1
ATOM 2895 N N . ASP B 1 125 ? -21.047 -18.031 -7.18 1 91.31 125 ASP B N 1
ATOM 2896 C CA . ASP B 1 125 ? -21.234 -18.828 -5.965 1 91.31 125 ASP B CA 1
ATOM 2897 C C . ASP B 1 125 ? -21.984 -20.125 -6.266 1 91.31 125 ASP B C 1
ATOM 2899 O O . ASP B 1 125 ? -21.703 -21.156 -5.664 1 91.31 125 ASP B O 1
ATOM 2903 N N . ASP B 1 126 ? -22.922 -20.047 -7.145 1 93.38 126 ASP B N 1
ATOM 2904 C CA . ASP B 1 126 ? -23.797 -21.188 -7.402 1 93.38 126 ASP B CA 1
ATOM 2905 C C . ASP B 1 126 ? -23.125 -22.203 -8.312 1 93.38 126 ASP B C 1
ATOM 2907 O O . ASP B 1 126 ? -23.547 -23.359 -8.398 1 93.38 126 ASP B O 1
ATOM 2911 N N . ALA B 1 127 ? -22.062 -21.875 -8.961 1 94.81 127 ALA B N 1
ATOM 2912 C CA . ALA B 1 127 ? -21.234 -22.734 -9.812 1 94.81 127 ALA B CA 1
ATOM 2913 C C . ALA B 1 127 ? -19.766 -22.297 -9.773 1 94.81 127 ALA B C 1
ATOM 2915 O O . ALA B 1 127 ? -19.234 -21.812 -10.773 1 94.81 127 ALA B O 1
ATOM 2916 N N . PRO B 1 128 ? -19.203 -22.594 -8.742 1 96.75 128 PRO B N 1
ATOM 2917 C CA . PRO B 1 128 ? -17.938 -21.922 -8.438 1 96.75 128 PRO B CA 1
ATOM 2918 C C . PRO B 1 128 ? -16.766 -22.453 -9.266 1 96.75 128 PRO B C 1
ATOM 2920 O O . PRO B 1 128 ? -15.727 -21.812 -9.359 1 96.75 128 PRO B O 1
ATOM 2923 N N . ILE B 1 129 ? -16.891 -23.672 -9.906 1 98.25 129 ILE B N 1
ATOM 2924 C CA . ILE B 1 129 ? -15.812 -24.297 -10.664 1 98.25 129 ILE B CA 1
ATOM 2925 C C . ILE B 1 129 ? -16.312 -24.656 -12.062 1 98.25 129 ILE B C 1
ATOM 2927 O O . ILE B 1 129 ? -17.391 -25.219 -12.219 1 98.25 129 ILE B O 1
ATOM 2931 N N . TYR B 1 130 ? -15.57 -24.312 -13.094 1 98.5 130 TYR B N 1
ATOM 2932 C CA . TYR B 1 130 ? -15.938 -24.688 -14.453 1 98.5 130 TYR B CA 1
ATOM 2933 C C . TYR B 1 130 ? -16.016 -26.203 -14.602 1 98.5 130 TYR B C 1
ATOM 2935 O O . TYR B 1 130 ? -15.273 -26.938 -13.945 1 98.5 130 TYR B O 1
ATOM 2943 N N . ASP B 1 131 ? -16.844 -26.609 -15.523 1 97.38 131 ASP B N 1
ATOM 2944 C CA . ASP B 1 131 ? -16.781 -27.984 -15.977 1 97.38 131 ASP B CA 1
ATOM 2945 C C . ASP B 1 131 ? -15.398 -28.344 -16.516 1 97.38 131 ASP B C 1
ATOM 2947 O O . ASP B 1 131 ? -14.758 -27.516 -17.156 1 97.38 131 ASP B O 1
ATOM 2951 N N . LEU B 1 132 ? -14.984 -29.641 -16.25 1 98.19 132 LEU B N 1
ATOM 2952 C CA . LEU B 1 132 ? -13.625 -30.062 -16.594 1 98.19 132 LEU B CA 1
ATOM 2953 C C . LEU B 1 132 ? -13.344 -29.828 -18.078 1 98.19 132 LEU B C 1
ATOM 2955 O O . LEU B 1 132 ? -12.25 -29.375 -18.438 1 98.19 132 LEU B O 1
ATOM 2959 N N . GLY B 1 133 ? -14.289 -30.172 -18.922 1 98.38 133 GLY B N 1
ATOM 2960 C CA . GLY B 1 133 ? -14.102 -29.953 -20.344 1 98.38 133 GLY B CA 1
ATOM 2961 C C . GLY B 1 133 ? -13.828 -28.516 -20.703 1 98.38 133 GLY B C 1
ATOM 2962 O O . GLY B 1 133 ? -12.828 -28.203 -21.344 1 98.38 133 GLY B O 1
ATOM 2963 N N . LEU B 1 134 ? -14.695 -27.609 -20.234 1 98.56 134 LEU B N 1
ATOM 2964 C CA . LEU B 1 134 ? -14.539 -26.172 -20.5 1 98.56 134 LEU B CA 1
ATOM 2965 C C . LEU B 1 134 ? -13.258 -25.641 -19.859 1 98.56 134 LEU B C 1
ATOM 2967 O O . LEU B 1 134 ? -12.547 -24.844 -20.469 1 98.56 134 LEU B O 1
ATOM 2971 N N . ALA B 1 135 ? -13.016 -26.078 -18.656 1 98.75 135 ALA B N 1
ATOM 2972 C CA . ALA B 1 135 ? -11.781 -25.672 -17.984 1 98.75 135 ALA B CA 1
ATOM 2973 C C . ALA B 1 135 ? -10.555 -26.031 -18.828 1 98.75 135 ALA B C 1
ATOM 2975 O O . ALA B 1 135 ? -9.641 -25.219 -18.984 1 98.75 135 ALA B O 1
ATOM 2976 N N . GLY B 1 136 ? -10.523 -27.25 -19.312 1 98.81 136 GLY B N 1
ATOM 2977 C CA . GLY B 1 136 ? -9.438 -27.672 -20.188 1 98.81 136 GLY B CA 1
ATOM 2978 C C . GLY B 1 136 ? -9.297 -26.828 -21.438 1 98.81 136 GLY B C 1
ATOM 2979 O O . GLY B 1 136 ? -8.188 -26.484 -21.844 1 98.81 136 GLY B O 1
ATOM 2980 N N . GLU B 1 137 ? -10.422 -26.516 -22.078 1 98.88 137 GLU B N 1
ATOM 2981 C CA . GLU B 1 137 ? -10.422 -25.672 -23.266 1 98.88 137 GLU B CA 1
ATOM 2982 C C . GLU B 1 137 ? -9.875 -24.297 -22.969 1 98.88 137 GLU B C 1
ATOM 2984 O O . GLU B 1 137 ? -9.133 -23.719 -23.766 1 98.88 137 GLU B O 1
ATOM 2989 N N . ARG B 1 138 ? -10.266 -23.766 -21.828 1 98.88 138 ARG B N 1
ATOM 2990 C CA . ARG B 1 138 ? -9.781 -22.453 -21.406 1 98.88 138 ARG B CA 1
ATOM 2991 C C . ARG B 1 138 ? -8.273 -22.469 -21.203 1 98.88 138 ARG B C 1
ATOM 2993 O O . ARG B 1 138 ? -7.57 -21.562 -21.656 1 98.88 138 ARG B O 1
ATOM 3000 N N . ILE B 1 139 ? -7.754 -23.484 -20.547 1 98.94 139 ILE B N 1
ATOM 3001 C CA . ILE B 1 139 ? -6.32 -23.609 -20.297 1 98.94 139 ILE B CA 1
ATOM 3002 C C . ILE B 1 139 ? -5.59 -23.812 -21.625 1 98.94 139 ILE B C 1
ATOM 3004 O O . ILE B 1 139 ? -4.512 -23.25 -21.844 1 98.94 139 ILE B O 1
ATOM 3008 N N . ALA B 1 140 ? -6.164 -24.625 -22.516 1 98.94 140 ALA B N 1
ATOM 3009 C CA . ALA B 1 140 ? -5.551 -24.828 -23.828 1 98.94 140 ALA B CA 1
ATOM 3010 C C . ALA B 1 140 ? -5.445 -23.516 -24.594 1 98.94 140 ALA B C 1
ATOM 3012 O O . ALA B 1 140 ? -4.414 -23.219 -25.203 1 98.94 140 ALA B O 1
ATOM 3013 N N . ALA B 1 141 ? -6.527 -22.719 -24.562 1 98.88 141 ALA B N 1
ATOM 3014 C CA . ALA B 1 141 ? -6.52 -21.406 -25.219 1 98.88 141 ALA B CA 1
ATOM 3015 C C . ALA B 1 141 ? -5.457 -20.5 -24.625 1 98.88 141 ALA B C 1
ATOM 3017 O O . ALA B 1 141 ? -4.727 -19.828 -25.344 1 98.88 141 ALA B O 1
ATOM 3018 N N . ALA B 1 142 ? -5.379 -20.484 -23.312 1 98.88 142 ALA B N 1
ATOM 3019 C CA . ALA B 1 142 ? -4.367 -19.703 -22.625 1 98.88 142 ALA B CA 1
ATOM 3020 C C . ALA B 1 142 ? -2.959 -20.156 -23 1 98.88 142 ALA B C 1
ATOM 3022 O O . ALA B 1 142 ? -2.09 -19.328 -23.281 1 98.88 142 ALA B O 1
ATOM 3023 N N . ALA B 1 143 ? -2.734 -21.438 -23.047 1 98.88 143 ALA B N 1
ATOM 3024 C CA . ALA B 1 143 ? -1.423 -22 -23.359 1 98.88 143 ALA B CA 1
ATOM 3025 C C . ALA B 1 143 ? -1.003 -21.641 -24.781 1 98.88 143 ALA B C 1
ATOM 3027 O O . ALA B 1 143 ? 0.134 -21.219 -25.016 1 98.88 143 ALA B O 1
ATOM 3028 N N . ASN B 1 144 ? -1.928 -21.828 -25.688 1 98.69 144 ASN B N 1
ATOM 3029 C CA . ASN B 1 144 ? -1.635 -21.484 -27.062 1 98.69 144 ASN B CA 1
ATOM 3030 C C . ASN B 1 144 ? -1.243 -20.016 -27.203 1 98.69 144 ASN B C 1
ATOM 3032 O O . ASN B 1 144 ? -0.293 -19.688 -27.922 1 98.69 144 ASN B O 1
ATOM 3036 N N . ALA B 1 145 ? -1.963 -19.141 -26.516 1 98.56 145 ALA B N 1
ATOM 3037 C CA . ALA B 1 145 ? -1.664 -17.719 -26.562 1 98.56 145 ALA B CA 1
ATOM 3038 C C . ALA B 1 145 ? -0.324 -17.406 -25.906 1 98.56 145 ALA B C 1
ATOM 3040 O O . ALA B 1 145 ? 0.485 -16.656 -26.438 1 98.56 145 ALA B O 1
ATOM 3041 N N . ALA B 1 146 ? -0.041 -18.016 -24.781 1 98.5 146 ALA B N 1
ATOM 3042 C CA . ALA B 1 146 ? 1.16 -17.766 -23.984 1 98.5 146 ALA B CA 1
ATOM 3043 C C . ALA B 1 146 ? 2.412 -18.234 -24.719 1 98.5 146 ALA B C 1
ATOM 3045 O O . ALA B 1 146 ? 3.492 -17.656 -24.547 1 98.5 146 ALA B O 1
ATOM 3046 N N . HIS B 1 147 ? 2.209 -19.234 -25.625 1 97.94 147 HIS B N 1
ATOM 3047 C CA . HIS B 1 147 ? 3.352 -19.906 -26.25 1 97.94 147 HIS B CA 1
ATOM 3048 C C . HIS B 1 147 ? 3.494 -19.484 -27.703 1 97.94 147 HIS B C 1
ATOM 3050 O O . HIS B 1 147 ? 4.387 -19.969 -28.406 1 97.94 147 HIS B O 1
ATOM 3056 N N . ALA B 1 148 ? 2.646 -18.672 -28.219 1 93.31 148 ALA B N 1
ATOM 3057 C CA . ALA B 1 148 ? 2.539 -18.391 -29.641 1 93.31 148 ALA B CA 1
ATOM 3058 C C . ALA B 1 148 ? 3.678 -17.484 -30.125 1 93.31 148 ALA B C 1
ATOM 3060 O O . ALA B 1 148 ? 4.086 -17.547 -31.281 1 93.31 148 ALA B O 1
ATOM 3061 N N . GLY B 1 149 ? 4.215 -16.625 -29.281 1 85.94 149 GLY B N 1
ATOM 3062 C CA . GLY B 1 149 ? 5.18 -15.641 -29.719 1 85.94 149 GLY B CA 1
ATOM 3063 C C . GLY B 1 149 ? 6.598 -15.953 -29.266 1 85.94 149 GLY B C 1
ATOM 3064 O O . GLY B 1 149 ? 6.883 -17.062 -28.828 1 85.94 149 GLY B O 1
ATOM 3065 N N . PRO B 1 150 ? 7.469 -15.086 -29.672 1 88.69 150 PRO B N 1
ATOM 3066 C CA . PRO B 1 150 ? 8.867 -15.227 -29.266 1 88.69 150 PRO B CA 1
ATOM 3067 C C . PRO B 1 150 ? 9.047 -15.227 -27.75 1 88.69 150 PRO B C 1
ATOM 3069 O O . PRO B 1 150 ? 10 -15.828 -27.234 1 88.69 150 PRO B O 1
ATOM 3072 N N . VAL B 1 151 ? 8.188 -14.5 -27.203 1 92.69 151 VAL B N 1
ATOM 3073 C CA . VAL B 1 151 ? 8.141 -14.562 -25.75 1 92.69 151 VAL B CA 1
ATOM 3074 C C . VAL B 1 151 ? 7.184 -15.672 -25.312 1 92.69 151 VAL B C 1
ATOM 3076 O O . VAL B 1 151 ? 5.984 -15.602 -25.578 1 92.69 151 VAL B O 1
ATOM 3079 N N . ARG B 1 152 ? 7.676 -16.719 -24.797 1 96.75 152 ARG B N 1
ATOM 3080 C CA . ARG B 1 152 ? 6.867 -17.797 -24.266 1 96.75 152 ARG B CA 1
ATOM 3081 C C . ARG B 1 152 ? 6.637 -17.625 -22.766 1 96.75 152 ARG B C 1
ATOM 3083 O O . ARG B 1 152 ? 7.52 -17.922 -21.953 1 96.75 152 ARG B O 1
ATOM 3090 N N . LEU B 1 153 ? 5.484 -17.141 -22.453 1 98.38 153 LEU B N 1
ATOM 3091 C CA . LEU B 1 153 ? 5.156 -16.953 -21.031 1 98.38 153 LEU B CA 1
ATOM 3092 C C . LEU B 1 153 ? 4.934 -18.281 -20.344 1 98.38 153 LEU B C 1
ATOM 3094 O O . LEU B 1 153 ? 4.34 -19.203 -20.922 1 98.38 153 LEU B O 1
ATOM 3098 N N . VAL B 1 154 ? 5.402 -18.375 -19.141 1 98.69 154 VAL B N 1
ATOM 3099 C CA . VAL B 1 154 ? 5.137 -19.562 -18.328 1 98.69 154 VAL B CA 1
ATOM 3100 C C . VAL B 1 154 ? 3.689 -19.547 -17.844 1 98.69 154 VAL B C 1
ATOM 3102 O O . VAL B 1 154 ? 3.273 -18.625 -17.141 1 98.69 154 VAL B O 1
ATOM 3105 N N . LEU B 1 155 ? 2.928 -20.547 -18.219 1 98.88 155 LEU B N 1
ATOM 3106 C CA . LEU B 1 155 ? 1.524 -20.625 -17.812 1 98.88 155 LEU B CA 1
ATOM 3107 C C . LEU B 1 155 ? 1.341 -21.562 -16.641 1 98.88 155 LEU B C 1
ATOM 3109 O O . LEU B 1 155 ? 1.698 -22.75 -16.719 1 98.88 155 LEU B O 1
ATOM 3113 N N . THR B 1 156 ? 0.819 -21.047 -15.57 1 98.88 156 THR B N 1
ATOM 3114 C CA . THR B 1 156 ? 0.388 -21.844 -14.43 1 98.88 156 THR B CA 1
ATOM 3115 C C . THR B 1 156 ? -1.123 -22.062 -14.453 1 98.88 156 THR B C 1
ATOM 3117 O O . THR B 1 156 ? -1.889 -21.094 -14.516 1 98.88 156 THR B O 1
ATOM 3120 N N . ALA B 1 157 ? -1.538 -23.266 -14.461 1 98.94 157 ALA B N 1
ATOM 3121 C CA . ALA B 1 157 ? -2.963 -23.578 -14.414 1 98.94 157 ALA B CA 1
ATOM 3122 C C . ALA B 1 157 ? -3.383 -24 -13.008 1 98.94 157 ALA B C 1
ATOM 3124 O O . ALA B 1 157 ? -2.711 -24.812 -12.367 1 98.94 157 ALA B O 1
ATOM 3125 N N . ARG B 1 158 ? -4.469 -23.469 -12.547 1 98.88 158 ARG B N 1
ATOM 3126 C CA . ARG B 1 158 ? -4.898 -23.688 -11.172 1 98.88 158 ARG B CA 1
ATOM 3127 C C . ARG B 1 158 ? -6.195 -24.484 -11.125 1 98.88 158 ARG B C 1
ATOM 3129 O O . ARG B 1 158 ? -7.164 -24.156 -11.812 1 98.88 158 ARG B O 1
ATOM 3136 N N . ALA B 1 159 ? -6.164 -25.531 -10.352 1 98.75 159 ALA B N 1
ATOM 3137 C CA . ALA B 1 159 ? -7.371 -26.25 -9.969 1 98.75 159 ALA B CA 1
ATOM 3138 C C . ALA B 1 159 ? -7.867 -25.797 -8.594 1 98.75 159 ALA B C 1
ATOM 3140 O O . ALA B 1 159 ? -7.285 -26.156 -7.57 1 98.75 159 ALA B O 1
ATOM 3141 N N . GLU B 1 160 ? -9.008 -25.141 -8.539 1 98.31 160 GLU B N 1
ATOM 3142 C CA . GLU B 1 160 ? -9.414 -24.344 -7.379 1 98.31 160 GLU B CA 1
ATOM 3143 C C . GLU B 1 160 ? -10.305 -25.156 -6.441 1 98.31 160 GLU B C 1
ATOM 3145 O O . GLU B 1 160 ? -10.844 -24.625 -5.469 1 98.31 160 GLU B O 1
ATOM 3150 N N . ASN B 1 161 ? -10.453 -26.453 -6.648 1 97.62 161 ASN B N 1
ATOM 3151 C CA . ASN B 1 161 ? -11.391 -27.312 -5.934 1 97.62 161 ASN B CA 1
ATOM 3152 C C . ASN B 1 161 ? -11.352 -27.062 -4.43 1 97.62 161 ASN B C 1
ATOM 3154 O O . ASN B 1 161 ? -12.367 -26.703 -3.832 1 97.62 161 ASN B O 1
ATOM 3158 N N . TYR B 1 162 ? -10.227 -27.156 -3.838 1 96.25 162 TYR B N 1
ATOM 3159 C CA . TYR B 1 162 ? -10.125 -27.156 -2.385 1 96.25 162 TYR B CA 1
ATOM 3160 C C . TYR B 1 162 ? -10.477 -25.781 -1.811 1 96.25 162 TYR B C 1
ATOM 3162 O O . TYR B 1 162 ? -11.023 -25.688 -0.707 1 96.25 162 TYR B O 1
ATOM 3170 N N . LEU B 1 163 ? -10.234 -24.672 -2.533 1 95.38 163 LEU B N 1
ATOM 3171 C CA . LEU B 1 163 ? -10.57 -23.328 -2.062 1 95.38 163 LEU B CA 1
ATOM 3172 C C . LEU B 1 163 ? -12.078 -23.109 -2.076 1 95.38 163 LEU B C 1
ATOM 3174 O O . LEU B 1 163 ? -12.586 -22.219 -1.407 1 95.38 163 LEU B O 1
ATOM 3178 N N . TYR B 1 164 ? -12.727 -23.938 -2.824 1 95.94 164 TYR B N 1
ATOM 3179 C CA . TYR B 1 164 ? -14.172 -23.797 -2.926 1 95.94 164 TYR B CA 1
ATOM 3180 C C . TYR B 1 164 ? -14.898 -24.984 -2.299 1 95.94 164 TYR B C 1
ATOM 3182 O O . TYR B 1 164 ? -16 -25.344 -2.723 1 95.94 164 TYR B O 1
ATOM 3190 N N . GLY B 1 165 ? -14.258 -25.672 -1.425 1 93.5 165 GLY B N 1
ATOM 3191 C CA . GLY B 1 165 ? -14.883 -26.672 -0.569 1 93.5 165 GLY B CA 1
ATOM 3192 C C . GLY B 1 165 ? -15.07 -28.016 -1.25 1 93.5 165 GLY B C 1
ATOM 3193 O O . GLY B 1 165 ? -15.766 -28.891 -0.735 1 93.5 165 GLY B O 1
ATOM 3194 N N . ARG B 1 166 ? -14.531 -28.188 -2.393 1 94.44 166 ARG B N 1
ATOM 3195 C CA . ARG B 1 166 ? -14.547 -29.484 -3.088 1 94.44 166 ARG B CA 1
ATOM 3196 C C . ARG B 1 166 ? -13.281 -30.281 -2.795 1 94.44 166 ARG B C 1
ATOM 3198 O O . ARG B 1 166 ? -12.344 -30.281 -3.59 1 94.44 166 ARG B O 1
ATOM 3205 N N . THR B 1 167 ? -13.375 -31.062 -1.708 1 94.75 167 THR B N 1
ATOM 3206 C CA . THR B 1 167 ? -12.203 -31.797 -1.258 1 94.75 167 THR B CA 1
ATOM 3207 C C . THR B 1 167 ? -12.148 -33.156 -1.921 1 94.75 167 THR B C 1
ATOM 3209 O O . THR B 1 167 ? -12.117 -34.188 -1.236 1 94.75 167 THR B O 1
ATOM 3212 N N . ASP B 1 168 ? -12.188 -33.219 -3.211 1 96.5 168 ASP B N 1
ATOM 3213 C CA . ASP B 1 168 ? -12.086 -34.406 -4.051 1 96.5 168 ASP B CA 1
ATOM 3214 C C . ASP B 1 168 ? -10.719 -34.469 -4.727 1 96.5 168 ASP B C 1
ATOM 3216 O O . ASP B 1 168 ? -10.508 -33.906 -5.789 1 96.5 168 ASP B O 1
ATOM 3220 N N . LEU B 1 169 ? -9.812 -35.281 -4.098 1 98 169 LEU B N 1
ATOM 3221 C CA . LEU B 1 169 ? -8.43 -35.375 -4.559 1 98 169 LEU B CA 1
ATOM 3222 C C . LEU B 1 169 ? -8.359 -35.969 -5.957 1 98 169 LEU B C 1
ATOM 3224 O O . LEU B 1 169 ? -7.582 -35.531 -6.801 1 98 169 LEU B O 1
ATOM 3228 N N . ALA B 1 170 ? -9.172 -36.969 -6.184 1 98.19 170 ALA B N 1
ATOM 3229 C CA . ALA B 1 170 ? -9.156 -37.625 -7.484 1 98.19 170 ALA B CA 1
ATOM 3230 C C . ALA B 1 170 ? -9.547 -36.656 -8.594 1 98.19 170 ALA B C 1
ATOM 3232 O O . ALA B 1 170 ? -8.906 -36.625 -9.648 1 98.19 170 ALA B O 1
ATOM 3233 N N . ASP B 1 171 ? -10.57 -35.875 -8.336 1 98.25 171 ASP B N 1
ATOM 3234 C CA . ASP B 1 171 ? -10.992 -34.875 -9.32 1 98.25 171 ASP B CA 1
ATOM 3235 C C . ASP B 1 171 ? -9.922 -33.812 -9.508 1 98.25 171 ASP B C 1
ATOM 3237 O O . ASP B 1 171 ? -9.664 -33.375 -10.625 1 98.25 171 ASP B O 1
ATOM 3241 N N . THR B 1 172 ? -9.352 -33.344 -8.43 1 98.56 172 THR B N 1
ATOM 3242 C CA . THR B 1 172 ? -8.289 -32.344 -8.5 1 98.56 172 THR B CA 1
ATOM 3243 C C . THR B 1 172 ? -7.129 -32.875 -9.352 1 98.56 172 THR B C 1
ATOM 3245 O O . THR B 1 172 ? -6.633 -32.125 -10.227 1 98.56 172 THR B O 1
ATOM 3248 N N . ILE B 1 173 ? -6.695 -34.094 -9.133 1 98.75 173 ILE B N 1
ATOM 3249 C CA . ILE B 1 173 ? -5.602 -34.688 -9.891 1 98.75 173 ILE B CA 1
ATOM 3250 C C . ILE B 1 173 ? -5.992 -34.812 -11.367 1 98.75 173 ILE B C 1
ATOM 3252 O O . ILE B 1 173 ? -5.199 -34.469 -12.25 1 98.75 173 ILE B O 1
ATOM 3256 N N . ALA B 1 174 ? -7.238 -35.25 -11.641 1 98.75 174 ALA B N 1
ATOM 3257 C CA . ALA B 1 174 ? -7.715 -35.375 -13.023 1 98.75 174 ALA B CA 1
ATOM 3258 C C . ALA B 1 174 ? -7.664 -34 -13.727 1 98.75 174 ALA B C 1
ATOM 3260 O O . ALA B 1 174 ? -7.273 -33.938 -14.891 1 98.75 174 ALA B O 1
ATOM 3261 N N . ARG B 1 175 ? -8.055 -33 -13.078 1 98.88 175 ARG B N 1
ATOM 3262 C CA . ARG B 1 175 ? -8.016 -31.641 -13.633 1 98.88 175 ARG B CA 1
ATOM 3263 C C . ARG B 1 175 ? -6.586 -31.203 -13.93 1 98.88 175 ARG B C 1
ATOM 3265 O O . ARG B 1 175 ? -6.293 -30.719 -15.031 1 98.88 175 ARG B O 1
ATOM 3272 N N . LEU B 1 176 ? -5.727 -31.391 -12.969 1 98.88 176 LEU B N 1
ATOM 3273 C CA . LEU B 1 176 ? -4.336 -30.984 -13.164 1 98.88 176 LEU B CA 1
ATOM 3274 C C . LEU B 1 176 ? -3.705 -31.734 -14.328 1 98.88 176 LEU B C 1
ATOM 3276 O O . LEU B 1 176 ? -2.93 -31.172 -15.094 1 98.88 176 LEU B O 1
ATOM 3280 N N . GLN B 1 177 ? -4.012 -33.031 -14.469 1 98.94 177 GLN B N 1
ATOM 3281 C CA . GLN B 1 177 ? -3.521 -33.812 -15.594 1 98.94 177 GLN B CA 1
ATOM 3282 C C . GLN B 1 177 ? -4.074 -33.281 -16.922 1 98.94 177 GLN B C 1
ATOM 3284 O O . GLN B 1 177 ? -3.346 -33.188 -17.906 1 98.94 177 GLN B O 1
ATOM 3289 N N . ALA B 1 178 ? -5.367 -32.938 -16.906 1 98.88 178 ALA B N 1
ATOM 3290 C CA . ALA B 1 178 ? -5.969 -32.344 -18.109 1 98.88 178 ALA B CA 1
ATOM 3291 C C . ALA B 1 178 ? -5.305 -31.016 -18.453 1 98.88 178 ALA B C 1
ATOM 3293 O O . ALA B 1 178 ? -5.086 -30.719 -19.641 1 98.88 178 ALA B O 1
ATOM 3294 N N . TYR B 1 179 ? -4.984 -30.203 -17.469 1 98.88 179 TYR B N 1
ATOM 3295 C CA . TYR B 1 179 ? -4.359 -28.906 -17.688 1 98.88 179 TYR B CA 1
ATOM 3296 C C . TYR B 1 179 ? -2.938 -29.062 -18.203 1 98.88 179 TYR B C 1
ATOM 3298 O O . TYR B 1 179 ? -2.488 -28.281 -19.062 1 98.88 179 TYR B O 1
ATOM 3306 N N . GLN B 1 180 ? -2.258 -30.062 -17.656 1 98.56 180 GLN B N 1
ATOM 3307 C CA . GLN B 1 180 ? -0.94 -30.422 -18.172 1 98.56 180 GLN B CA 1
ATOM 3308 C C . GLN B 1 180 ? -1.011 -30.766 -19.656 1 98.56 180 GLN B C 1
ATOM 3310 O O . GLN B 1 180 ? -0.221 -30.266 -20.453 1 98.56 180 GLN B O 1
ATOM 3315 N N . GLU B 1 181 ? -1.919 -31.594 -20.031 1 98.69 181 GLU B N 1
ATOM 3316 C CA . GLU B 1 181 ? -2.104 -32 -21.406 1 98.69 181 GLU B CA 1
ATOM 3317 C C . GLU B 1 181 ? -2.506 -30.828 -22.297 1 98.69 181 GLU B C 1
ATOM 3319 O O . GLU B 1 181 ? -2.135 -30.781 -23.469 1 98.69 181 GLU B O 1
ATOM 3324 N N . ALA B 1 182 ? -3.193 -29.906 -21.656 1 98.81 182 ALA B N 1
ATOM 3325 C CA . ALA B 1 182 ? -3.672 -28.719 -22.375 1 98.81 182 ALA B CA 1
ATOM 3326 C C . ALA B 1 182 ? -2.539 -27.734 -22.625 1 98.81 182 ALA B C 1
ATOM 3328 O O . ALA B 1 182 ? -2.705 -26.75 -23.344 1 98.81 182 ALA B O 1
ATOM 3329 N N . GLY B 1 183 ? -1.412 -27.922 -21.969 1 98.69 183 GLY B N 1
ATOM 3330 C CA . GLY B 1 183 ? -0.251 -27.109 -22.312 1 98.69 183 GLY B CA 1
ATOM 3331 C C . GLY B 1 183 ? 0.268 -26.297 -21.141 1 98.69 183 GLY B C 1
ATOM 3332 O O . GLY B 1 183 ? 1.216 -25.516 -21.297 1 98.69 183 GLY B O 1
ATOM 3333 N N . ALA B 1 184 ? -0.299 -26.422 -19.938 1 98.88 184 ALA B N 1
ATOM 3334 C CA . ALA B 1 184 ? 0.197 -25.688 -18.781 1 98.88 184 ALA B CA 1
ATOM 3335 C C . ALA B 1 184 ? 1.631 -26.094 -18.453 1 98.88 184 ALA B C 1
ATOM 3337 O O . ALA B 1 184 ? 1.985 -27.266 -18.531 1 98.88 184 ALA B O 1
ATOM 3338 N N . ASP B 1 185 ? 2.471 -25.109 -18.031 1 98.81 185 ASP B N 1
ATOM 3339 C CA . ASP B 1 185 ? 3.871 -25.344 -17.688 1 98.81 185 ASP B CA 1
ATOM 3340 C C . ASP B 1 185 ? 4.027 -25.703 -16.219 1 98.81 185 ASP B C 1
ATOM 3342 O O . ASP B 1 185 ? 4.957 -26.406 -15.828 1 98.81 185 ASP B O 1
ATOM 3346 N N . VAL B 1 186 ? 3.27 -25.141 -15.383 1 98.81 186 VAL B N 1
ATOM 3347 C CA . VAL B 1 186 ? 3.232 -25.312 -13.938 1 98.81 186 VAL B CA 1
ATOM 3348 C C . VAL B 1 186 ? 1.8 -25.594 -13.484 1 98.81 186 VAL B C 1
ATOM 3350 O O . VAL B 1 186 ? 0.845 -25.078 -14.078 1 98.81 186 VAL B O 1
ATOM 3353 N N . LEU B 1 187 ? 1.659 -26.422 -12.477 1 98.88 187 LEU B N 1
ATOM 3354 C CA . LEU B 1 187 ? 0.343 -26.797 -11.977 1 98.88 187 LEU B CA 1
ATOM 3355 C C . LEU B 1 187 ? 0.177 -26.391 -10.516 1 98.88 187 LEU B C 1
ATOM 3357 O O . LEU B 1 187 ? 1.136 -26.438 -9.742 1 98.88 187 LEU B O 1
ATOM 3361 N N . TYR B 1 188 ? -1.05 -25.969 -10.195 1 98.75 188 TYR B N 1
ATOM 3362 C CA . TYR B 1 188 ? -1.33 -25.375 -8.898 1 98.75 188 TYR B CA 1
ATOM 3363 C C . TYR B 1 188 ? -2.695 -25.797 -8.375 1 98.75 188 TYR B C 1
ATOM 3365 O O . TYR B 1 188 ? -3.717 -25.562 -9.023 1 98.75 188 TYR B O 1
ATOM 3373 N N . ALA B 1 189 ? -2.756 -26.438 -7.262 1 97.81 189 ALA B N 1
ATOM 3374 C CA . ALA B 1 189 ? -3.992 -26.734 -6.547 1 97.81 189 ALA B CA 1
ATOM 3375 C C . ALA B 1 189 ? -4.004 -26.078 -5.172 1 97.81 189 ALA B C 1
ATOM 3377 O O . ALA B 1 189 ? -3.695 -26.719 -4.164 1 97.81 189 ALA B O 1
ATOM 3378 N N . PRO B 1 190 ? -4.402 -24.812 -5.117 1 97 190 PRO B N 1
ATOM 3379 C CA . PRO B 1 190 ? -4.387 -24.141 -3.811 1 97 190 PRO B CA 1
ATOM 3380 C C . PRO B 1 190 ? -5.383 -24.75 -2.826 1 97 190 PRO B C 1
ATOM 3382 O O . PRO B 1 190 ? -6.473 -25.172 -3.225 1 97 190 PRO B O 1
ATOM 3385 N N . GLY B 1 191 ? -4.977 -24.875 -1.589 1 94.94 191 GLY B N 1
ATOM 3386 C CA . GLY B 1 191 ? -5.871 -25.344 -0.544 1 94.94 191 GLY B CA 1
ATOM 3387 C C . GLY B 1 191 ? -5.48 -26.719 -0.008 1 94.94 191 GLY B C 1
ATOM 3388 O O . GLY B 1 191 ? -6.027 -27.172 1 1 94.94 191 GLY B O 1
ATOM 3389 N N . LEU B 1 192 ? -4.543 -27.391 -0.702 1 94.25 192 LEU B N 1
ATOM 3390 C CA . LEU B 1 192 ? -4.02 -28.641 -0.155 1 94.25 192 LEU B CA 1
ATOM 3391 C C . LEU B 1 192 ? -3.322 -28.391 1.18 1 94.25 192 LEU B C 1
ATOM 3393 O O . LEU B 1 192 ? -2.545 -27.438 1.316 1 94.25 192 LEU B O 1
ATOM 3397 N N . THR B 1 193 ? -3.574 -29.266 2.209 1 88.12 193 THR B N 1
ATOM 3398 C CA . THR B 1 193 ? -2.971 -28.969 3.506 1 88.12 193 THR B CA 1
ATOM 3399 C C . THR B 1 193 ? -2.209 -30.188 4.031 1 88.12 193 THR B C 1
ATOM 3401 O O . THR B 1 193 ? -1.354 -30.047 4.91 1 88.12 193 THR B O 1
ATOM 3404 N N . THR B 1 194 ? -2.471 -31.375 3.473 1 94.5 194 THR B N 1
ATOM 3405 C CA . THR B 1 194 ? -1.796 -32.531 4.035 1 94.5 194 THR B CA 1
ATOM 3406 C C . THR B 1 194 ? -0.623 -32.969 3.154 1 94.5 194 THR B C 1
ATOM 3408 O O . THR B 1 194 ? -0.697 -32.875 1.927 1 94.5 194 THR B O 1
ATOM 3411 N N . ALA B 1 195 ? 0.371 -33.5 3.822 1 97 195 ALA B N 1
ATOM 3412 C CA . ALA B 1 195 ? 1.533 -34 3.102 1 97 195 ALA B CA 1
ATOM 3413 C C . ALA B 1 195 ? 1.133 -35.125 2.139 1 97 195 ALA B C 1
ATOM 3415 O O . ALA B 1 195 ? 1.673 -35.219 1.033 1 97 195 ALA B O 1
ATOM 3416 N N . GLU B 1 196 ? 0.22 -35.906 2.533 1 97.12 196 GLU B N 1
ATOM 3417 C CA . GLU B 1 1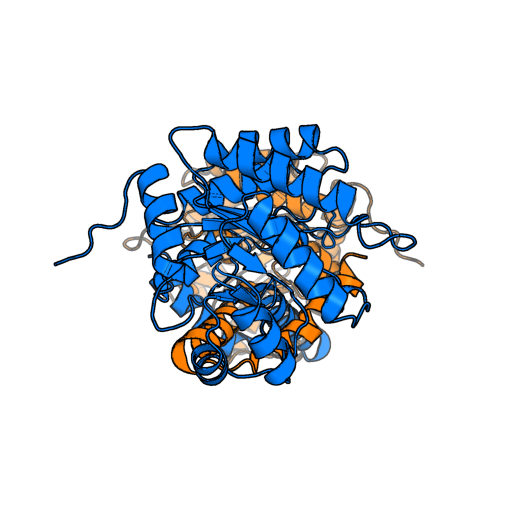96 ? -0.232 -37.031 1.725 1 97.12 196 GLU B CA 1
ATOM 3418 C C . GLU B 1 196 ? -0.878 -36.562 0.427 1 97.12 196 GLU B C 1
ATOM 3420 O O . GLU B 1 196 ? -0.547 -37.062 -0.654 1 97.12 196 GLU B O 1
ATOM 3425 N N . ASP B 1 197 ? -1.781 -35.625 0.564 1 97.44 197 ASP B N 1
ATOM 3426 C CA . ASP B 1 197 ? -2.449 -35.094 -0.619 1 97.44 197 ASP B CA 1
ATOM 3427 C C . ASP B 1 197 ? -1.455 -34.375 -1.544 1 97.44 197 ASP B C 1
ATOM 3429 O O . ASP B 1 197 ? -1.521 -34.531 -2.766 1 97.44 197 ASP B O 1
ATOM 3433 N N . ILE B 1 198 ? -0.541 -33.625 -0.981 1 98.25 198 ILE B N 1
ATOM 3434 C CA . ILE B 1 198 ? 0.452 -32.875 -1.763 1 98.25 198 ILE B CA 1
ATOM 3435 C C . ILE B 1 198 ? 1.351 -33.875 -2.504 1 98.25 198 ILE B C 1
ATOM 3437 O O . ILE B 1 198 ? 1.605 -33.719 -3.701 1 98.25 198 ILE B O 1
ATOM 3441 N N . ARG B 1 199 ? 1.784 -34.938 -1.82 1 98.19 199 ARG B N 1
ATOM 3442 C CA . ARG B 1 199 ? 2.604 -35.938 -2.453 1 98.19 199 ARG B CA 1
ATOM 3443 C C . ARG B 1 199 ? 1.854 -36.625 -3.6 1 98.19 199 ARG B C 1
ATOM 3445 O O . ARG B 1 199 ? 2.43 -36.875 -4.66 1 98.19 199 ARG B O 1
ATOM 3452 N N . ALA B 1 200 ? 0.595 -36.938 -3.344 1 98.62 200 ALA B N 1
ATOM 3453 C CA . ALA B 1 200 ? -0.224 -37.562 -4.375 1 98.62 200 ALA B CA 1
ATOM 3454 C C . ALA B 1 200 ? -0.294 -36.688 -5.629 1 98.62 200 ALA B C 1
ATOM 3456 O O . ALA B 1 200 ? -0.173 -37.188 -6.746 1 98.62 200 ALA B O 1
ATOM 3457 N N . VAL B 1 201 ? -0.495 -35.406 -5.441 1 98.69 201 VAL B N 1
ATOM 3458 C CA . VAL B 1 201 ? -0.572 -34.5 -6.574 1 98.69 201 VAL B CA 1
ATOM 3459 C C . VAL B 1 201 ? 0.777 -34.438 -7.285 1 98.69 201 VAL B C 1
ATOM 3461 O O . VAL B 1 201 ? 0.849 -34.594 -8.508 1 98.69 201 VAL B O 1
ATOM 3464 N N . VAL B 1 202 ? 1.874 -34.281 -6.559 1 98.38 202 VAL B N 1
ATOM 3465 C CA . VAL B 1 202 ? 3.213 -34.125 -7.113 1 98.38 202 VAL B CA 1
ATOM 3466 C C . VAL 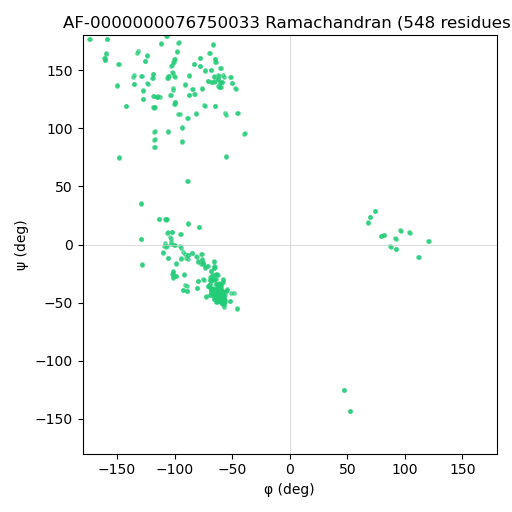B 1 202 ? 3.578 -35.344 -7.941 1 98.38 202 VAL B C 1
ATOM 3468 O O . VAL B 1 202 ? 4.184 -35.25 -9.008 1 98.38 202 VAL B O 1
ATOM 3471 N N . THR B 1 203 ? 3.141 -36.5 -7.539 1 98.38 203 THR B N 1
ATOM 3472 C CA . THR B 1 203 ? 3.547 -37.75 -8.195 1 98.38 203 THR B CA 1
ATOM 3473 C C . THR B 1 203 ? 2.604 -38.062 -9.344 1 98.38 203 THR B C 1
ATOM 3475 O O . THR B 1 203 ? 2.875 -39 -10.125 1 98.38 203 THR B O 1
ATOM 3478 N N . SER B 1 204 ? 1.514 -37.406 -9.43 1 98.69 204 SER B N 1
ATOM 3479 C CA . SER B 1 204 ? 0.495 -37.719 -10.414 1 98.69 204 SER B CA 1
ATOM 3480 C C . SER B 1 204 ? 0.684 -36.938 -11.703 1 98.69 204 SER B C 1
ATOM 3482 O O . SER B 1 204 ? -0.021 -37.156 -12.688 1 98.69 204 SER B O 1
ATOM 3484 N N . VAL B 1 205 ? 1.62 -35.969 -11.719 1 98.62 205 VAL B N 1
ATOM 3485 C CA . VAL B 1 205 ? 1.83 -35.094 -12.867 1 98.62 205 VAL B CA 1
ATOM 3486 C C . VAL B 1 205 ? 3.318 -35.031 -13.195 1 98.62 205 VAL B C 1
ATOM 3488 O O . VAL B 1 205 ? 4.16 -35.438 -12.398 1 98.62 205 VAL B O 1
ATOM 3491 N N . ASP B 1 206 ? 3.664 -34.5 -14.398 1 97.81 206 ASP B N 1
ATOM 3492 C CA . ASP B 1 206 ? 5.051 -34.438 -14.859 1 97.81 206 ASP B CA 1
ATOM 3493 C C . ASP B 1 206 ? 5.559 -33 -14.844 1 97.81 206 ASP B C 1
ATOM 3495 O O . ASP B 1 206 ? 6.703 -32.75 -15.219 1 97.81 206 ASP B O 1
ATOM 3499 N N . ARG B 1 207 ? 4.68 -32.062 -14.445 1 98.31 207 ARG B N 1
ATOM 3500 C CA . ARG B 1 207 ? 5.012 -30.625 -14.398 1 98.31 207 ARG B CA 1
ATOM 3501 C C . ARG B 1 207 ? 5.301 -30.188 -12.969 1 98.31 207 ARG B C 1
ATOM 3503 O O . ARG B 1 207 ? 4.852 -30.812 -12.016 1 98.31 207 ARG B O 1
ATOM 3510 N N . PRO B 1 208 ? 6.141 -29.078 -12.828 1 98.5 208 PRO B N 1
ATOM 3511 C CA . PRO B 1 208 ? 6.301 -28.5 -11.484 1 98.5 208 PRO B CA 1
ATOM 3512 C C . PRO B 1 208 ? 4.969 -28.203 -10.812 1 98.5 208 PRO B C 1
ATOM 3514 O O . PRO B 1 208 ? 4.016 -27.781 -11.477 1 98.5 208 PRO B O 1
ATOM 3517 N N . VAL B 1 209 ? 4.918 -28.406 -9.469 1 98.69 209 VAL B N 1
ATOM 3518 C CA . VAL B 1 209 ? 3.693 -28.188 -8.703 1 98.69 209 VAL B CA 1
ATOM 3519 C C . VAL B 1 209 ? 3.895 -27.047 -7.723 1 98.69 209 VAL B C 1
ATOM 3521 O O . VAL B 1 209 ? 4.891 -27 -6.992 1 98.69 209 VAL B O 1
ATOM 3524 N N . ASN B 1 210 ? 2.982 -26.062 -7.777 1 98.44 210 ASN B N 1
ATOM 3525 C CA . ASN B 1 210 ? 2.887 -24.969 -6.828 1 98.44 210 ASN B CA 1
ATOM 3526 C C . ASN B 1 210 ? 1.947 -25.312 -5.672 1 98.44 210 ASN B C 1
ATOM 3528 O O . ASN B 1 210 ? 0.886 -25.891 -5.879 1 98.44 210 ASN B O 1
ATOM 3532 N N . VAL B 1 211 ? 2.33 -24.969 -4.461 1 97.62 211 VAL B N 1
ATOM 3533 C CA . VAL B 1 211 ? 1.488 -25.125 -3.279 1 97.62 211 VAL B CA 1
ATOM 3534 C C . VAL B 1 211 ? 1.323 -23.781 -2.576 1 97.62 211 VAL B C 1
ATOM 3536 O O . VAL B 1 211 ? 2.268 -23 -2.502 1 97.62 211 VAL B O 1
ATOM 3539 N N . LEU B 1 212 ? 0.109 -23.516 -2.121 1 97.81 212 LEU B N 1
ATOM 3540 C CA . LEU B 1 212 ? -0.179 -22.344 -1.316 1 97.81 212 LEU B CA 1
ATOM 3541 C C . LEU B 1 212 ? 0.154 -22.594 0.151 1 97.81 212 LEU B C 1
ATOM 3543 O O . LEU B 1 212 ? -0.293 -23.578 0.735 1 97.81 212 LEU B O 1
ATOM 3547 N N . ALA B 1 213 ? 0.913 -21.672 0.729 1 96.81 213 ALA B N 1
ATOM 3548 C CA . ALA B 1 213 ? 1.196 -21.75 2.16 1 96.81 213 ALA B CA 1
ATOM 3549 C C . ALA B 1 213 ? -0.09 -21.688 2.979 1 96.81 213 ALA B C 1
ATOM 3551 O O . ALA B 1 213 ? -0.989 -20.891 2.68 1 96.81 213 ALA B O 1
ATOM 3552 N N . ARG B 1 214 ? -0.122 -22.469 3.973 1 94.81 214 ARG B N 1
ATOM 3553 C CA . ARG B 1 214 ? -1.255 -22.516 4.891 1 94.81 214 ARG B CA 1
ATOM 3554 C C . ARG B 1 214 ? -0.783 -22.578 6.34 1 94.81 214 ARG B C 1
ATOM 3556 O O . ARG B 1 214 ? 0.285 -23.125 6.629 1 94.81 214 ARG B O 1
ATOM 3563 N N . PRO B 1 215 ? -1.535 -21.906 7.301 1 89.88 215 PRO B N 1
ATOM 3564 C CA . PRO B 1 215 ? -1.125 -21.906 8.711 1 89.88 215 PRO B CA 1
ATOM 3565 C C . PRO B 1 215 ? -0.792 -23.297 9.234 1 89.88 215 PRO B C 1
ATOM 3567 O O . PRO B 1 215 ? 0.203 -23.469 9.945 1 89.88 215 PRO B O 1
ATOM 3570 N N . SER B 1 216 ? -1.466 -24.375 8.984 1 86.38 216 SER B N 1
ATOM 3571 C CA . SER B 1 216 ? -1.234 -25.719 9.516 1 86.38 216 SER B CA 1
ATOM 3572 C C . SER B 1 216 ? -0.683 -26.656 8.438 1 86.38 216 SER B C 1
ATOM 3574 O O . SER B 1 216 ? -0.672 -27.875 8.617 1 86.38 216 SER B O 1
ATOM 3576 N N . GLY B 1 217 ? -0.124 -26.078 7.473 1 92 217 GLY B N 1
ATOM 3577 C CA . GLY B 1 217 ? 0.445 -26.891 6.406 1 92 217 GLY B CA 1
ATOM 3578 C C . GLY B 1 217 ? 1.931 -27.141 6.582 1 92 217 GLY B C 1
ATOM 3579 O O . GLY B 1 217 ? 2.543 -26.656 7.531 1 92 217 GLY B O 1
ATOM 3580 N N . PRO B 1 218 ? 2.477 -27.969 5.723 1 96.75 218 PRO B N 1
ATOM 3581 C CA . PRO B 1 218 ? 3.91 -28.266 5.773 1 96.75 218 PRO B CA 1
ATOM 3582 C C . PRO B 1 218 ? 4.777 -27.031 5.551 1 96.75 218 PRO B C 1
ATOM 3584 O O . PRO B 1 218 ? 4.398 -26.141 4.789 1 96.75 218 PRO B O 1
ATOM 3587 N N . THR B 1 219 ? 5.93 -26.969 6.238 1 97.12 219 THR B N 1
ATOM 3588 C CA . THR B 1 219 ? 6.914 -25.906 6.047 1 97.12 219 THR B CA 1
ATOM 3589 C C . THR B 1 219 ? 7.543 -26 4.66 1 97.12 219 THR B C 1
ATOM 3591 O O . THR B 1 219 ? 7.312 -26.969 3.932 1 97.12 219 THR B O 1
ATOM 3594 N N . VAL B 1 220 ? 8.336 -24.984 4.289 1 97.75 220 VAL B N 1
ATOM 3595 C CA . VAL B 1 220 ? 9.016 -24.984 3.002 1 97.75 220 VAL B CA 1
ATOM 3596 C C . VAL B 1 220 ? 9.93 -26.203 2.891 1 97.75 220 VAL B C 1
ATOM 3598 O O . VAL B 1 220 ? 9.977 -26.844 1.846 1 97.75 220 VAL B O 1
ATOM 3601 N N . ALA B 1 221 ? 10.656 -26.531 3.971 1 97.38 221 ALA B N 1
ATOM 3602 C CA . ALA B 1 221 ? 11.547 -27.688 3.969 1 97.38 221 ALA B CA 1
ATOM 3603 C C . ALA B 1 221 ? 10.766 -28.984 3.736 1 97.38 221 ALA B C 1
ATOM 3605 O O . ALA B 1 221 ? 11.188 -29.828 2.953 1 97.38 221 ALA B O 1
ATOM 3606 N N . GLU B 1 222 ? 9.656 -29.094 4.391 1 97.5 222 GLU B N 1
ATOM 3607 C CA . GLU B 1 222 ? 8.812 -30.266 4.219 1 97.5 222 GLU B CA 1
ATOM 3608 C C . GLU B 1 222 ? 8.25 -30.344 2.803 1 97.5 222 GLU B C 1
ATOM 3610 O O . GLU B 1 222 ? 8.18 -31.422 2.209 1 97.5 222 GLU B O 1
ATOM 3615 N N . LEU B 1 223 ? 7.836 -29.203 2.295 1 97.88 223 LEU B N 1
ATOM 3616 C CA . LEU B 1 223 ? 7.312 -29.141 0.935 1 97.88 223 LEU B CA 1
ATOM 3617 C C . LEU B 1 223 ? 8.383 -29.547 -0.076 1 97.88 223 LEU B C 1
ATOM 3619 O O . LEU B 1 223 ? 8.086 -30.219 -1.062 1 97.88 223 LEU B O 1
ATOM 3623 N N . ALA B 1 224 ? 9.609 -29.141 0.179 1 97.69 224 ALA B N 1
ATOM 3624 C CA . ALA B 1 224 ? 10.727 -29.547 -0.674 1 97.69 224 ALA B CA 1
ATOM 3625 C C . ALA B 1 224 ? 10.875 -31.062 -0.7 1 97.69 224 ALA B C 1
ATOM 3627 O O . ALA B 1 224 ? 11.07 -31.656 -1.765 1 97.69 224 ALA B O 1
ATOM 3628 N N . GLU B 1 225 ? 10.719 -31.672 0.42 1 97.5 225 GLU B N 1
ATOM 3629 C CA . GLU B 1 225 ? 10.836 -33.125 0.529 1 97.5 225 GLU B CA 1
ATOM 3630 C C . GLU B 1 225 ? 9.727 -33.812 -0.244 1 97.5 225 GLU B C 1
ATOM 3632 O O . GLU B 1 225 ? 9.922 -34.938 -0.743 1 97.5 225 GLU B O 1
ATOM 3637 N N . LEU B 1 226 ? 8.633 -33.156 -0.312 1 97.75 226 LEU B N 1
ATOM 3638 C CA . LEU B 1 226 ? 7.477 -33.719 -1 1 97.75 226 LEU B CA 1
ATOM 3639 C C . LEU B 1 226 ? 7.59 -33.531 -2.508 1 97.75 226 LEU B C 1
ATOM 3641 O O . LEU B 1 226 ? 6.766 -34.031 -3.27 1 97.75 226 LEU B O 1
ATOM 3645 N N . GLY B 1 227 ? 8.57 -32.719 -2.932 1 97.69 227 GLY B N 1
ATOM 3646 C CA . GLY B 1 227 ? 8.805 -32.531 -4.352 1 97.69 227 GLY B CA 1
ATOM 3647 C C . GLY B 1 227 ? 8.125 -31.281 -4.898 1 97.69 227 GLY B C 1
ATOM 3648 O O . GLY B 1 227 ? 8.023 -31.109 -6.113 1 97.69 227 GLY B O 1
ATOM 3649 N N . VAL B 1 228 ? 7.641 -30.422 -4.039 1 98.25 228 VAL B N 1
ATOM 3650 C CA . VAL B 1 228 ? 7 -29.172 -4.441 1 98.25 228 VAL B CA 1
ATOM 3651 C C . VAL B 1 228 ? 8.031 -28.234 -5.07 1 98.25 228 VAL B C 1
ATOM 3653 O O . VAL B 1 228 ? 9.156 -28.109 -4.574 1 98.25 228 VAL B O 1
ATOM 3656 N N . SER B 1 229 ? 7.621 -27.547 -6.141 1 98.44 229 SER B N 1
ATOM 3657 C CA . SER B 1 229 ? 8.562 -26.734 -6.902 1 98.44 229 SER B CA 1
ATOM 3658 C C . SER B 1 229 ? 8.414 -25.25 -6.551 1 98.44 229 SER B C 1
ATOM 3660 O O . SER B 1 229 ? 9.336 -24.469 -6.773 1 98.44 229 SER B O 1
ATOM 3662 N N . ARG B 1 230 ? 7.309 -24.828 -6.055 1 98.12 230 ARG B N 1
ATOM 3663 C CA . ARG B 1 230 ? 6.98 -23.422 -5.805 1 98.12 230 ARG B CA 1
ATOM 3664 C C . ARG B 1 230 ? 6.027 -23.297 -4.625 1 98.12 230 ARG B C 1
ATOM 3666 O O . ARG B 1 230 ? 5.109 -24.094 -4.461 1 98.12 230 ARG B O 1
ATOM 3673 N N . VAL B 1 231 ? 6.266 -22.359 -3.771 1 98.19 231 VAL B N 1
ATOM 3674 C CA . VAL B 1 231 ? 5.391 -22.047 -2.645 1 98.19 231 VAL B CA 1
ATOM 3675 C C . VAL B 1 231 ? 4.879 -20.625 -2.773 1 98.19 231 VAL B C 1
ATOM 3677 O O . VAL B 1 231 ? 5.664 -19.672 -2.799 1 98.19 231 VAL B O 1
ATOM 3680 N N . SER B 1 232 ? 3.611 -20.453 -2.889 1 97.94 232 SER B N 1
ATOM 3681 C CA . SER B 1 232 ? 2.959 -19.156 -2.986 1 97.94 232 SER B CA 1
ATOM 3682 C C . SER B 1 232 ? 2.348 -18.734 -1.653 1 97.94 232 SER B C 1
ATOM 3684 O O . SER B 1 232 ? 2.039 -19.594 -0.815 1 97.94 232 SER B O 1
ATOM 3686 N N . VAL B 1 233 ? 2.154 -17.391 -1.491 1 98.12 233 VAL B N 1
ATOM 3687 C CA . VAL B 1 233 ? 1.584 -16.906 -0.24 1 98.12 233 VAL B CA 1
ATOM 3688 C C . VAL B 1 233 ? 0.404 -15.9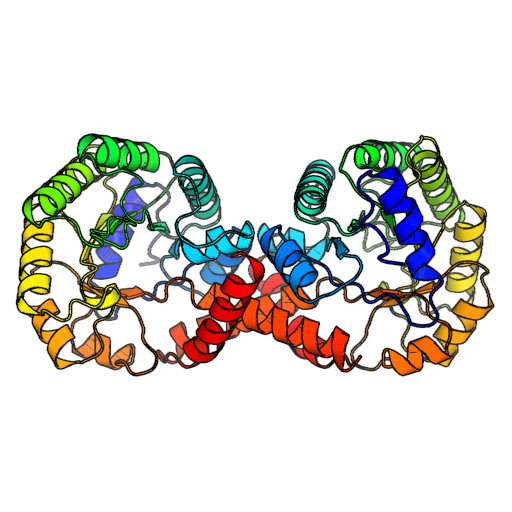84 -0.536 1 98.12 233 VAL B C 1
ATOM 3690 O O . VAL B 1 233 ? -0.175 -15.398 0.379 1 98.12 233 VAL B O 1
ATOM 3693 N N . GLY B 1 234 ? 0.013 -15.82 -1.726 1 97.19 234 GLY B N 1
ATOM 3694 C CA . GLY B 1 234 ? -1.102 -14.961 -2.092 1 97.19 234 GLY B CA 1
ATOM 3695 C C . GLY B 1 234 ? -0.982 -13.555 -1.53 1 97.19 234 GLY B C 1
ATOM 3696 O O . GLY B 1 234 ? 0.107 -12.977 -1.516 1 97.19 234 GLY B O 1
ATOM 3697 N N . GLY B 1 235 ? -2.059 -13.016 -1.163 1 98.12 235 GLY B N 1
ATOM 3698 C CA . GLY B 1 235 ? -2.09 -11.648 -0.668 1 98.12 235 GLY B CA 1
ATOM 3699 C C . GLY B 1 235 ? -1.634 -11.523 0.773 1 98.12 235 GLY B C 1
ATOM 3700 O O . GLY B 1 235 ? -1.815 -10.477 1.399 1 98.12 235 GLY B O 1
ATOM 3701 N N . SER B 1 236 ? -0.968 -12.539 1.362 1 98.56 236 SER B N 1
ATOM 3702 C CA . SER B 1 236 ? -0.771 -12.609 2.807 1 98.56 236 SER B CA 1
ATOM 3703 C C . SER B 1 236 ? 0.15 -11.5 3.293 1 98.56 236 SER B C 1
ATOM 3705 O O . SER B 1 236 ? -0.047 -10.953 4.383 1 98.56 236 SER B O 1
ATOM 3707 N N . PHE B 1 237 ? 1.215 -11.172 2.502 1 98.88 237 PHE B N 1
ATOM 3708 C CA . PHE B 1 237 ? 2.096 -10.086 2.924 1 98.88 237 PHE B CA 1
ATOM 3709 C C . PHE B 1 237 ? 1.348 -8.758 2.951 1 98.88 237 PHE B C 1
ATOM 3711 O O . PHE B 1 237 ? 1.51 -7.969 3.883 1 98.88 237 PHE B O 1
ATOM 3718 N N . ALA B 1 238 ? 0.52 -8.516 1.913 1 98.88 238 ALA B N 1
ATOM 3719 C CA . ALA B 1 238 ? -0.281 -7.293 1.861 1 98.88 238 ALA B CA 1
ATOM 3720 C C . ALA B 1 238 ? -1.221 -7.203 3.061 1 98.88 238 ALA B C 1
ATOM 3722 O O . ALA B 1 238 ? -1.346 -6.145 3.68 1 98.88 238 ALA B O 1
ATOM 3723 N N . PHE B 1 239 ? -1.803 -8.312 3.393 1 98.88 239 PHE B N 1
ATOM 3724 C CA . PHE B 1 239 ? -2.805 -8.289 4.453 1 98.88 239 PHE B CA 1
ATOM 3725 C C . PHE B 1 239 ? -2.141 -8.273 5.824 1 98.88 239 PHE B C 1
ATOM 3727 O O . PHE B 1 239 ? -2.678 -7.691 6.773 1 98.88 239 PHE B O 1
ATOM 3734 N N . ALA B 1 240 ? -0.967 -8.906 5.945 1 98.88 240 ALA B N 1
ATOM 3735 C CA . ALA B 1 240 ? -0.189 -8.703 7.168 1 98.88 240 ALA B CA 1
ATOM 3736 C C . ALA B 1 240 ? 0.158 -7.227 7.355 1 98.88 240 ALA B C 1
ATOM 3738 O O . ALA B 1 240 ? 0.099 -6.707 8.477 1 98.88 240 ALA B O 1
ATOM 3739 N N . ALA B 1 241 ? 0.52 -6.578 6.32 1 98.94 241 ALA B N 1
ATOM 3740 C CA . ALA B 1 241 ? 0.798 -5.145 6.352 1 98.94 241 ALA B CA 1
ATOM 3741 C C . ALA B 1 241 ? -0.438 -4.352 6.77 1 98.94 241 ALA B C 1
ATOM 3743 O O . ALA B 1 241 ? -0.352 -3.455 7.609 1 98.94 241 ALA B O 1
ATOM 3744 N N . LEU B 1 242 ? -1.58 -4.688 6.164 1 98.81 242 LEU B N 1
ATOM 3745 C CA . LEU B 1 242 ? -2.82 -3.994 6.496 1 98.81 242 LEU B CA 1
ATOM 3746 C C . LEU B 1 242 ? -3.18 -4.191 7.965 1 98.81 242 LEU B C 1
ATOM 3748 O O . LEU B 1 242 ? -3.664 -3.268 8.617 1 98.81 242 LEU B O 1
ATOM 3752 N N . LYS B 1 243 ? -2.967 -5.41 8.453 1 98.94 243 LYS B N 1
ATOM 3753 C CA . LYS B 1 243 ? -3.207 -5.68 9.867 1 98.94 243 LYS B CA 1
ATOM 3754 C C . LYS B 1 243 ? -2.367 -4.762 10.75 1 98.94 243 LYS B C 1
ATOM 3756 O O . LYS B 1 243 ? -2.848 -4.266 11.773 1 98.94 243 LYS B O 1
ATOM 3761 N N . ALA B 1 244 ? -1.132 -4.539 10.391 1 98.94 244 ALA B N 1
ATOM 3762 C CA . ALA B 1 244 ? -0.252 -3.654 11.156 1 98.94 244 ALA B CA 1
ATOM 3763 C C . ALA B 1 244 ? -0.764 -2.217 11.125 1 98.94 244 ALA B C 1
ATOM 3765 O O . ALA B 1 244 ? -0.714 -1.516 12.141 1 98.94 244 ALA B O 1
ATOM 3766 N N . ALA B 1 245 ? -1.247 -1.786 10.008 1 98.88 245 ALA B N 1
ATOM 3767 C CA . ALA B 1 245 ? -1.823 -0.449 9.891 1 98.88 245 ALA B CA 1
ATOM 3768 C C . ALA B 1 245 ? -3.062 -0.307 10.773 1 98.88 245 ALA B C 1
ATOM 3770 O O . ALA B 1 245 ? -3.24 0.711 11.445 1 98.88 245 ALA B O 1
ATOM 3771 N N . VAL B 1 246 ? -3.895 -1.327 10.75 1 98.88 246 VAL B N 1
ATOM 3772 C CA . VAL B 1 246 ? -5.102 -1.322 11.57 1 98.88 246 VAL B CA 1
ATOM 3773 C C . VAL B 1 246 ? -4.727 -1.233 13.047 1 98.88 246 VAL B C 1
ATOM 3775 O O . VAL B 1 246 ? -5.316 -0.456 13.797 1 98.88 246 VAL B O 1
ATOM 3778 N N . ASP B 1 247 ? -3.734 -2.033 13.445 1 98.88 247 ASP B N 1
ATOM 3779 C CA . ASP B 1 247 ? -3.293 -2.014 14.836 1 98.88 247 ASP B CA 1
ATOM 3780 C C . ASP B 1 247 ? -2.771 -0.631 15.227 1 98.88 247 ASP B C 1
ATOM 3782 O O . ASP B 1 247 ? -3.107 -0.115 16.297 1 98.88 247 ASP B O 1
ATOM 3786 N N . ALA B 1 248 ? -1.98 -0.05 14.398 1 98.81 248 ALA B N 1
ATOM 3787 C CA . ALA B 1 248 ? -1.426 1.277 14.648 1 98.81 248 ALA B CA 1
ATOM 3788 C C . ALA B 1 248 ? -2.533 2.32 14.766 1 98.81 248 ALA B C 1
ATOM 3790 O O . ALA B 1 248 ? -2.547 3.117 15.711 1 98.81 248 ALA B O 1
ATOM 3791 N N . ALA B 1 249 ? -3.443 2.273 13.812 1 98.81 249 ALA B N 1
ATOM 3792 C CA . ALA B 1 249 ? -4.547 3.23 13.781 1 98.81 249 ALA B CA 1
ATOM 3793 C C . ALA B 1 249 ? -5.434 3.088 15.016 1 98.81 249 ALA B C 1
ATOM 3795 O O . ALA B 1 249 ? -5.871 4.086 15.594 1 98.81 249 ALA B O 1
ATOM 3796 N N . THR B 1 250 ? -5.688 1.874 15.383 1 98.62 250 THR B N 1
ATOM 3797 C CA . THR B 1 250 ? -6.543 1.608 16.531 1 98.62 250 THR B CA 1
ATOM 3798 C C . THR B 1 250 ? -5.875 2.08 17.828 1 98.62 250 THR B C 1
ATOM 3800 O O . THR B 1 250 ? -6.523 2.703 18.672 1 98.62 250 THR B O 1
ATOM 3803 N N . GLU B 1 251 ? -4.582 1.812 18 1 98.56 251 GLU B N 1
ATOM 3804 C CA . GLU B 1 251 ? -3.85 2.33 19.141 1 98.56 251 GLU B CA 1
ATOM 3805 C C . GLU B 1 251 ? -3.928 3.852 19.219 1 98.56 251 GLU B C 1
ATOM 3807 O O . GLU B 1 251 ? -4.254 4.418 20.25 1 98.56 251 GLU B O 1
ATOM 3812 N N . PHE B 1 252 ? -3.648 4.473 18.109 1 98.56 252 PHE B N 1
ATOM 3813 C CA . PHE B 1 252 ? -3.639 5.926 18 1 98.56 252 PHE B CA 1
ATOM 3814 C C . PHE B 1 252 ? -5.004 6.504 18.359 1 98.56 252 PHE B C 1
ATOM 3816 O O . PHE B 1 252 ? -5.102 7.398 19.203 1 98.56 252 PHE B O 1
ATOM 3823 N N . ARG B 1 253 ? -6.059 5.938 17.781 1 97.88 253 ARG B N 1
ATOM 3824 C CA . ARG B 1 253 ? -7.418 6.441 17.938 1 97.88 253 ARG B CA 1
ATOM 3825 C C . ARG B 1 253 ? -7.953 6.156 19.328 1 97.88 253 ARG B C 1
ATOM 3827 O O . ARG B 1 253 ? -8.539 7.039 19.969 1 97.88 253 ARG B O 1
ATOM 3834 N N . ASP B 1 254 ? -7.75 4.926 19.844 1 98.12 254 ASP B N 1
ATOM 3835 C CA . ASP B 1 254 ? -8.438 4.473 21.047 1 98.12 254 ASP B CA 1
ATOM 3836 C C . ASP B 1 254 ? -7.605 4.758 22.297 1 98.12 254 ASP B C 1
ATOM 3838 O O . ASP B 1 254 ? -8.156 5.117 23.344 1 98.12 254 ASP B O 1
ATOM 3842 N N . GLN B 1 255 ? -6.285 4.57 22.188 1 97.25 255 GLN B N 1
ATOM 3843 C CA . GLN B 1 255 ? -5.434 4.695 23.375 1 97.25 255 GLN B CA 1
ATOM 3844 C C . GLN B 1 255 ? -4.715 6.039 23.391 1 97.25 255 GLN B C 1
ATOM 3846 O O . GLN B 1 255 ? -4.289 6.504 24.453 1 97.25 255 GLN B O 1
ATOM 3851 N N . GLY B 1 256 ? -4.52 6.621 22.219 1 97.81 256 GLY B N 1
ATOM 3852 C CA . GLY B 1 256 ? -3.814 7.887 22.141 1 97.81 256 GLY B CA 1
ATOM 3853 C C . GLY B 1 256 ? -2.336 7.77 22.469 1 97.81 256 GLY B C 1
ATOM 3854 O O . GLY B 1 256 ? -1.727 8.711 22.969 1 97.81 256 GLY B O 1
ATOM 3855 N N . THR B 1 257 ? -1.821 6.582 22.297 1 97.69 257 THR B N 1
ATOM 3856 C CA . THR B 1 257 ? -0.396 6.332 22.484 1 97.69 257 THR B CA 1
ATOM 3857 C C . THR B 1 257 ? 0.272 6.008 21.141 1 97.69 257 THR B C 1
ATOM 3859 O O . THR B 1 257 ? -0.393 5.949 20.109 1 97.69 257 THR B O 1
ATOM 3862 N N . PHE B 1 258 ? 1.615 5.91 21.219 1 97.94 258 PHE B N 1
ATOM 3863 C CA . PHE B 1 258 ? 2.35 5.91 19.969 1 97.94 258 PHE B CA 1
ATOM 3864 C C . PHE B 1 258 ? 3.32 4.738 19.906 1 97.94 258 PHE B C 1
ATOM 3866 O O . PHE B 1 258 ? 4.422 4.863 19.375 1 97.94 258 PHE B O 1
ATOM 3873 N N . GLY B 1 259 ? 2.961 3.604 20.453 1 97.69 259 GLY B N 1
ATOM 3874 C CA . GLY B 1 259 ? 3.801 2.418 20.406 1 97.69 259 GLY B CA 1
ATOM 3875 C C . GLY B 1 259 ? 4.145 1.973 19 1 97.69 259 GLY B C 1
ATOM 3876 O O . GLY B 1 259 ? 5.238 1.464 18.75 1 97.69 259 GLY B O 1
ATOM 3877 N N . PHE B 1 260 ? 3.281 2.223 18.016 1 98.12 260 PHE B N 1
ATOM 3878 C CA . PHE B 1 260 ? 3.434 1.801 16.625 1 98.12 260 PHE B CA 1
ATOM 3879 C C . PHE B 1 260 ? 4.617 2.504 15.969 1 98.12 260 PHE B C 1
ATOM 3881 O O . PHE B 1 260 ? 5.082 2.09 14.906 1 98.12 260 PHE B O 1
ATOM 3888 N N . LEU B 1 261 ? 5.145 3.561 16.594 1 98.44 261 LEU B N 1
ATOM 3889 C CA . LEU B 1 261 ? 6.227 4.332 15.984 1 98.44 261 LEU B CA 1
ATOM 3890 C C . LEU B 1 261 ? 7.516 3.516 15.945 1 98.44 261 LEU B C 1
ATOM 3892 O O . LEU B 1 261 ? 8.383 3.756 15.109 1 98.44 261 LEU B O 1
ATOM 3896 N N . ALA B 1 262 ? 7.672 2.59 16.891 1 98.19 262 ALA B N 1
ATOM 3897 C CA . ALA B 1 262 ? 8.844 1.722 16.859 1 98.19 262 ALA B CA 1
ATOM 3898 C C . ALA B 1 262 ? 8.875 0.901 15.57 1 98.19 262 ALA B C 1
ATOM 3900 O O . ALA B 1 262 ? 9.898 0.851 14.883 1 98.19 262 ALA B O 1
ATOM 3901 N N . ALA B 1 263 ? 7.766 0.266 15.211 1 98.44 263 ALA B N 1
ATOM 3902 C CA . ALA B 1 263 ? 7.66 -0.486 13.961 1 98.44 263 ALA B CA 1
ATOM 3903 C C . ALA B 1 263 ? 7.832 0.43 12.75 1 98.44 263 ALA B C 1
ATOM 3905 O O . ALA B 1 263 ? 8.477 0.056 11.766 1 98.44 263 ALA B O 1
ATOM 3906 N N . ALA B 1 264 ? 7.238 1.599 12.852 1 98.69 264 ALA B N 1
ATOM 3907 C CA . ALA B 1 264 ? 7.348 2.562 11.766 1 98.69 264 ALA B CA 1
ATOM 3908 C C . ALA B 1 264 ? 8.805 2.916 11.484 1 98.69 264 ALA B C 1
ATOM 3910 O O . ALA B 1 264 ? 9.211 3.043 10.328 1 98.69 264 ALA B O 1
ATOM 3911 N N . ARG B 1 265 ? 9.562 3.104 12.523 1 98.19 265 ARG B N 1
ATOM 3912 C CA . ARG B 1 265 ? 10.984 3.402 12.383 1 98.19 265 ARG B CA 1
ATOM 3913 C C . ARG B 1 265 ? 11.703 2.291 11.625 1 98.19 265 ARG B C 1
ATOM 3915 O O . ARG B 1 265 ? 12.484 2.559 10.711 1 98.19 265 ARG B O 1
ATOM 3922 N N . ASP B 1 266 ? 11.453 1.061 11.992 1 98.56 266 ASP B N 1
ATOM 3923 C CA . ASP B 1 266 ? 12.07 -0.086 11.336 1 98.56 266 ASP B CA 1
ATOM 3924 C C . ASP B 1 266 ? 11.633 -0.194 9.883 1 98.56 266 ASP B C 1
ATOM 3926 O O . ASP B 1 266 ? 12.445 -0.504 9.008 1 98.56 266 ASP B O 1
ATOM 3930 N N . GLY B 1 267 ? 10.336 0.021 9.633 1 98.69 267 GLY B N 1
ATOM 3931 C CA . GLY B 1 267 ? 9.836 0.012 8.266 1 98.69 267 GLY B CA 1
ATOM 3932 C C . GLY B 1 267 ? 10.461 1.085 7.395 1 98.69 267 GLY B C 1
ATOM 3933 O O . GLY B 1 267 ? 10.781 0.84 6.23 1 98.69 267 GLY B O 1
ATOM 3934 N N . SER B 1 268 ? 10.594 2.264 7.977 1 98.38 268 SER B N 1
ATOM 3935 C CA . SER B 1 268 ? 11.234 3.359 7.262 1 98.38 268 SER B CA 1
ATOM 3936 C C . SER B 1 268 ? 12.68 3.018 6.914 1 98.38 268 SER B C 1
ATOM 3938 O O . SER B 1 268 ? 13.148 3.32 5.812 1 98.38 268 SER B O 1
ATOM 3940 N N . ALA B 1 269 ? 13.406 2.418 7.816 1 98.38 269 ALA B N 1
ATOM 3941 C CA . ALA B 1 269 ? 14.781 1.997 7.566 1 98.38 269 ALA B CA 1
ATOM 3942 C C . ALA B 1 269 ? 14.844 0.981 6.43 1 98.38 269 ALA B C 1
ATOM 3944 O O . ALA B 1 269 ? 15.727 1.059 5.57 1 98.38 269 ALA B O 1
ATOM 3945 N N . ALA B 1 270 ? 13.969 0.057 6.418 1 98.31 270 ALA B N 1
ATOM 3946 C CA . ALA B 1 270 ? 13.906 -0.942 5.355 1 98.31 270 ALA B CA 1
ATOM 3947 C C . ALA B 1 270 ? 13.633 -0.287 4.004 1 98.31 270 ALA B C 1
ATOM 3949 O O . ALA B 1 270 ? 14.242 -0.654 2.994 1 98.31 270 ALA B O 1
ATOM 3950 N N . ALA B 1 271 ? 12.727 0.666 4.016 1 98.19 271 ALA B N 1
ATOM 3951 C CA . ALA B 1 271 ? 12.406 1.393 2.791 1 98.19 271 ALA B CA 1
ATOM 3952 C C . ALA B 1 271 ? 13.625 2.145 2.266 1 98.19 271 ALA B C 1
ATOM 3954 O O . ALA B 1 271 ? 13.922 2.104 1.067 1 98.19 271 ALA B O 1
ATOM 3955 N N . LYS B 1 272 ? 14.312 2.82 3.162 1 97.75 272 LYS B N 1
ATOM 3956 C CA . LYS B 1 272 ? 15.5 3.574 2.77 1 97.75 272 LYS B CA 1
ATOM 3957 C C . LYS B 1 272 ? 16.547 2.66 2.15 1 97.75 272 LYS B C 1
ATOM 3959 O O . LYS B 1 272 ? 17.188 3.021 1.16 1 97.75 272 LYS B O 1
ATOM 3964 N N . LYS B 1 273 ? 16.703 1.496 2.682 1 97.69 273 LYS B N 1
ATOM 3965 C CA . LYS B 1 273 ? 17.656 0.526 2.154 1 97.69 273 LYS B CA 1
ATOM 3966 C C . LYS B 1 273 ? 17.234 0.025 0.778 1 97.69 273 LYS B C 1
ATOM 3968 O O . LYS B 1 273 ? 18.062 -0.145 -0.114 1 97.69 273 LYS B O 1
ATOM 3973 N N . ALA B 1 274 ? 15.969 -0.159 0.583 1 98.19 274 ALA B N 1
ATOM 3974 C CA . ALA B 1 274 ? 15.438 -0.765 -0.637 1 98.19 274 ALA B CA 1
ATOM 3975 C C . ALA B 1 274 ? 15.367 0.255 -1.77 1 98.19 274 ALA B C 1
ATOM 3977 O O . ALA B 1 274 ? 15.656 -0.071 -2.924 1 98.19 274 ALA B O 1
ATOM 3978 N N . PHE B 1 275 ? 15.016 1.491 -1.462 1 97.12 275 PHE B N 1
ATOM 3979 C CA . PHE B 1 275 ? 14.656 2.471 -2.48 1 97.12 275 PHE B CA 1
ATOM 3980 C C . PHE B 1 275 ? 15.836 3.383 -2.793 1 97.12 275 PHE B C 1
ATOM 3982 O O . PHE B 1 275 ? 15.844 4.074 -3.814 1 97.12 275 PHE B O 1
ATOM 3989 N N . GLY B 1 276 ? 16.734 3.58 -1.828 1 87.25 276 GLY B N 1
ATOM 3990 C CA . GLY B 1 276 ? 17.859 4.496 -1.962 1 87.25 276 GLY B CA 1
ATOM 3991 C C . GLY B 1 276 ? 19.078 3.852 -2.58 1 87.25 276 GLY B C 1
ATOM 3992 O O . GLY B 1 276 ? 19.125 2.629 -2.738 1 87.25 276 GLY B O 1
#

pLDDT: mean 96.38, std 7.82, range [29.08, 98.94]

Foldseek 3Di:
DPPPLDDALQVQLVVVLVLLVDLFAQEEAADQALLVLLLVVLVPHQEYEHFQQLVCVVVVHGRPPQALVRQLQRLLSSLVSHSHAYEYECEQCRDQALQSSLVSLLSNQVSSHSAYEHEQADPDLVGGGDDLVSLLSNLLSNQCSQCVDSRRHQYEYEYACQVNPNPDLVVSLVSQQSSVVSHHQEYEYENDADLVSLLVSQVSHDHAYEYEDDPRHDDSVSSSVSVHRHYYHHCVVSVVVVVLVVVQVCCCVPVVDHPSVVVVVVVVVSSVSSPD/DPPPLDDALQVQLVVVLVLLVDLFAQEEAADQALLVLLLVVLVPHQEYEHFQQLVQVVVVHGRPPQALVRQLQRLLSSLVSHSHAYEYECEQCRDQALQSSLVSLLSNQPSSHSAYEHEQADPDLVGGGDDLVSLLSNLLSNQCSQCVDSRRHQYEYEYACQVNPNPDLVVSLVSQQSSVVSHHQEYEYENDAELVSLLVSQVSHDHAYEYEDDPRHDDSVSSSVSVHRHYYHHCVVSVVVVVLVVVQVCCCVPVVDHPSVVVVVVVVVSSVSSPD

Radius of gyration: 25.69 Å; Cα contacts (8 Å, |Δi|>4): 1244; chains: 2; bounding box: 58×75×58 Å

Solvent-accessible surface area (backbone atoms only — not comparable to full-atom values): 26689 Å² total; per-residue (Å²): 130,86,80,74,76,50,84,47,47,41,48,23,9,53,51,47,56,55,47,39,68,44,82,54,44,37,59,39,52,32,32,48,44,35,13,48,37,30,40,46,50,64,72,66,52,75,39,39,26,48,15,54,46,24,34,16,36,46,63,36,36,50,61,85,67,63,47,64,69,55,51,48,54,49,47,26,51,41,26,72,53,44,78,50,30,27,28,38,54,39,53,40,31,81,40,86,50,28,70,50,20,16,51,48,39,47,62,43,70,79,27,52,44,14,23,33,31,36,36,36,41,63,87,38,86,93,52,44,55,53,55,68,70,59,38,32,47,29,42,26,31,31,27,51,37,25,53,66,50,87,50,43,38,38,34,29,36,32,42,43,42,43,73,71,73,42,83,45,65,69,59,47,45,53,49,49,45,44,31,45,74,30,51,34,55,30,36,28,46,43,60,61,48,47,71,67,60,47,34,53,49,45,71,65,46,96,51,43,30,40,41,42,69,48,81,85,30,71,37,50,69,55,35,28,74,48,59,35,12,27,40,37,49,56,35,32,46,47,17,20,12,45,28,37,28,50,50,35,52,47,37,39,71,76,69,26,48,53,75,46,44,61,44,11,51,54,13,45,52,52,46,49,64,42,44,99,128,83,79,74,77,48,84,47,49,42,48,22,8,52,50,47,59,52,46,39,70,45,84,53,43,36,59,39,52,33,32,48,45,35,14,46,39,30,40,46,51,64,71,65,50,76,39,38,25,48,16,54,43,25,34,16,36,47,64,36,36,49,61,86,68,63,48,65,68,56,50,46,53,50,45,26,51,41,26,72,54,44,76,50,29,26,28,38,54,39,52,39,32,80,42,85,51,29,68,51,20,18,50,48,39,47,63,43,71,80,25,51,42,12,24,35,32,37,37,35,40,62,86,37,87,93,51,44,55,53,54,68,69,60,37,31,47,28,42,27,31,31,28,52,37,25,53,66,51,89,49,43,37,39,35,31,36,32,42,45,41,42,71,69,73,42,84,46,65,68,59,48,46,52,48,48,45,44,31,45,74,30,50,35,55,31,36,29,45,42,59,63,52,47,70,67,61,48,33,52,49,45,72,68,47,95,53,43,30,38,39,43,68,46,79,87,29,72,38,50,70,54,35,28,74,48,58,35,13,27,39,36,49,55,35,32,47,47,18,20,12,46,28,37,27,50,51,35,50,46,38,41,72,76,69,26,47,52,74,47,45,61,43,10,52,55,12,46,52,52,47,49,65,43,45,97